Protein 1D2F (pdb70)

Structure (mmCIF, N/CA/C/O backbone):
data_1D2F
#
_entry.id   1D2F
#
_cell.length_a   57.510
_cell.length_b   107.190
_cell.length_c   256.400
_cell.angle_alpha   90.00
_cell.angle_beta   90.00
_cell.angle_gamma   90.00
#
_symmetry.space_group_name_H-M   'C 2 2 21'
#
loop_
_entity.id
_entity.type
_entity.pdbx_description
1 polymer 'MALY PROTEIN'
2 non-polymer "PYRIDOXAL-5'-PHOSPHATE"
3 water water
#
loop_
_atom_site.group_PDB
_atom_site.id
_atom_site.type_symbol
_atom_site.label_atom_id
_atom_site.label_alt_id
_atom_site.label_comp_id
_atom_site.label_asym_id
_atom_site.label_entity_id
_atom_site.label_seq_id
_atom_site.pdbx_PDB_ins_code
_atom_site.Cartn_x
_atom_site.Cartn_y
_atom_site.Cartn_z
_atom_site.occupancy
_atom_site.B_iso_or_equiv
_atom_site.auth_seq_id
_atom_site.auth_comp_id
_atom_site.auth_asym_id
_atom_site.auth_atom_id
_atom_site.pdbx_PDB_model_num
ATOM 1 N N . LEU A 1 30 ? -3.943 13.505 -27.643 1.00 73.59 30 LEU A N 1
ATOM 2 C CA . LEU A 1 30 ? -4.468 14.135 -26.391 1.00 75.55 30 LEU A CA 1
ATOM 3 C C . LEU A 1 30 ? -5.195 13.123 -25.515 1.00 74.97 30 LEU A C 1
ATOM 4 O O . LEU A 1 30 ? -5.927 12.268 -26.013 1.00 75.72 30 LEU A O 1
ATOM 9 N N . LEU A 1 31 ? -4.989 13.215 -24.208 1.00 73.93 31 LEU A N 1
ATOM 10 C CA . LEU A 1 31 ? -5.659 12.309 -23.289 1.00 73.39 31 LEU A CA 1
ATOM 11 C C . LEU A 1 31 ? -7.003 12.989 -23.032 1.00 73.16 31 LEU A C 1
ATOM 12 O O . LEU A 1 31 ? -7.046 14.107 -22.513 1.00 75.21 31 LEU A O 1
ATOM 17 N N . PRO A 1 32 ? -8.115 12.329 -23.405 1.00 71.01 32 PRO A N 1
ATOM 18 C CA . PRO A 1 32 ? -9.483 12.841 -23.244 1.00 68.35 32 PRO A CA 1
ATOM 19 C C . PRO A 1 32 ? -10.267 12.538 -21.960 1.00 65.37 32 PRO A C 1
ATOM 20 O O . PRO A 1 32 ? -10.283 11.407 -21.473 1.00 64.23 32 PRO A O 1
ATOM 24 N N . PHE A 1 33 ? -10.936 13.567 -21.445 1.00 62.56 33 PHE A N 1
ATOM 25 C CA . PHE A 1 33 ? -11.771 13.478 -20.246 1.00 61.80 33 PHE A CA 1
ATOM 26 C C . PHE A 1 33 ? -13.025 14.279 -20.574 1.00 63.55 33 PHE A C 1
ATOM 27 O O . PHE A 1 33 ? -13.670 14.850 -19.693 1.00 64.50 33 PHE A O 1
ATOM 35 N N . THR A 1 34 ? -13.381 14.294 -21.851 1.00 64.89 34 THR A N 1
ATOM 36 C CA . THR A 1 34 ? -14.512 15.081 -22.313 1.00 66.61 34 THR A CA 1
ATOM 37 C C . THR A 1 34 ? -15.890 14.476 -22.590 1.00 67.89 34 THR A C 1
ATOM 38 O O . THR A 1 34 ? -16.822 15.233 -22.864 1.00 69.71 34 THR A O 1
ATOM 42 N N . ILE A 1 35 ? -16.071 13.160 -22.536 1.00 68.07 35 ILE A N 1
ATOM 43 C CA . ILE A 1 35 ? -17.416 12.674 -22.826 1.00 70.33 35 ILE A CA 1
ATOM 44 C C . ILE A 1 35 ? -18.180 11.891 -21.783 1.00 69.32 35 ILE A C 1
ATOM 45 O O . ILE A 1 35 ? -17.631 11.137 -20.991 1.00 71.08 35 ILE A O 1
ATOM 50 N N . SER A 1 36 ? -19.488 12.087 -21.854 1.00 68.21 36 SER A N 1
ATOM 51 C CA . SER A 1 36 ? -20.496 11.511 -20.984 1.00 67.21 36 SER A CA 1
ATOM 52 C C . SER A 1 36 ? -20.383 10.061 -20.515 1.00 67.08 36 SER A C 1
ATOM 53 O O . SER A 1 36 ? -20.903 9.724 -19.451 1.00 68.77 36 SER A O 1
ATOM 56 N N . ASP A 1 37 ? -19.734 9.194 -21.283 1.00 64.41 37 ASP A N 1
ATOM 57 C CA . ASP A 1 37 ? -19.648 7.791 -20.882 1.00 63.73 37 ASP A CA 1
ATOM 58 C C . ASP A 1 37 ? -18.377 7.447 -20.108 1.00 62.97 37 ASP A C 1
ATOM 59 O O . ASP A 1 37 ? -17.551 8.317 -19.848 1.00 63.28 37 ASP A O 1
ATOM 64 N N . MET A 1 38 ? -18.225 6.177 -19.736 1.00 62.02 38 MET A N 1
ATOM 65 C CA . MET A 1 38 ? -17.050 5.731 -18.983 1.00 62.09 38 MET A CA 1
ATOM 66 C C . MET A 1 38 ? -16.082 4.936 -19.865 1.00 63.06 38 MET A C 1
ATOM 67 O O . MET A 1 38 ? -16.395 4.622 -21.011 1.00 66.42 38 MET A O 1
ATOM 72 N N . ASP A 1 39 ? -14.910 4.614 -19.326 1.00 61.18 39 ASP A N 1
ATOM 73 C CA . ASP A 1 39 ? -13.909 3.845 -20.061 1.00 60.01 39 ASP A CA 1
ATOM 74 C C . ASP A 1 39 ? -13.913 2.388 -19.621 1.00 60.95 39 ASP A C 1
ATOM 75 O O . ASP A 1 39 ? -13.052 1.614 -20.034 1.00 61.66 39 ASP A O 1
ATOM 80 N N . PHE A 1 40 ? -14.863 2.007 -18.779 1.00 60.59 40 PHE A N 1
ATOM 81 C CA . PHE A 1 40 ? -14.888 0.635 -18.286 1.00 62.70 40 PHE A CA 1
ATOM 82 C C . PHE A 1 40 ? -15.734 -0.311 -19.115 1.00 62.83 40 PHE A C 1
ATOM 83 O O . PHE A 1 40 ? -16.631 0.109 -19.845 1.00 64.86 40 PHE A O 1
ATOM 91 N N . ALA A 1 41 ? -15.431 -1.597 -18.993 1.00 61.20 41 ALA A N 1
ATOM 92 C CA . ALA A 1 41 ? -16.176 -2.628 -19.687 1.00 60.59 41 ALA A CA 1
ATOM 93 C C . ALA A 1 41 ? -17.363 -2.888 -18.778 1.00 59.78 41 ALA A C 1
ATOM 94 O O . ALA A 1 41 ? -17.229 -2.806 -17.566 1.00 62.06 41 ALA A O 1
ATOM 96 N N . THR A 1 42 ? -18.519 -3.200 -19.344 1.00 59.62 42 THR A N 1
ATOM 97 C CA . THR A 1 42 ? -19.699 -3.440 -18.526 1.00 58.54 42 THR A CA 1
ATOM 98 C C . THR A 1 42 ? -19.529 -4.653 -17.633 1.00 58.25 42 THR A C 1
ATOM 99 O O . THR A 1 42 ? -18.521 -5.355 -17.695 1.00 60.08 42 THR A O 1
ATOM 103 N N . ALA A 1 43 ? -20.539 -4.888 -16.806 1.00 57.02 43 ALA A N 1
ATOM 104 C CA . ALA A 1 43 ? -20.556 -6.007 -15.887 1.00 56.69 43 ALA A CA 1
ATOM 105 C C . ALA A 1 43 ? -20.514 -7.310 -16.666 1.00 57.13 43 ALA A C 1
ATOM 106 O O . ALA A 1 43 ? -21.165 -7.444 -17.705 1.00 58.93 43 ALA A O 1
ATOM 108 N N . PRO A 1 44 ? -19.735 -8.287 -16.179 1.00 55.86 44 PRO A N 1
ATOM 109 C CA . PRO A 1 44 ? -19.618 -9.590 -16.835 1.00 54.32 44 PRO A CA 1
ATOM 110 C C . PRO A 1 44 ? -20.927 -10.376 -16.910 1.00 52.89 44 PRO A C 1
ATOM 111 O O . PRO A 1 44 ? -21.124 -11.181 -17.825 1.00 55.75 44 PRO A O 1
ATOM 115 N N . CYS A 1 45 ? -21.825 -10.148 -15.959 1.00 50.26 45 CYS A N 1
ATOM 116 C CA . CYS A 1 45 ? -23.102 -10.854 -15.970 1.00 50.82 45 CYS A CA 1
ATOM 117 C C . CYS A 1 45 ? -23.936 -10.376 -17.159 1.00 50.53 45 CYS A C 1
ATOM 118 O O . CYS A 1 45 ? -24.778 -11.110 -17.689 1.00 49.77 45 CYS A O 1
ATOM 121 N N . ILE A 1 46 ? -23.704 -9.134 -17.568 1.00 49.65 46 ILE A N 1
ATOM 122 C CA . ILE A 1 46 ? -24.419 -8.573 -18.702 1.00 48.70 46 ILE A CA 1
ATOM 123 C C . ILE A 1 46 ? -23.862 -9.199 -19.966 1.00 47.44 46 ILE A C 1
ATOM 124 O O . ILE A 1 46 ? -24.615 -9.630 -20.836 1.00 50.18 46 ILE A O 1
ATOM 129 N N . ILE A 1 47 ? -22.539 -9.267 -20.054 1.00 48.23 47 ILE A N 1
ATOM 130 C CA . ILE A 1 47 ? -21.884 -9.855 -21.212 1.00 49.47 47 ILE A CA 1
ATOM 131 C C . ILE A 1 47 ? -22.308 -11.305 -21.378 1.00 49.66 47 ILE A C 1
ATOM 132 O O . ILE A 1 47 ? -22.711 -11.727 -22.455 1.00 50.18 47 ILE A O 1
ATOM 137 N N . GLU A 1 48 ? -22.222 -12.067 -20.299 1.00 52.03 48 GLU A N 1
ATOM 138 C CA . GLU A 1 48 ? -22.599 -13.472 -20.339 1.00 52.48 48 GLU A CA 1
ATOM 139 C C . GLU A 1 48 ? -24.053 -13.654 -20.784 1.00 51.77 48 GLU A C 1
ATOM 140 O O . GLU A 1 48 ? -24.381 -14.620 -21.480 1.00 50.93 48 GLU A O 1
ATOM 146 N N . ALA A 1 49 ? -24.919 -12.723 -20.391 1.00 50.21 49 ALA A N 1
ATOM 147 C CA . ALA A 1 49 ? -26.327 -12.793 -20.765 1.00 49.80 49 ALA A CA 1
ATOM 148 C C . ALA A 1 49 ? -26.507 -12.443 -22.249 1.00 49.71 49 ALA A C 1
ATOM 149 O O . ALA A 1 49 ? -27.357 -13.017 -22.935 1.00 47.43 49 ALA A O 1
ATOM 151 N N . LEU A 1 50 ? -25.706 -11.504 -22.745 1.00 49.48 50 LEU A N 1
ATOM 152 C CA . LEU A 1 50 ? -25.794 -11.122 -24.152 1.00 51.45 50 LEU A CA 1
ATOM 153 C C . LEU A 1 50 ? -25.266 -12.253 -25.025 1.00 51.33 50 LEU A C 1
ATOM 154 O O . LEU A 1 50 ? -25.835 -12.561 -26.073 1.00 52.13 50 LEU A O 1
ATOM 159 N N . ASN A 1 51 ? -24.184 -12.880 -24.580 1.00 51.70 51 ASN A N 1
ATOM 160 C CA . ASN A 1 51 ? -23.589 -13.985 -25.320 1.00 54.71 51 ASN A CA 1
ATOM 161 C C . ASN A 1 51 ? -24.586 -15.132 -25.444 1.00 52.64 51 ASN A C 1
ATOM 162 O O . ASN A 1 51 ? -24.700 -15.763 -26.486 1.00 52.11 51 ASN A O 1
ATOM 167 N N . GLN A 1 52 ? -25.310 -15.393 -24.369 1.00 51.81 52 GLN A N 1
ATOM 168 C CA . GLN A 1 52 ? -26.277 -16.474 -24.361 1.00 54.66 52 GLN A CA 1
ATOM 169 C C . GLN A 1 52 ? -27.429 -16.193 -25.319 1.00 52.29 52 GLN A C 1
ATOM 170 O O . GLN A 1 52 ? -27.864 -17.075 -26.056 1.00 52.35 52 GLN A O 1
ATOM 176 N N . ARG A 1 53 ? -27.929 -14.964 -25.292 1.00 50.35 53 ARG A N 1
ATOM 177 C CA . ARG A 1 53 ? -29.025 -14.562 -26.166 1.00 49.09 53 ARG A CA 1
ATOM 178 C C . ARG A 1 53 ? -28.509 -14.605 -27.599 1.00 48.41 53 ARG A C 1
ATOM 179 O O . ARG A 1 53 ? -29.246 -14.863 -28.549 1.00 45.26 53 ARG A O 1
ATOM 187 N N . LEU A 1 54 ? -27.212 -14.372 -27.729 1.00 49.04 54 LEU A N 1
ATOM 188 C CA . LEU A 1 54 ? -26.547 -14.366 -29.019 1.00 49.25 54 LEU A CA 1
ATOM 189 C C . LEU A 1 54 ? -26.563 -15.756 -29.642 1.00 50.86 54 LEU A C 1
ATOM 190 O O . LEU A 1 54 ? -26.906 -15.916 -30.806 1.00 50.86 54 LEU A O 1
ATOM 195 N N . MET A 1 55 ? -26.202 -16.764 -28.857 1.00 53.61 55 MET A N 1
ATOM 196 C CA . MET A 1 55 ? -26.163 -18.133 -29.350 1.00 55.22 55 MET A CA 1
ATOM 197 C C . MET A 1 55 ? -27.520 -18.695 -29.756 1.00 53.31 55 MET A C 1
ATOM 198 O O . MET A 1 55 ? -27.599 -19.782 -30.324 1.00 52.58 55 MET A O 1
ATOM 203 N N . HIS A 1 56 ? -28.594 -17.978 -29.463 1.00 51.22 56 HIS A N 1
ATOM 204 C CA . HIS A 1 56 ? -29.899 -18.470 -29.876 1.00 52.79 56 HIS A CA 1
ATOM 205 C C . HIS A 1 56 ? -30.055 -18.247 -31.389 1.00 52.10 56 HIS A C 1
ATOM 206 O O . HIS A 1 56 ? -30.921 -18.845 -32.029 1.00 53.08 56 HIS A O 1
ATOM 213 N N . GLY A 1 57 ? -29.215 -17.371 -31.943 1.00 48.93 57 GLY A N 1
ATOM 214 C CA . GLY A 1 57 ? -29.212 -17.103 -33.376 1.00 47.66 57 GLY A CA 1
ATOM 215 C C . GLY A 1 57 ? -30.339 -16.344 -34.056 1.00 46.00 57 GLY A C 1
ATOM 216 O O . GLY A 1 57 ? -30.081 -15.596 -34.990 1.00 46.47 57 GLY A O 1
ATOM 217 N N . VAL A 1 58 ? -31.577 -16.532 -33.609 1.00 44.84 58 VAL A N 1
ATOM 218 C CA . VAL A 1 58 ? -32.714 -15.856 -34.218 1.00 42.54 58 VAL A CA 1
ATOM 219 C C . VAL A 1 58 ? -32.865 -14.430 -33.697 1.00 43.06 58 VAL A C 1
ATOM 220 O O . VAL A 1 58 ? -32.768 -14.188 -32.494 1.00 40.35 58 VAL A O 1
ATOM 224 N N . PHE A 1 59 ? -33.093 -13.484 -34.611 1.00 41.28 59 PHE A N 1
ATOM 225 C CA . PHE A 1 59 ? -33.244 -12.082 -34.227 1.00 38.63 59 PHE A CA 1
ATOM 226 C C . PHE A 1 59 ? -34.477 -11.441 -34.820 1.00 37.11 59 PHE A C 1
ATOM 227 O O . PHE A 1 59 ? -34.431 -10.303 -35.285 1.00 38.13 59 PHE A O 1
ATOM 235 N N . GLY A 1 60 ? -35.579 -12.181 -34.804 1.00 36.13 60 GLY A N 1
ATOM 236 C CA . GLY A 1 60 ? -36.826 -11.673 -35.334 1.00 37.33 60 GLY A CA 1
ATOM 237 C C . GLY A 1 60 ? -37.435 -10.634 -34.412 1.00 40.84 60 GLY A C 1
ATOM 238 O O . GLY A 1 60 ? -36.863 -10.303 -33.381 1.00 42.20 60 GLY A O 1
ATOM 239 N N . TYR A 1 61 ? -38.604 -10.121 -34.779 1.00 45.27 61 TYR A N 1
ATOM 240 C CA . TYR A 1 61 ? -39.288 -9.110 -33.977 1.00 48.98 61 TYR A CA 1
ATOM 241 C C . TYR A 1 61 ? -39.576 -9.572 -32.542 1.00 50.91 61 TYR A C 1
ATOM 242 O O . TYR A 1 61 ? -40.041 -10.689 -32.316 1.00 49.63 61 TYR A O 1
ATOM 251 N N . SER A 1 62 ? -39.293 -8.697 -31.580 1.00 53.61 62 SER A N 1
ATOM 252 C CA . SER A 1 62 ? -39.526 -8.980 -30.172 1.00 54.76 62 SER A CA 1
ATOM 253 C C . SER A 1 62 ? -40.350 -7.858 -29.554 1.00 56.20 62 SER A C 1
ATOM 254 O O . SER A 1 62 ? -40.321 -6.723 -30.034 1.00 53.61 62 SER A O 1
ATOM 257 N N . ARG A 1 63 ? -41.092 -8.186 -28.499 1.00 58.67 63 ARG A N 1
ATOM 258 C CA . ARG A 1 63 ? -41.930 -7.218 -27.796 1.00 60.72 63 ARG A CA 1
ATOM 259 C C . ARG A 1 63 ? -41.201 -6.697 -26.564 1.00 60.54 63 ARG A C 1
ATOM 260 O O . ARG A 1 63 ? -40.472 -7.449 -25.914 1.00 61.82 63 ARG A O 1
ATOM 268 N N . TRP A 1 64 ? -41.385 -5.418 -26.245 1.00 59.25 64 TRP A N 1
ATOM 269 C CA . TRP A 1 64 ? -40.745 -4.854 -25.062 1.00 58.80 64 TRP A CA 1
ATOM 270 C C . TRP A 1 64 ? -41.640 -5.085 -23.850 1.00 60.35 64 TRP A C 1
ATOM 271 O O . TRP A 1 64 ? -41.173 -5.042 -22.710 1.00 61.84 64 TRP A O 1
ATOM 282 N N . LYS A 1 65 ? -42.929 -5.322 -24.098 1.00 60.60 65 LYS A N 1
ATOM 283 C CA . LYS A 1 65 ? -43.888 -5.591 -23.022 1.00 60.14 65 LYS A CA 1
ATOM 284 C C . LYS A 1 65 ? -43.581 -6.988 -22.503 1.00 59.04 65 LYS A C 1
ATOM 285 O O . LYS A 1 65 ? -44.460 -7.835 -22.369 1.00 58.03 65 LYS A O 1
ATOM 291 N N . ASN A 1 66 ? -42.304 -7.206 -22.232 1.00 59.16 66 ASN A N 1
ATOM 292 C CA . ASN A 1 66 ? -41.782 -8.469 -21.739 1.00 59.81 66 ASN A CA 1
ATOM 293 C C . ASN A 1 66 ? -41.846 -8.441 -20.209 1.00 58.97 66 ASN A C 1
ATOM 294 O O . ASN A 1 66 ? -41.364 -7.501 -19.578 1.00 59.54 66 ASN A O 1
ATOM 299 N N . ASP A 1 67 ? -42.449 -9.465 -19.615 1.00 58.54 67 ASP A N 1
ATOM 300 C CA . ASP A 1 67 ? -42.570 -9.539 -18.158 1.00 58.72 67 ASP A CA 1
ATOM 301 C C . ASP A 1 67 ? -41.247 -9.470 -17.396 1.00 56.96 67 ASP A C 1
ATOM 302 O O . ASP A 1 67 ? -41.137 -8.745 -16.407 1.00 55.63 67 ASP A O 1
ATOM 307 N N . GLU A 1 68 ? -40.251 -10.225 -17.839 1.00 55.62 68 GLU A N 1
ATOM 308 C CA . GLU A 1 68 ? -38.953 -10.200 -17.178 1.00 56.72 68 GLU A CA 1
ATOM 309 C C . GLU A 1 68 ? -38.399 -8.777 -17.131 1.00 56.47 68 GLU A C 1
ATOM 310 O O . GLU A 1 68 ? -37.936 -8.305 -16.087 1.00 56.83 68 GLU A O 1
ATOM 316 N N . PHE A 1 69 ? -38.446 -8.096 -18.271 1.00 55.45 69 PHE A N 1
ATOM 317 C CA . PHE A 1 69 ? -37.954 -6.730 -18.363 1.00 50.58 69 PHE A CA 1
ATOM 318 C C . PHE A 1 69 ? -38.673 -5.870 -17.322 1.00 49.95 69 PHE A C 1
ATOM 319 O O . PHE A 1 69 ? -38.034 -5.225 -16.499 1.00 49.28 69 PHE A O 1
ATOM 327 N N . LEU A 1 70 ? -40.001 -5.874 -17.356 1.00 50.31 70 LEU A N 1
ATOM 328 C CA . LEU A 1 70 ? -40.795 -5.094 -16.418 1.00 50.78 70 LEU A CA 1
ATOM 329 C C . LEU A 1 70 ? -40.522 -5.531 -14.979 1.00 53.18 70 LEU A C 1
ATOM 330 O O . LEU A 1 70 ? -40.398 -4.693 -14.077 1.00 52.32 70 LEU A O 1
ATOM 335 N N . ALA A 1 71 ? -40.424 -6.840 -14.762 1.00 53.73 71 ALA A N 1
ATOM 336 C CA . ALA A 1 71 ? -40.160 -7.356 -13.426 1.00 53.96 71 ALA A CA 1
ATOM 337 C C . ALA A 1 71 ? -38.787 -6.911 -12.964 1.00 55.75 71 ALA A C 1
ATOM 338 O O . ALA A 1 71 ? -38.590 -6.599 -11.791 1.00 58.22 71 ALA A O 1
ATOM 340 N N . ALA A 1 72 ? -37.830 -6.875 -13.882 1.00 55.61 72 ALA A N 1
ATOM 341 C CA . ALA A 1 72 ? -36.487 -6.453 -13.512 1.00 55.62 72 ALA A CA 1
ATOM 342 C C . ALA A 1 72 ? -36.502 -4.998 -13.053 1.00 55.92 72 ALA A C 1
ATOM 343 O O . ALA A 1 72 ? -35.865 -4.643 -12.063 1.00 57.72 72 ALA A O 1
ATOM 345 N N . ILE A 1 73 ? -37.241 -4.159 -13.768 1.00 56.25 73 ILE A N 1
ATOM 346 C CA . ILE A 1 73 ? -37.335 -2.740 -13.433 1.00 55.99 73 ILE A CA 1
ATOM 347 C C . ILE A 1 73 ? -37.983 -2.546 -12.068 1.00 58.73 73 ILE A C 1
ATOM 348 O O . ILE A 1 73 ? -37.471 -1.804 -11.236 1.00 59.33 73 ILE A O 1
ATOM 353 N N . ALA A 1 74 ? -39.113 -3.208 -11.841 1.00 60.63 74 ALA A N 1
ATOM 354 C CA . ALA A 1 74 ? -39.798 -3.102 -10.559 1.00 62.16 74 ALA A CA 1
ATOM 355 C C . ALA A 1 74 ? -38.834 -3.530 -9.458 1.00 62.36 74 ALA A C 1
ATOM 356 O O . ALA A 1 74 ? -38.714 -2.867 -8.428 1.00 65.10 74 ALA A O 1
ATOM 358 N N . HIS A 1 75 ? -38.144 -4.639 -9.691 1.00 61.52 75 HIS A N 1
ATOM 359 C CA . HIS A 1 75 ? -37.187 -5.171 -8.733 1.00 59.95 75 HIS A CA 1
ATOM 360 C C . HIS A 1 75 ? -36.075 -4.174 -8.434 1.00 58.97 75 HIS A C 1
ATOM 361 O O . HIS A 1 75 ? -35.661 -4.010 -7.285 1.00 57.33 75 HIS A O 1
ATOM 368 N N . TRP A 1 76 ? -35.585 -3.507 -9.474 1.00 58.09 76 TRP A N 1
ATOM 369 C CA . TRP A 1 76 ? -34.507 -2.547 -9.298 1.00 54.39 76 TRP A CA 1
ATOM 370 C C . TRP A 1 76 ? -34.953 -1.355 -8.474 1.00 56.03 76 TRP A C 1
ATOM 371 O O . TRP A 1 76 ? -34.247 -0.924 -7.570 1.00 57.26 76 TRP A O 1
ATOM 382 N N . PHE A 1 77 ? -36.123 -0.812 -8.776 1.00 59.01 77 PHE A N 1
ATOM 383 C CA . PHE A 1 77 ? -36.601 0.335 -8.018 1.00 61.98 77 PHE A CA 1
ATOM 384 C C . PHE A 1 77 ? -36.870 0.014 -6.548 1.00 63.91 77 PHE A C 1
ATOM 385 O O . PHE A 1 77 ? -36.568 0.819 -5.665 1.00 65.08 77 PHE A O 1
ATOM 393 N N . SER A 1 78 ? -37.426 -1.162 -6.281 1.00 62.80 78 SER A N 1
ATOM 394 C CA . SER A 1 78 ? -37.739 -1.537 -4.911 1.00 63.71 78 SER A CA 1
ATOM 395 C C . SER A 1 78 ? -36.499 -1.755 -4.055 1.00 63.14 78 SER A C 1
ATOM 396 O O . SER A 1 78 ? -36.429 -1.259 -2.931 1.00 64.72 78 SER A O 1
ATOM 399 N N . THR A 1 79 ? -35.520 -2.480 -4.594 1.00 61.43 79 THR A N 1
ATOM 400 C CA . THR A 1 79 ? -34.297 -2.798 -3.861 1.00 57.70 79 THR A CA 1
ATOM 401 C C . THR A 1 79 ? -33.125 -1.828 -3.983 1.00 57.77 79 THR A C 1
ATOM 402 O O . THR A 1 79 ? -32.084 -2.062 -3.379 1.00 58.61 79 THR A O 1
ATOM 406 N N . GLN A 1 80 ? -33.268 -0.751 -4.748 1.00 58.10 80 GLN A N 1
ATOM 407 C CA . GLN A 1 80 ? -32.167 0.207 -4.885 1.00 59.79 80 GLN A CA 1
ATOM 408 C C . GLN A 1 80 ? -32.593 1.651 -4.635 1.00 61.45 80 GLN A C 1
ATOM 409 O O . GLN A 1 80 ? -31.756 2.504 -4.352 1.00 63.36 80 GLN A O 1
ATOM 415 N N . HIS A 1 81 ? -33.885 1.931 -4.756 1.00 62.80 81 HIS A N 1
ATOM 416 C CA . HIS A 1 81 ? -34.376 3.286 -4.541 1.00 66.01 81 HIS A CA 1
ATOM 417 C C . HIS A 1 81 ? -35.551 3.319 -3.593 1.00 67.61 81 HIS A C 1
ATOM 418 O O . HIS A 1 81 ? -36.220 4.344 -3.442 1.00 66.40 81 HIS A O 1
ATOM 425 N N . TYR A 1 82 ? -35.794 2.176 -2.961 1.00 69.48 82 TYR A N 1
ATOM 426 C CA . TYR A 1 82 ? -36.858 2.055 -1.979 1.00 71.21 82 TYR A CA 1
ATOM 427 C C . TYR A 1 82 ? -38.126 2.709 -2.513 1.00 70.51 82 TYR A C 1
ATOM 428 O O . TYR A 1 82 ? -38.778 3.485 -1.807 1.00 72.07 82 TYR A O 1
ATOM 437 N N . THR A 1 83 ? -38.472 2.402 -3.759 1.00 67.23 83 THR A N 1
ATOM 438 C CA . THR A 1 83 ? -39.660 2.979 -4.363 1.00 64.87 83 THR A CA 1
ATOM 439 C C . THR A 1 83 ? -40.504 1.931 -5.067 1.00 65.97 83 THR A C 1
ATOM 440 O O . THR A 1 83 ? -39.988 1.119 -5.832 1.00 66.81 83 THR A O 1
ATOM 444 N N . ALA A 1 84 ? -41.805 1.945 -4.792 1.00 67.08 84 ALA A N 1
ATOM 445 C CA . ALA A 1 84 ? -42.719 0.987 -5.400 1.00 69.30 84 ALA A CA 1
ATOM 446 C C . ALA A 1 84 ? -43.363 1.604 -6.633 1.00 71.18 84 ALA A C 1
ATOM 447 O O . ALA A 1 84 ? -43.903 2.712 -6.573 1.00 71.44 84 ALA A O 1
ATOM 449 N N . ILE A 1 85 ? -43.293 0.884 -7.751 1.00 70.54 85 ILE A N 1
ATOM 450 C CA . ILE A 1 85 ? -43.868 1.360 -9.005 1.00 70.18 85 ILE A CA 1
ATOM 451 C C . ILE A 1 85 ? -44.816 0.329 -9.605 1.00 69.00 85 ILE A C 1
ATOM 452 O O . ILE A 1 85 ? -44.718 -0.869 -9.326 1.00 68.32 85 ILE A O 1
ATOM 457 N N . ASP A 1 86 ? -45.731 0.807 -10.439 1.00 67.87 86 ASP A N 1
ATOM 458 C CA . ASP A 1 86 ? -46.683 -0.066 -11.103 1.00 68.94 86 ASP A CA 1
ATOM 459 C C . ASP A 1 86 ? -46.110 -0.445 -12.471 1.00 69.99 86 ASP A C 1
ATOM 460 O O . ASP A 1 86 ? -45.902 0.418 -13.323 1.00 67.65 86 ASP A O 1
ATOM 465 N N . SER A 1 87 ? -45.853 -1.735 -12.672 1.00 70.56 87 SER A N 1
ATOM 466 C CA . SER A 1 87 ? -45.298 -2.221 -13.931 1.00 71.96 87 SER A CA 1
ATOM 467 C C . SER A 1 87 ? -46.147 -1.855 -15.143 1.00 72.92 87 SER A C 1
ATOM 468 O O . SER A 1 87 ? -45.633 -1.768 -16.259 1.00 74.53 87 SER A O 1
ATOM 471 N N . GLN A 1 88 ? -47.442 -1.641 -14.922 1.00 72.27 88 GLN A N 1
ATOM 472 C CA . GLN A 1 88 ? -48.361 -1.293 -16.002 1.00 69.95 88 GLN A CA 1
ATOM 473 C C . GLN A 1 88 ? -48.162 0.102 -16.572 1.00 66.86 88 GLN A C 1
ATOM 474 O O . GLN A 1 88 ? -48.572 0.380 -17.698 1.00 67.66 88 GLN A O 1
ATOM 480 N N . THR A 1 89 ? -47.536 0.978 -15.799 1.00 62.58 89 THR A N 1
ATOM 481 C CA . THR A 1 89 ? -47.300 2.343 -16.244 1.00 59.31 89 THR A CA 1
ATOM 482 C C . THR A 1 89 ? -45.962 2.522 -16.966 1.00 59.62 89 THR A C 1
ATOM 483 O O . THR A 1 89 ? -45.670 3.608 -17.475 1.00 60.50 89 THR A O 1
ATOM 487 N N . VAL A 1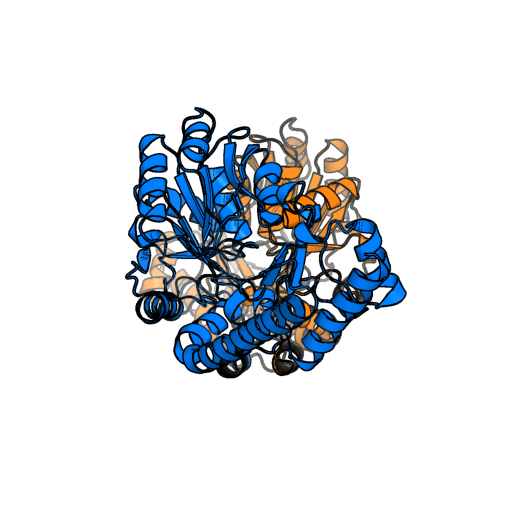 90 ? -45.145 1.471 -17.004 1.00 57.71 90 VAL A N 1
ATOM 488 C CA . VAL A 1 90 ? -43.841 1.559 -17.657 1.00 57.62 90 VAL A CA 1
ATOM 489 C C . VAL A 1 90 ? -43.934 1.451 -19.180 1.00 56.00 90 VAL A C 1
ATOM 490 O O . VAL A 1 90 ? -44.777 0.728 -19.718 1.00 58.27 90 VAL A O 1
ATOM 494 N N . VAL A 1 91 ? -43.067 2.192 -19.864 1.00 52.86 91 VAL A N 1
ATOM 495 C CA . VAL A 1 91 ? -43.006 2.187 -21.325 1.00 48.57 91 VAL A CA 1
ATOM 496 C C . VAL A 1 91 ? -41.553 2.152 -21.784 1.00 45.27 91 VAL A C 1
ATOM 497 O O . VAL A 1 91 ? -40.645 2.436 -21.010 1.00 47.83 91 VAL A O 1
ATOM 501 N N . TYR A 1 92 ? -41.343 1.789 -23.044 1.00 44.95 92 TYR A N 1
ATOM 502 C CA . TYR A 1 92 ? -40.005 1.702 -23.628 1.00 40.70 92 TYR A CA 1
ATOM 503 C C . TYR A 1 92 ? -39.754 2.904 -24.525 1.00 39.20 92 TYR A C 1
ATOM 504 O O . TYR A 1 92 ? -40.694 3.514 -25.040 1.00 36.98 92 TYR A O 1
ATOM 513 N N . GLY A 1 93 ? -38.481 3.237 -24.718 1.00 39.36 93 GLY A N 1
ATOM 514 C CA . GLY A 1 93 ? -38.126 4.353 -25.578 1.00 35.75 93 GLY A CA 1
ATOM 515 C C . GLY A 1 93 ? -36.774 4.061 -26.192 1.00 36.37 93 GLY A C 1
ATOM 516 O O . GLY A 1 93 ? -36.015 3.316 -25.589 1.00 38.29 93 GLY A O 1
ATOM 517 N N . PRO A 1 94 ? -36.445 4.601 -27.384 1.00 34.77 94 PRO A N 1
ATOM 518 C CA . PRO A 1 94 ? -35.150 4.370 -28.046 1.00 34.47 94 PRO A CA 1
ATOM 519 C C . PRO A 1 94 ? -34.025 5.011 -27.245 1.00 34.55 94 PRO A C 1
ATOM 520 O O . PRO A 1 94 ? -32.916 4.492 -27.183 1.00 36.02 94 PRO A O 1
ATOM 524 N N . SER A 1 95 ? -34.329 6.159 -26.648 1.00 32.90 95 SER A N 1
ATOM 525 C CA . SER A 1 95 ? -33.376 6.894 -25.837 1.00 31.87 95 SER A CA 1
ATOM 526 C C . SER A 1 95 ? -34.160 7.802 -24.901 1.00 33.48 95 SER A C 1
ATOM 527 O O . SER A 1 95 ? -35.350 8.036 -25.108 1.00 33.59 95 SER A O 1
ATOM 530 N N . VAL A 1 96 ? -33.499 8.313 -23.870 1.00 33.86 96 VAL A N 1
ATOM 531 C CA . VAL A 1 96 ? -34.179 9.198 -22.942 1.00 32.41 96 VAL A CA 1
ATOM 532 C C . VAL A 1 96 ? -34.596 10.494 -23.613 1.00 29.30 96 VAL A C 1
ATOM 533 O O . VAL A 1 96 ? -35.726 10.941 -23.460 1.00 30.83 96 VAL A O 1
ATOM 537 N N . ILE A 1 97 ? -33.689 11.095 -24.371 1.00 32.27 97 ILE A N 1
ATOM 538 C CA . ILE A 1 97 ? -33.990 12.354 -25.042 1.00 29.84 97 ILE A CA 1
ATOM 539 C C . ILE A 1 97 ? -35.161 12.230 -26.019 1.00 32.28 97 ILE A C 1
ATOM 540 O O . ILE A 1 97 ? -35.922 13.184 -26.198 1.00 34.99 97 ILE A O 1
ATOM 545 N N . TYR A 1 98 ? -35.316 11.068 -26.654 1.00 29.69 98 TYR A N 1
ATOM 546 C CA . TYR A 1 98 ? -36.426 10.892 -27.575 1.00 32.53 98 TYR A CA 1
ATOM 547 C C . TYR A 1 98 ? -37.717 11.006 -26.796 1.00 35.16 98 TYR A C 1
ATOM 548 O O . TYR A 1 98 ? -38.695 11.590 -27.274 1.00 38.07 98 TYR A O 1
ATOM 557 N N . MET A 1 99 ? -37.717 10.438 -25.594 1.00 36.83 99 MET A N 1
ATOM 558 C CA . MET A 1 99 ? -38.900 10.479 -24.738 1.00 39.39 99 MET A CA 1
ATOM 559 C C . MET A 1 99 ? -39.178 11.881 -24.244 1.00 36.90 99 MET A C 1
ATOM 560 O O . MET A 1 99 ? -40.337 12.285 -24.156 1.00 39.85 99 MET A O 1
ATOM 565 N N . VAL A 1 100 ? -38.123 12.628 -23.937 1.00 34.10 100 VAL A N 1
ATOM 566 C CA . VAL A 1 100 ? -38.304 14.003 -23.478 1.00 36.51 100 VAL A CA 1
ATOM 567 C C . VAL A 1 100 ? -38.901 14.818 -24.625 1.00 36.92 100 VAL A C 1
ATOM 568 O O . VAL A 1 100 ? -39.833 15.611 -24.443 1.00 33.66 100 VAL A O 1
ATOM 572 N N . SER A 1 101 ? -38.354 14.596 -25.814 1.00 37.54 101 SER A N 1
ATOM 573 C CA . SER A 1 101 ? -38.787 15.303 -27.006 1.00 36.80 101 SER A CA 1
ATOM 574 C C . SER A 1 101 ? -40.267 15.080 -27.313 1.00 35.34 101 SER A C 1
ATOM 575 O O . SER A 1 101 ? -41.006 16.029 -27.528 1.00 34.53 101 SER A O 1
ATOM 578 N N . GLU A 1 102 ? -40.696 13.822 -27.315 1.00 36.18 102 GLU A N 1
ATOM 579 C CA . GLU A 1 102 ? -42.084 13.495 -27.601 1.00 35.18 102 GLU A CA 1
ATOM 580 C C . GLU A 1 102 ? -43.037 14.081 -26.568 1.00 37.33 102 GLU A C 1
ATOM 581 O O . GLU A 1 102 ? -44.038 14.683 -26.931 1.00 40.64 102 GLU A O 1
ATOM 587 N N . LEU A 1 103 ? -42.738 13.901 -25.283 1.00 37.25 103 LEU A N 1
ATOM 588 C CA . LEU A 1 103 ? -43.600 14.439 -24.239 1.00 37.74 103 LEU A CA 1
ATOM 589 C C . LEU A 1 103 ? -43.723 15.944 -24.406 1.00 38.82 103 LEU A C 1
ATOM 590 O O . LEU A 1 103 ? -44.797 16.496 -24.189 1.00 43.59 103 LEU A O 1
ATOM 595 N N . ILE A 1 104 ? -42.634 16.606 -24.799 1.00 35.95 104 ILE A N 1
ATOM 596 C CA . ILE A 1 104 ? -42.667 18.046 -24.999 1.00 35.62 104 ILE A CA 1
ATOM 597 C C . ILE A 1 104 ? -43.640 18.371 -26.121 1.00 38.31 104 ILE A C 1
ATOM 598 O O . ILE A 1 104 ? -44.407 19.330 -26.033 1.00 42.78 104 ILE A O 1
ATOM 603 N N . ARG A 1 105 ? -43.608 17.579 -27.187 1.00 37.78 105 ARG A N 1
ATOM 604 C CA . ARG A 1 105 ? -44.522 17.822 -28.293 1.00 37.78 105 ARG A CA 1
ATOM 605 C C . ARG A 1 105 ? -45.934 17.532 -27.821 1.00 35.82 105 ARG A C 1
ATOM 606 O O . ARG A 1 105 ? -46.898 18.104 -28.303 1.00 36.14 105 ARG A O 1
ATOM 614 N N . GLN A 1 106 ? -46.044 16.648 -26.848 1.00 37.57 106 GLN A N 1
ATOM 615 C CA . GLN A 1 106 ? -47.343 16.250 -26.342 1.00 40.31 106 GLN A CA 1
ATOM 616 C C . GLN A 1 106 ? -47.949 17.161 -25.276 1.00 41.45 106 GLN A C 1
ATOM 617 O O . GLN A 1 106 ? -49.157 17.411 -25.269 1.00 39.63 106 GLN A O 1
ATOM 623 N N . TRP A 1 107 ? -47.115 17.673 -24.385 1.00 37.94 107 TRP A N 1
ATOM 624 C CA . TRP A 1 107 ? -47.618 18.520 -23.324 1.00 38.83 107 TRP A CA 1
ATOM 625 C C . TRP A 1 107 ? -47.489 20.027 -23.529 1.00 41.09 107 TRP A C 1
ATOM 626 O O . TRP A 1 107 ? -47.585 20.794 -22.567 1.00 40.09 107 TRP A O 1
ATOM 637 N N . SER A 1 108 ? -47.285 20.464 -24.767 1.00 40.54 108 SER A N 1
ATOM 638 C CA . SER A 1 108 ? -47.154 21.896 -25.013 1.00 42.45 108 SER A CA 1
ATOM 639 C C . SER A 1 108 ? -47.397 22.257 -26.471 1.00 44.23 108 SER A C 1
ATOM 640 O O . SER A 1 108 ? -47.449 21.390 -27.343 1.00 47.73 108 SER A O 1
ATOM 643 N N . GLU A 1 109 ? -47.553 23.544 -26.732 1.00 45.93 109 GLU A N 1
ATOM 644 C CA . GLU A 1 109 ? -47.761 24.019 -28.091 1.00 48.98 109 GLU A CA 1
ATOM 645 C C . GLU A 1 109 ? -46.491 24.683 -28.560 1.00 50.02 109 GLU A C 1
ATOM 646 O O . GLU A 1 109 ? -45.681 25.159 -27.765 1.00 49.51 109 GLU A O 1
ATOM 652 N N . THR A 1 110 ? -46.317 24.705 -29.868 1.00 53.14 110 THR A N 1
ATOM 653 C CA . THR A 1 110 ? -45.151 25.327 -30.451 1.00 53.27 110 THR A CA 1
ATOM 654 C C . THR A 1 110 ? -45.061 26.720 -29.832 1.00 52.70 110 THR A C 1
ATOM 655 O O . THR A 1 110 ? -46.079 27.388 -29.661 1.00 53.57 110 THR A O 1
ATOM 659 N N . GLY A 1 111 ? -43.858 27.138 -29.453 1.00 52.15 111 GLY A N 1
ATOM 660 C CA . GLY A 1 111 ? -43.695 28.459 -28.868 1.00 53.44 111 GLY A CA 1
ATOM 661 C C . GLY A 1 111 ? -43.764 28.556 -27.347 1.00 54.81 111 GLY A C 1
ATOM 662 O O . GLY A 1 111 ? -43.209 29.488 -26.766 1.00 57.65 111 GLY A O 1
ATOM 663 N N . GLU A 1 112 ? -44.430 27.614 -26.687 1.00 52.00 112 GLU A N 1
ATOM 664 C CA . GLU A 1 112 ? -44.533 27.678 -25.239 1.00 49.54 112 GLU A CA 1
ATOM 665 C C . GLU A 1 112 ? -43.220 27.321 -24.556 1.00 50.56 112 GLU A C 1
ATOM 666 O O . GLU A 1 112 ? -42.286 26.855 -25.211 1.00 50.24 112 GLU A O 1
ATOM 672 N N . GLY A 1 113 ? -43.149 27.546 -23.242 1.00 51.27 113 GLY A N 1
ATOM 673 C CA . GLY A 1 113 ? -41.913 27.309 -22.509 1.00 48.11 113 GLY A CA 1
ATOM 674 C C . GLY A 1 113 ? -41.693 26.058 -21.684 1.00 47.71 113 GLY A C 1
ATOM 675 O O . GLY A 1 113 ? -42.620 25.469 -21.124 1.00 48.85 113 GLY A O 1
ATOM 676 N N . VAL A 1 114 ? -40.427 25.661 -21.608 1.00 47.99 114 VAL A N 1
ATOM 677 C CA . VAL A 1 114 ? -40.007 24.493 -20.842 1.00 48.31 114 VAL A CA 1
ATOM 678 C C . VAL A 1 114 ? -3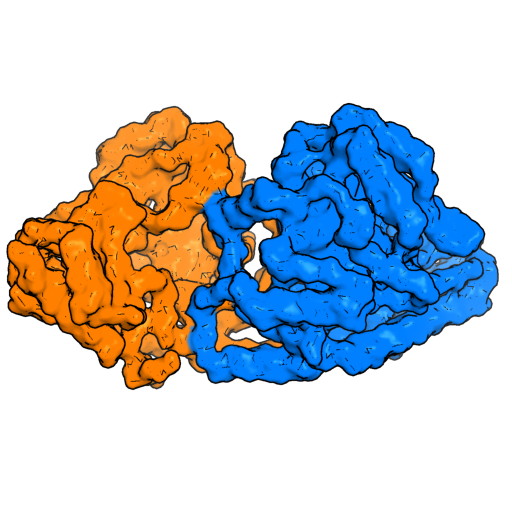8.952 24.971 -19.855 1.00 48.86 114 VAL A C 1
ATOM 679 O O . VAL A 1 114 ? -37.956 25.575 -20.246 1.00 49.24 114 VAL A O 1
ATOM 683 N N . VAL A 1 115 ? -39.173 24.711 -18.573 1.00 50.41 115 VAL A N 1
ATOM 684 C CA . VAL A 1 115 ? -38.230 25.150 -17.552 1.00 54.70 115 VAL A CA 1
ATOM 685 C C . VAL A 1 115 ? -37.166 24.112 -17.281 1.00 54.72 115 VAL A C 1
ATOM 686 O O . VAL A 1 115 ? -37.453 22.919 -17.218 1.00 53.56 115 VAL A O 1
ATOM 690 N N . ILE A 1 116 ? -35.938 24.586 -17.114 1.00 56.84 116 ILE A N 1
ATOM 691 C CA . ILE A 1 116 ? -34.803 23.731 -16.803 1.00 60.14 116 ILE A CA 1
ATOM 692 C C . ILE A 1 116 ? -33.840 24.511 -15.907 1.00 62.08 116 ILE A C 1
ATOM 693 O O . ILE A 1 116 ? -33.712 25.732 -16.030 1.00 63.68 116 ILE A O 1
ATOM 698 N N . HIS A 1 117 ? -33.177 23.813 -14.994 1.00 61.70 117 HIS A N 1
ATOM 699 C CA . HIS A 1 117 ? -32.212 24.461 -14.124 1.00 61.66 117 HIS A CA 1
ATOM 700 C C . HIS A 1 117 ? -30.877 24.473 -14.856 1.00 62.25 117 HIS A C 1
ATOM 701 O O . HIS A 1 117 ? -30.483 23.468 -15.448 1.00 62.91 117 HIS A O 1
ATOM 708 N N . THR A 1 118 ? -30.185 25.607 -14.825 1.00 62.51 118 THR A N 1
ATOM 709 C CA . THR A 1 118 ? -28.895 25.721 -15.494 1.00 63.82 118 THR A CA 1
ATOM 710 C C . THR A 1 118 ? -27.780 25.897 -14.476 1.00 64.40 118 THR A C 1
ATOM 711 O O . THR A 1 118 ? -28.019 26.384 -13.373 1.00 67.24 118 THR A O 1
ATOM 715 N N . PRO A 1 119 ? -26.546 25.484 -14.819 1.00 64.20 119 PRO A N 1
ATOM 716 C CA . PRO A 1 119 ? -26.123 24.867 -16.083 1.00 63.79 119 PRO A CA 1
ATOM 717 C C . PRO A 1 119 ? -26.865 23.558 -16.355 1.00 61.39 119 PRO A C 1
ATOM 718 O O . PRO A 1 119 ? -27.123 22.770 -15.441 1.00 56.69 119 PRO A O 1
ATOM 722 N N . ALA A 1 120 ? -27.201 23.334 -17.621 1.00 61.83 120 ALA A N 1
ATOM 723 C CA . ALA A 1 120 ? -27.942 22.139 -18.002 1.00 60.73 120 ALA A CA 1
ATOM 724 C C . ALA A 1 120 ? -27.226 21.273 -19.021 1.00 60.08 120 ALA A C 1
ATOM 725 O O . ALA A 1 120 ? -26.305 21.719 -19.710 1.00 62.70 120 ALA A O 1
ATOM 727 N N . TYR A 1 121 ? -27.663 20.022 -19.098 1.00 59.29 121 TYR A N 1
ATOM 728 C CA . TYR A 1 121 ? -27.130 19.061 -20.049 1.00 56.89 121 TYR A CA 1
ATOM 729 C C . TYR A 1 121 ? -27.460 19.604 -21.439 1.00 54.25 121 TYR A C 1
ATOM 730 O O . TYR A 1 121 ? -28.615 19.884 -21.750 1.00 51.83 121 TYR A O 1
ATOM 739 N N . ASP A 1 122 ? -26.432 19.765 -22.259 1.00 53.69 122 ASP A N 1
ATOM 740 C CA . ASP A 1 122 ? -26.579 20.303 -23.608 1.00 55.46 122 ASP A CA 1
ATOM 741 C C . ASP A 1 122 ? -27.786 19.839 -24.431 1.00 53.98 122 ASP A C 1
ATOM 742 O O . ASP A 1 122 ? -28.451 20.653 -25.075 1.00 54.81 122 ASP A O 1
ATOM 747 N N . ALA A 1 123 ? -28.057 18.538 -24.425 1.00 50.92 123 ALA A N 1
ATOM 748 C CA . ALA A 1 123 ? -29.161 17.986 -25.201 1.00 48.08 123 ALA A CA 1
ATOM 749 C C . ALA A 1 123 ? -30.530 18.576 -24.881 1.00 47.18 123 ALA A C 1
ATOM 750 O O . ALA A 1 123 ? -31.422 18.536 -25.726 1.00 46.89 123 ALA A O 1
ATOM 752 N N . PHE A 1 124 ? -30.712 19.111 -23.674 1.00 43.84 124 PHE A N 1
ATOM 753 C CA . PHE A 1 124 ? -31.999 19.711 -23.311 1.00 42.14 124 PHE A CA 1
ATOM 754 C C . PHE A 1 124 ? -32.336 20.902 -24.203 1.00 44.26 124 PHE A C 1
ATOM 755 O O . PHE A 1 124 ? -33.497 21.087 -24.589 1.00 42.58 124 PHE A O 1
ATOM 763 N N . TYR A 1 125 ? -31.332 21.714 -24.531 1.00 44.92 125 TYR A N 1
ATOM 764 C CA . TYR A 1 125 ? -31.565 22.874 -25.393 1.00 47.07 125 TYR A CA 1
ATOM 765 C C . TYR A 1 125 ? -31.996 22.410 -26.766 1.00 47.24 125 TYR A C 1
ATOM 766 O O . TYR A 1 125 ? -32.954 22.931 -27.335 1.00 46.70 125 TYR A O 1
ATOM 775 N N . LYS A 1 126 ? -31.258 21.430 -27.286 1.00 48.28 126 LYS A N 1
ATOM 776 C CA . LYS A 1 126 ? -31.521 20.841 -28.591 1.00 47.19 126 LYS A CA 1
ATOM 777 C C . LYS A 1 126 ? -32.950 20.332 -28.663 1.00 44.42 126 LYS A C 1
ATOM 778 O O . LYS A 1 126 ? -33.701 20.675 -29.575 1.00 43.88 126 LYS A O 1
ATOM 784 N N . ALA A 1 127 ? -33.315 19.521 -27.681 1.00 40.07 127 ALA A N 1
ATOM 785 C CA . ALA A 1 127 ? -34.640 18.940 -27.622 1.00 40.74 127 ALA A CA 1
ATOM 786 C C . ALA A 1 127 ? -35.721 19.993 -27.542 1.00 40.60 127 ALA A C 1
ATOM 787 O O . ALA A 1 127 ? -36.741 19.885 -28.215 1.00 44.32 127 ALA A O 1
ATOM 789 N N . ILE A 1 128 ? -35.505 21.020 -26.728 1.00 43.37 128 ILE A N 1
ATOM 790 C CA . ILE A 1 128 ? -36.506 22.070 -26.582 1.00 41.64 128 ILE A CA 1
ATOM 791 C C . ILE A 1 128 ? -36.619 22.965 -27.799 1.00 41.14 128 ILE A C 1
ATOM 792 O O . ILE A 1 128 ? -37.703 23.141 -28.355 1.00 41.26 128 ILE A O 1
ATOM 797 N N . GLU A 1 129 ? -35.508 23.538 -28.223 1.00 41.27 129 GLU A N 1
ATOM 798 C CA . GLU A 1 129 ? -35.558 24.429 -29.364 1.00 44.13 129 GLU A CA 1
ATOM 799 C C . GLU A 1 129 ? -35.764 23.682 -30.676 1.00 43.56 129 GLU A C 1
ATOM 800 O O . GLU A 1 129 ? -36.291 24.233 -31.636 1.00 42.84 129 GLU A O 1
ATOM 806 N N . GLY A 1 130 ? -35.361 22.421 -30.719 1.00 44.51 130 GLY A N 1
ATOM 807 C CA . GLY A 1 130 ? -35.548 21.654 -31.940 1.00 41.76 130 GLY A CA 1
ATOM 808 C C . GLY A 1 130 ? -37.031 21.492 -32.214 1.00 41.11 130 GLY A C 1
ATOM 809 O O . GLY A 1 130 ? -37.466 21.331 -33.358 1.00 38.45 130 GLY A O 1
ATOM 810 N N . ASN A 1 131 ? -37.816 21.526 -31.145 1.00 41.47 131 ASN A N 1
ATOM 811 C CA . ASN A 1 131 ? -39.256 21.404 -31.267 1.00 41.74 131 ASN A CA 1
ATOM 812 C C . ASN A 1 131 ? -39.889 22.789 -31.306 1.00 43.91 131 ASN A C 1
ATOM 813 O O . ASN A 1 131 ? -41.086 22.945 -31.062 1.00 45.86 131 ASN A O 1
ATOM 818 N N . GLN A 1 132 ? -39.079 23.795 -31.626 1.00 47.11 132 GLN A N 1
ATOM 819 C CA . GLN A 1 132 ? -39.563 25.168 -31.706 1.00 48.90 132 GLN A CA 1
ATOM 820 C C . GLN A 1 132 ? -40.305 25.564 -30.429 1.00 50.54 132 GLN A C 1
ATOM 821 O O . GLN A 1 132 ? -41.335 26.239 -30.463 1.00 48.76 132 GLN A O 1
ATOM 827 N N . ARG A 1 133 ? -39.779 25.115 -29.298 1.00 50.54 133 ARG A N 1
ATOM 828 C CA . ARG A 1 133 ? -40.364 25.440 -28.016 1.00 50.87 133 ARG A CA 1
ATOM 829 C C . ARG A 1 133 ? -39.351 26.366 -27.328 1.00 51.59 133 ARG A C 1
ATOM 830 O O . ARG A 1 133 ? -38.181 26.396 -27.710 1.00 49.87 133 ARG A O 1
ATOM 838 N N . THR A 1 134 ? -39.794 27.137 -26.341 1.00 54.13 134 THR A N 1
ATOM 839 C CA . THR A 1 134 ? -38.897 28.074 -25.666 1.00 53.55 134 THR A CA 1
ATOM 840 C C . THR A 1 134 ? -38.354 27.584 -24.338 1.00 52.21 134 THR A C 1
ATOM 841 O O . THR A 1 134 ? -39.102 27.143 -23.466 1.00 51.70 134 THR A O 1
ATOM 845 N N . VAL A 1 135 ? -37.039 27.662 -24.192 1.00 51.04 135 VAL A N 1
ATOM 846 C CA . VAL A 1 135 ? -36.398 27.240 -22.957 1.00 53.53 135 VAL A CA 1
ATOM 847 C C . VAL A 1 135 ? -36.373 28.392 -21.936 1.00 53.50 135 VAL A C 1
ATOM 848 O O . VAL A 1 135 ? -35.911 29.502 -22.230 1.00 51.16 135 VAL A O 1
ATOM 852 N N . MET A 1 136 ? -36.895 28.116 -20.743 1.00 53.48 136 MET A N 1
ATOM 853 C CA . MET A 1 136 ? -36.957 29.095 -19.655 1.00 54.94 136 MET A CA 1
ATOM 854 C C . MET A 1 136 ? -36.034 28.609 -18.538 1.00 54.03 136 MET A C 1
ATOM 855 O O . MET A 1 136 ? -36.403 27.732 -17.753 1.00 52.04 136 MET A O 1
ATOM 860 N N . PRO A 1 137 ? -34.826 29.188 -18.448 1.00 54.48 137 PRO A N 1
ATOM 861 C CA . PRO A 1 137 ? -33.830 28.815 -17.443 1.00 57.20 137 PRO A CA 1
ATOM 862 C C . PRO A 1 137 ? -33.925 29.434 -16.052 1.00 61.33 137 PRO A C 1
ATOM 863 O O . PRO A 1 137 ? -34.254 30.607 -15.888 1.00 64.29 137 PRO A O 1
ATOM 867 N N . VAL A 1 138 ? -33.630 28.607 -15.055 1.00 62.27 138 VAL A N 1
ATOM 868 C CA . VAL A 1 138 ? -33.603 29.013 -13.663 1.00 62.17 138 VAL A CA 1
ATOM 869 C C . VAL A 1 138 ? -32.223 28.565 -13.223 1.00 62.44 138 VAL A C 1
ATOM 870 O O . VAL A 1 138 ? -31.991 27.374 -13.031 1.00 61.50 138 VAL A O 1
ATOM 874 N N . ALA A 1 139 ? -31.303 29.516 -13.097 1.00 63.41 139 ALA A N 1
ATOM 875 C CA . ALA A 1 139 ? -29.935 29.207 -12.696 1.00 64.27 139 ALA A CA 1
ATOM 876 C C . ALA A 1 139 ? -29.839 28.678 -11.267 1.00 65.13 139 ALA A C 1
ATOM 877 O O . ALA A 1 139 ? -30.539 29.143 -10.371 1.00 64.03 139 ALA A O 1
ATOM 879 N N . LEU A 1 140 ? -28.979 27.684 -11.067 1.00 67.70 140 LEU A N 1
ATOM 880 C CA . LEU A 1 140 ? -28.775 27.111 -9.744 1.00 69.07 140 LEU A CA 1
ATOM 881 C C . LEU A 1 140 ? -27.723 27.970 -9.080 1.00 70.79 140 LEU A C 1
ATOM 882 O O . LEU A 1 140 ? -26.915 28.601 -9.764 1.00 68.38 140 LEU A O 1
ATOM 887 N N . GLU A 1 141 ? -27.736 27.994 -7.751 1.00 74.07 141 GLU A N 1
ATOM 888 C CA . GLU A 1 141 ? -26.787 28.802 -6.999 1.00 77.64 141 GLU A CA 1
ATOM 889 C C . GLU A 1 141 ? -25.842 27.985 -6.140 1.00 78.56 141 GLU A C 1
ATOM 890 O O . GLU A 1 141 ? -26.270 27.119 -5.372 1.00 77.94 141 GLU A O 1
ATOM 896 N N . LYS A 1 142 ? -24.549 28.258 -6.288 1.00 80.63 142 LYS A N 1
ATOM 897 C CA . LYS A 1 142 ? -23.539 27.562 -5.504 1.00 85.07 142 LYS A CA 1
ATOM 898 C C . LYS A 1 142 ? -23.210 28.392 -4.277 1.00 87.54 142 LYS A C 1
ATOM 899 O O . LYS A 1 142 ? -22.877 29.572 -4.383 1.00 87.76 142 LYS A O 1
ATOM 905 N N . GLN A 1 143 ? -23.296 27.770 -3.110 1.00 90.74 143 GLN A N 1
ATOM 906 C CA . GLN A 1 143 ? -23.009 28.478 -1.877 1.00 93.99 143 GLN A CA 1
ATOM 907 C C . GLN A 1 143 ? -22.371 27.549 -0.851 1.00 95.14 143 GLN A C 1
ATOM 908 O O . GLN A 1 143 ? -21.946 26.438 -1.185 1.00 95.12 143 GLN A O 1
ATOM 914 N N . ALA A 1 144 ? -22.314 28.025 0.392 1.00 96.43 144 ALA A N 1
ATOM 915 C CA . ALA A 1 144 ? -21.772 27.279 1.539 1.00 96.82 144 ALA A CA 1
ATOM 916 C C . ALA A 1 144 ? -21.409 25.852 1.187 1.00 96.12 144 ALA A C 1
ATOM 917 O O . ALA A 1 144 ? -20.287 25.560 0.798 1.00 96.39 144 ALA A O 1
ATOM 919 N N . ASP A 1 145 ? -22.365 24.942 1.305 1.00 95.13 145 ASP A N 1
ATOM 920 C CA . ASP A 1 145 ? -21.924 23.624 0.932 1.00 95.70 145 ASP A CA 1
ATOM 921 C C . ASP A 1 145 ? -22.306 23.269 -0.550 1.00 93.71 145 ASP A C 1
ATOM 922 O O . ASP A 1 145 ? -21.399 23.334 -1.394 1.00 94.39 145 ASP A O 1
ATOM 927 N N . GLY A 1 146 ? -23.530 22.923 -0.932 1.00 89.82 146 GLY A N 1
ATOM 928 C CA . GLY A 1 146 ? -23.749 22.563 -2.334 1.00 85.48 146 GLY A CA 1
ATOM 929 C C . GLY A 1 146 ? -24.502 23.607 -3.155 1.00 81.36 146 GLY A C 1
ATOM 930 O O . GLY A 1 146 ? -24.327 24.815 -2.967 1.00 82.35 146 GLY A O 1
ATOM 931 N N . TRP A 1 147 ? -25.325 23.113 -4.078 1.00 75.83 147 TRP A N 1
ATOM 932 C CA . TRP A 1 147 ? -26.104 23.958 -4.969 1.00 69.03 147 TRP A CA 1
ATOM 933 C C . TRP A 1 147 ? -27.539 24.008 -4.493 1.00 67.98 147 TRP A C 1
ATOM 934 O O . TRP A 1 147 ? -28.037 23.061 -3.888 1.00 64.96 147 TRP A O 1
ATOM 945 N N . PHE A 1 148 ? -28.203 25.121 -4.766 1.00 69.62 148 PHE A N 1
ATOM 946 C CA . PHE A 1 148 ? -29.587 25.272 -4.365 1.00 71.98 148 PHE A CA 1
ATOM 947 C C . PHE A 1 148 ? -30.377 26.011 -5.421 1.00 72.87 148 PHE A C 1
ATOM 948 O O . PHE A 1 148 ? -29.822 26.772 -6.223 1.00 72.17 148 PHE A O 1
ATOM 956 N N . CYS A 1 149 ? -31.682 25.770 -5.417 1.00 72.81 149 CYS A N 1
ATOM 957 C CA . CYS A 1 149 ? -32.577 26.434 -6.346 1.00 73.50 149 CYS A CA 1
ATOM 958 C C . CYS A 1 149 ? -33.428 27.391 -5.530 1.00 73.24 149 CYS A C 1
ATOM 959 O O . CYS A 1 149 ? -34.069 26.988 -4.557 1.00 72.77 149 CYS A O 1
ATOM 962 N N . ASP A 1 150 ? -33.415 28.662 -5.912 1.00 72.43 150 ASP A N 1
ATOM 963 C CA . ASP A 1 150 ? -34.213 29.653 -5.217 1.00 71.56 150 ASP A CA 1
ATOM 964 C C . ASP A 1 150 ? -35.652 29.401 -5.651 1.00 70.41 150 ASP A C 1
ATOM 965 O O . ASP A 1 150 ? -36.004 29.644 -6.804 1.00 68.72 150 ASP A O 1
ATOM 970 N N . MET A 1 151 ? -36.480 28.908 -4.735 1.00 69.27 151 MET A N 1
ATOM 971 C CA . MET A 1 151 ? -37.870 28.593 -5.060 1.00 69.56 151 MET A CA 1
ATOM 972 C C . MET A 1 151 ? -38.774 29.764 -5.441 1.00 71.09 151 MET A C 1
ATOM 973 O O . MET A 1 151 ? -39.782 29.577 -6.126 1.00 71.66 151 MET A O 1
ATOM 978 N N . GLY A 1 152 ? -38.426 30.967 -5.005 1.00 72.22 152 GLY A N 1
ATOM 979 C CA . GLY A 1 152 ? -39.234 32.116 -5.363 1.00 73.30 152 GLY A CA 1
ATOM 980 C C . GLY A 1 152 ? -38.968 32.437 -6.820 1.00 75.49 152 GLY A C 1
ATOM 981 O O . GLY A 1 152 ? -39.871 32.796 -7.574 1.00 77.19 152 GLY A O 1
ATOM 982 N N . LYS A 1 153 ? -37.708 32.298 -7.216 1.00 76.23 153 LYS A N 1
ATOM 983 C CA . LYS A 1 153 ? -37.293 32.562 -8.583 1.00 76.74 153 LYS A CA 1
ATOM 984 C C . LYS A 1 153 ? -37.974 31.554 -9.512 1.00 76.12 153 LYS A C 1
ATOM 985 O O . LYS A 1 153 ? -38.554 31.928 -10.535 1.00 76.73 153 LYS A O 1
ATOM 991 N N . LEU A 1 154 ? -37.903 30.277 -9.143 1.00 74.33 154 LEU A N 1
ATOM 992 C CA . LEU A 1 154 ? -38.512 29.209 -9.929 1.00 73.39 154 LEU A CA 1
ATOM 993 C C . LEU A 1 154 ? -40.006 29.460 -10.119 1.00 74.78 154 LEU A C 1
ATOM 994 O O . LEU A 1 154 ? -40.542 29.317 -11.224 1.00 74.84 154 LEU A O 1
ATOM 999 N N . GLU A 1 155 ? -40.682 29.833 -9.038 1.00 75.90 155 GLU A N 1
ATOM 1000 C CA . GLU A 1 155 ? -42.111 30.096 -9.118 1.00 76.01 155 GLU A CA 1
ATOM 1001 C C . GLU A 1 155 ? -42.393 31.307 -10.000 1.00 74.06 155 GLU A C 1
ATOM 1002 O O . GLU A 1 155 ? -43.381 31.332 -10.732 1.00 72.35 155 GLU A O 1
ATOM 1008 N N . ALA A 1 156 ? -41.524 32.309 -9.931 1.00 72.63 156 ALA A N 1
ATOM 1009 C CA . ALA A 1 156 ? -41.707 33.499 -10.746 1.00 73.60 156 ALA A CA 1
ATOM 1010 C C . ALA A 1 156 ? -41.807 33.071 -12.205 1.00 74.23 156 ALA A C 1
ATOM 1011 O O . ALA A 1 156 ? -42.602 33.620 -12.971 1.00 75.61 156 ALA A O 1
ATOM 1013 N N . VAL A 1 157 ? -41.001 32.075 -12.574 1.00 73.58 157 VAL A N 1
ATOM 1014 C CA . VAL A 1 157 ? -40.975 31.549 -13.937 1.00 70.69 157 VAL A CA 1
ATOM 1015 C C . VAL A 1 157 ? -42.141 30.606 -14.223 1.00 68.18 157 VAL A C 1
ATOM 1016 O O . VAL A 1 157 ? -42.727 30.651 -15.301 1.00 65.05 157 VAL A O 1
ATOM 1020 N N . LEU A 1 158 ? -42.472 29.752 -13.259 1.00 67.15 158 LEU A N 1
ATOM 1021 C CA . LEU A 1 158 ? -43.566 28.799 -13.426 1.00 67.50 158 LEU A CA 1
ATOM 1022 C C . LEU A 1 158 ? -44.937 29.463 -13.509 1.00 68.74 158 LEU A C 1
ATOM 1023 O O . LEU A 1 158 ? -45.857 28.923 -14.124 1.00 69.56 158 LEU A O 1
ATOM 1028 N N . ALA A 1 159 ? -45.077 30.628 -12.883 1.00 69.62 159 ALA A N 1
ATOM 1029 C CA . ALA A 1 159 ? -46.349 31.346 -12.884 1.00 68.53 159 ALA A CA 1
ATOM 1030 C C . ALA A 1 159 ? -46.646 31.945 -14.251 1.00 68.12 159 ALA A C 1
ATOM 1031 O O . ALA A 1 159 ? -47.770 32.376 -14.517 1.00 66.81 159 ALA A O 1
ATOM 1033 N N . LYS A 1 160 ? -45.633 31.979 -15.113 1.00 67.89 160 LYS A N 1
ATOM 1034 C CA . LYS A 1 160 ? -45.795 32.508 -16.463 1.00 67.16 160 LYS A CA 1
ATOM 1035 C C . LYS A 1 160 ? -46.869 31.695 -17.173 1.00 67.30 160 LYS A C 1
ATOM 1036 O O . LYS A 1 160 ? -46.881 30.464 -17.096 1.00 65.83 160 LYS A O 1
ATOM 1042 N N . PRO A 1 161 ? -47.785 32.373 -17.878 1.00 66.88 161 PRO A N 1
ATOM 1043 C CA . PRO A 1 161 ? -48.856 31.674 -18.591 1.00 66.11 161 PRO A CA 1
ATOM 1044 C C . PRO A 1 161 ? -48.294 30.694 -19.617 1.00 64.16 161 PRO A C 1
ATOM 1045 O O . PRO A 1 161 ? -48.787 29.572 -19.752 1.00 60.92 161 PRO A O 1
ATOM 1049 N N . GLU A 1 162 ? -47.251 31.129 -20.323 1.00 63.82 162 GLU A N 1
ATOM 1050 C CA . GLU A 1 162 ? -46.626 30.322 -21.366 1.00 64.49 162 GLU A CA 1
ATOM 1051 C C . GLU A 1 162 ? -45.718 29.197 -20.894 1.00 63.29 162 GLU A C 1
ATOM 1052 O O . GLU A 1 162 ? -45.204 28.440 -21.713 1.00 65.11 162 GLU A O 1
ATOM 1058 N N . CYS A 1 163 ? -45.504 29.081 -19.589 1.00 60.80 163 CYS A N 1
ATOM 1059 C CA . CYS A 1 163 ? -44.668 28.002 -19.077 1.00 57.81 163 CYS A CA 1
ATOM 1060 C C . CYS A 1 163 ? -45.563 26.778 -18.911 1.00 57.66 163 CYS A C 1
ATOM 1061 O O . CYS A 1 163 ? -46.503 26.786 -18.116 1.00 57.77 163 CYS A O 1
ATOM 1064 N N . LYS A 1 164 ? -45.277 25.719 -19.657 1.00 56.58 164 LYS A N 1
ATOM 1065 C CA . LYS A 1 164 ? -46.114 24.527 -19.589 1.00 54.25 164 LYS A CA 1
ATOM 1066 C C . LYS A 1 164 ? -45.461 23.278 -19.022 1.00 51.45 164 LYS A C 1
ATOM 1067 O O . LYS A 1 164 ? -46.157 22.403 -18.515 1.00 48.74 164 LYS A O 1
ATOM 1073 N N . ILE A 1 165 ? -44.136 23.195 -19.101 1.00 48.99 165 ILE A N 1
ATOM 1074 C CA . ILE A 1 165 ? -43.433 22.002 -18.634 1.00 48.55 165 ILE A CA 1
ATOM 1075 C C . ILE A 1 165 ? -42.173 22.332 -17.844 1.00 48.11 165 ILE A C 1
ATOM 1076 O O . ILE A 1 165 ? -41.543 23.368 -18.079 1.00 49.23 165 ILE A O 1
ATOM 1081 N N . MET A 1 166 ? -41.818 21.454 -16.907 1.00 44.66 166 MET A N 1
ATOM 1082 C CA . MET A 1 166 ? -40.567 21.604 -16.177 1.00 47.54 166 MET A CA 1
ATOM 1083 C C . MET A 1 166 ? -39.756 20.324 -16.413 1.00 49.09 166 MET A C 1
ATOM 1084 O O . MET A 1 166 ? -40.172 19.224 -16.007 1.00 49.04 166 MET A O 1
ATOM 1089 N N . LEU A 1 167 ? -38.616 20.472 -17.089 1.00 46.17 167 LEU A N 1
ATOM 1090 C CA . LEU A 1 167 ? -37.722 19.351 -17.374 1.00 44.21 167 LEU A CA 1
ATOM 1091 C C . LEU A 1 167 ? -36.753 19.267 -16.188 1.00 43.68 167 LEU A C 1
ATOM 1092 O O . LEU A 1 167 ? -35.821 20.057 -16.073 1.00 44.71 167 LEU A O 1
ATOM 1097 N N . LEU A 1 168 ? -36.970 18.301 -15.310 1.00 45.45 168 LEU A N 1
ATOM 1098 C CA . LEU A 1 168 ? -36.147 18.171 -14.117 1.00 46.87 168 LEU A CA 1
ATOM 1099 C C . LEU A 1 168 ? -35.069 17.107 -14.233 1.00 48.36 168 LEU A C 1
ATOM 1100 O O . LEU A 1 168 ? -35.368 15.936 -14.450 1.00 49.56 168 LEU A O 1
ATOM 1105 N N . CYS A 1 169 ? -33.813 17.522 -14.105 1.00 48.72 169 CYS A N 1
ATOM 1106 C CA . CYS A 1 169 ? -32.696 16.587 -14.158 1.00 49.08 169 CYS A CA 1
ATOM 1107 C C . CYS A 1 169 ? -32.408 16.210 -12.705 1.00 50.14 169 CYS A C 1
ATOM 1108 O O . CYS A 1 169 ? -31.881 17.020 -11.938 1.00 52.30 169 CYS A O 1
ATOM 1111 N N . SER A 1 170 ? -32.753 14.979 -12.335 1.00 46.78 170 SER A N 1
ATOM 1112 C CA . SER A 1 170 ? -32.588 14.502 -10.968 1.00 43.83 170 SER A CA 1
ATOM 1113 C C . SER A 1 170 ? -32.022 13.083 -10.880 1.00 45.59 170 SER A C 1
ATOM 1114 O O . SER A 1 170 ? -32.730 12.120 -11.182 1.00 46.20 170 SER A O 1
ATOM 1117 N N . PRO A 1 171 ? -30.761 12.921 -10.434 1.00 45.92 171 PRO A N 1
ATOM 1118 C CA . PRO A 1 171 ? -29.790 13.924 -9.996 1.00 47.38 171 PRO A CA 1
ATOM 1119 C C . PRO A 1 171 ? -29.497 14.911 -11.108 1.00 49.45 171 PRO A C 1
ATOM 1120 O O . PRO A 1 171 ? -29.682 14.606 -12.281 1.00 53.36 171 PRO A O 1
ATOM 1124 N N . GLN A 1 172 ? -29.021 16.088 -10.729 1.00 50.40 172 GLN A N 1
ATOM 1125 C CA . GLN A 1 172 ? -28.731 17.146 -11.678 1.00 49.66 172 GLN A CA 1
ATOM 1126 C C . GLN A 1 172 ? -27.335 17.032 -12.266 1.00 51.82 172 GLN A C 1
ATOM 1127 O O . GLN A 1 172 ? -26.365 16.813 -11.548 1.00 53.91 172 GLN A O 1
ATOM 1133 N N . ASN A 1 173 ? -27.254 17.181 -13.582 1.00 50.54 173 ASN A N 1
ATOM 1134 C CA . ASN A 1 173 ? -26.004 17.114 -14.323 1.00 50.81 173 ASN A CA 1
ATOM 1135 C C . ASN A 1 173 ? -25.787 18.524 -14.876 1.00 52.96 173 ASN A C 1
ATOM 1136 O O . ASN A 1 173 ? -26.692 19.099 -15.487 1.00 50.98 173 ASN A O 1
ATOM 1141 N N . PRO A 1 174 ? -24.573 19.089 -14.717 1.00 54.64 174 PRO A N 1
ATOM 1142 C CA . PRO A 1 174 ? -23.343 18.585 -14.091 1.00 55.33 174 PRO A CA 1
ATOM 1143 C C . PRO A 1 174 ? -23.057 18.856 -12.598 1.00 55.75 174 PRO A C 1
ATOM 1144 O O . PRO A 1 174 ? -22.040 18.390 -12.078 1.00 54.57 174 PRO A O 1
ATOM 1148 N N . THR A 1 175 ? -23.920 19.591 -11.905 1.00 56.24 175 THR A N 1
ATOM 1149 C CA . THR A 1 175 ? -23.654 19.902 -10.494 1.00 55.60 175 THR A CA 1
ATOM 1150 C C . THR A 1 175 ? -23.652 18.705 -9.546 1.00 57.43 175 THR A C 1
ATOM 1151 O O . THR A 1 175 ? -23.074 18.766 -8.466 1.00 59.99 175 THR A O 1
ATOM 1155 N N . GLY A 1 176 ? -24.308 17.622 -9.937 1.00 58.85 176 GLY A N 1
ATOM 1156 C CA . GLY A 1 176 ? -24.348 16.445 -9.090 1.00 58.28 176 GLY A CA 1
ATOM 1157 C C . GLY A 1 176 ? -25.336 16.580 -7.952 1.00 57.56 176 GLY A C 1
ATOM 1158 O O . GLY A 1 176 ? -25.437 15.705 -7.096 1.00 59.00 176 GLY A O 1
ATOM 1159 N N . LYS A 1 177 ? -26.082 17.673 -7.939 1.00 58.11 177 LYS A N 1
ATOM 1160 C CA . LYS A 1 177 ? -27.048 17.881 -6.872 1.00 59.43 177 LYS A CA 1
ATOM 1161 C C . LYS A 1 177 ? -28.060 16.750 -6.790 1.00 60.55 177 LYS A C 1
ATOM 1162 O O . LYS A 1 177 ? -28.579 16.301 -7.804 1.00 61.55 177 LYS A O 1
ATOM 1168 N N . VAL A 1 178 ? -28.323 16.284 -5.576 1.00 61.78 178 VAL A N 1
ATOM 1169 C CA . VAL A 1 178 ? -29.318 15.248 -5.345 1.00 62.92 178 VAL A CA 1
ATOM 1170 C C . VAL A 1 178 ? -30.383 16.004 -4.560 1.00 65.85 178 VAL A C 1
ATOM 1171 O O . VAL A 1 178 ? -30.151 16.390 -3.412 1.00 69.06 178 VAL A O 1
ATOM 1175 N N . TRP A 1 179 ? -31.532 16.244 -5.184 1.00 66.60 179 TRP A N 1
ATOM 1176 C CA . TRP A 1 179 ? -32.609 16.991 -4.539 1.00 67.91 179 TRP A CA 1
ATOM 1177 C C . TRP A 1 179 ? -33.106 16.316 -3.260 1.00 69.14 179 TRP A C 1
ATOM 1178 O O . TRP A 1 179 ? -33.141 15.089 -3.176 1.00 68.94 179 TRP A O 1
ATOM 1189 N N . THR A 1 180 ? -33.496 17.121 -2.271 1.00 68.85 180 THR A N 1
ATOM 1190 C CA . THR A 1 180 ? -33.981 16.585 -0.995 1.00 70.92 180 THR A CA 1
ATOM 1191 C C . THR A 1 180 ? -35.485 16.332 -1.017 1.00 70.50 180 THR A C 1
ATOM 1192 O O . THR A 1 180 ? -36.216 16.989 -1.765 1.00 70.97 180 THR A O 1
ATOM 1196 N N . CYS A 1 181 ? -35.949 15.395 -0.191 1.00 68.88 181 CYS A N 1
ATOM 1197 C CA . CYS A 1 181 ? -37.372 15.080 -0.153 1.00 68.96 181 CYS A CA 1
ATOM 1198 C C . CYS A 1 181 ? -38.185 16.326 0.151 1.00 69.26 181 CYS A C 1
ATOM 1199 O O . CYS A 1 181 ? -39.409 16.302 0.082 1.00 67.70 181 CYS A O 1
ATOM 1202 N N . ASP A 1 182 ? -37.496 17.413 0.492 1.00 71.09 182 ASP A N 1
ATOM 1203 C CA . ASP A 1 182 ? -38.153 18.684 0.782 1.00 72.05 182 ASP A CA 1
ATOM 1204 C C . ASP A 1 182 ? -38.359 19.439 -0.515 1.00 71.30 182 ASP A C 1
ATOM 1205 O O . ASP A 1 182 ? -39.470 19.870 -0.824 1.00 72.94 182 ASP A O 1
ATOM 1210 N N . GLU A 1 183 ? -37.276 19.595 -1.269 1.00 69.67 183 GLU A N 1
ATOM 1211 C CA . GLU A 1 183 ? -37.320 20.309 -2.537 1.00 69.55 183 GLU A CA 1
ATOM 1212 C C . GLU A 1 183 ? -38.256 19.651 -3.551 1.00 68.09 183 GLU A C 1
ATOM 1213 O O . GLU A 1 183 ? -38.831 20.327 -4.402 1.00 68.32 183 GLU A O 1
ATOM 1219 N N . LEU A 1 184 ? -38.412 18.335 -3.460 1.00 67.57 184 LEU A N 1
ATOM 1220 C CA . LEU A 1 184 ? -39.287 17.620 -4.386 1.00 66.78 184 LEU A CA 1
ATOM 1221 C C . LEU A 1 184 ? -40.748 17.822 -4.010 1.00 67.39 184 LEU A C 1
ATOM 1222 O O . LEU A 1 184 ? -41.651 17.516 -4.789 1.00 67.34 184 LEU A O 1
ATOM 1227 N N . GLU A 1 185 ? -40.966 18.334 -2.802 1.00 69.38 185 GLU A N 1
ATOM 1228 C CA . GLU A 1 185 ? -42.307 18.604 -2.287 1.00 68.43 185 GLU A CA 1
ATOM 1229 C C . GLU A 1 185 ? -42.737 19.993 -2.724 1.00 65.06 185 GLU A C 1
ATOM 1230 O O . GLU A 1 185 ? -43.852 20.202 -3.193 1.00 62.44 185 GLU A O 1
ATOM 1236 N N . ILE A 1 186 ? -41.826 20.937 -2.553 1.00 62.55 186 ILE A N 1
ATOM 1237 C CA . ILE A 1 186 ? -42.066 22.316 -2.917 1.00 62.28 186 ILE A CA 1
ATOM 1238 C C . ILE A 1 186 ? -42.279 22.451 -4.421 1.00 60.80 186 ILE A C 1
ATOM 1239 O O . ILE A 1 186 ? -43.265 23.048 -4.858 1.00 59.80 186 ILE A O 1
ATOM 1244 N N . MET A 1 187 ? -41.365 21.889 -5.210 1.00 59.96 187 MET A N 1
ATOM 1245 C CA . MET A 1 187 ? -41.476 21.965 -6.666 1.00 55.22 187 MET A CA 1
ATOM 1246 C C . MET A 1 187 ? -42.708 21.233 -7.179 1.00 53.70 187 MET A C 1
ATOM 1247 O O . MET A 1 187 ? -43.418 21.750 -8.036 1.00 50.79 187 MET A O 1
ATOM 1252 N N . ALA A 1 188 ? -42.964 20.035 -6.660 1.00 52.73 188 ALA A N 1
ATOM 1253 C CA . ALA A 1 188 ? -44.138 19.272 -7.081 1.00 54.40 188 ALA A CA 1
ATOM 1254 C C . ALA A 1 188 ? -45.377 20.109 -6.813 1.00 56.14 188 ALA A C 1
ATOM 1255 O O . ALA A 1 188 ? -46.348 20.085 -7.565 1.00 58.70 188 ALA A O 1
ATOM 1257 N N . ASP A 1 189 ? -45.315 20.867 -5.727 1.00 58.79 189 ASP A N 1
ATOM 1258 C CA . ASP A 1 189 ? -46.412 21.714 -5.302 1.00 58.70 189 ASP A CA 1
ATOM 1259 C C . ASP A 1 189 ? -46.567 22.944 -6.189 1.00 56.92 189 ASP A C 1
ATOM 1260 O O . ASP A 1 189 ? -47.668 23.263 -6.630 1.00 55.70 189 ASP A O 1
ATOM 1265 N N . LEU A 1 190 ? -45.464 23.634 -6.444 1.00 55.96 190 LEU A N 1
ATOM 1266 C CA . LEU A 1 190 ? -45.502 24.820 -7.283 1.00 59.60 190 LEU A CA 1
ATOM 1267 C C . LEU A 1 190 ? -45.988 24.485 -8.694 1.00 62.27 190 LEU A C 1
ATOM 1268 O O . LEU A 1 190 ? -46.734 25.257 -9.295 1.00 64.65 190 LEU A O 1
ATOM 1273 N N . CYS A 1 191 ? -45.571 23.332 -9.219 1.00 62.69 191 CYS A N 1
ATOM 1274 C CA . CYS A 1 191 ? -45.968 22.916 -10.563 1.00 61.90 191 CYS A CA 1
ATOM 1275 C C . CYS A 1 191 ? -47.442 22.573 -10.665 1.00 61.71 191 CYS A C 1
ATOM 1276 O O . CYS A 1 191 ? -48.094 22.929 -11.636 1.00 61.33 191 CYS A O 1
ATOM 1279 N N . GLU A 1 192 ? -47.972 21.876 -9.671 1.00 63.96 192 GLU A N 1
ATOM 1280 C CA . GLU A 1 192 ? -49.385 21.527 -9.704 1.00 66.96 192 GLU A CA 1
ATOM 1281 C C . GLU A 1 192 ? -50.198 22.814 -9.652 1.00 70.01 192 GLU A C 1
ATOM 1282 O O . GLU A 1 192 ? -51.155 23.003 -10.407 1.00 71.41 192 GLU A O 1
ATOM 1288 N N . ARG A 1 193 ? -49.794 23.702 -8.755 1.00 71.10 193 ARG A N 1
ATOM 1289 C CA . ARG A 1 193 ? -50.468 24.969 -8.558 1.00 71.47 193 ARG A CA 1
ATOM 1290 C C . ARG A 1 193 ? -50.584 25.790 -9.833 1.00 70.96 193 ARG A C 1
ATOM 1291 O O . ARG A 1 193 ? -51.641 26.352 -10.123 1.00 71.63 193 ARG A O 1
ATOM 1299 N N . HIS A 1 194 ? -49.501 25.860 -10.597 1.00 70.46 194 HIS A N 1
ATOM 1300 C CA . HIS A 1 194 ? -49.506 26.650 -11.824 1.00 70.17 194 HIS A CA 1
ATOM 1301 C C . HIS A 1 194 ? -49.717 25.878 -13.125 1.00 67.22 194 HIS A C 1
ATOM 1302 O O . HIS A 1 194 ? -49.384 26.370 -14.203 1.00 65.46 194 HIS A O 1
ATOM 1309 N N . GLY A 1 195 ? -50.279 24.679 -13.029 1.00 65.18 195 GLY A N 1
ATOM 1310 C CA . GLY A 1 195 ? -50.508 23.889 -14.222 1.00 64.27 195 GLY A CA 1
ATOM 1311 C C . GLY A 1 195 ? -49.255 23.717 -15.066 1.00 63.97 195 GLY A C 1
ATOM 1312 O O . GLY A 1 195 ? -49.181 24.185 -16.205 1.00 65.52 195 GLY A O 1
ATOM 1313 N N . VAL A 1 196 ? -48.258 23.052 -14.499 1.00 60.87 196 VAL A N 1
ATOM 1314 C CA . VAL A 1 196 ? -47.013 22.799 -15.203 1.00 59.86 196 VAL A CA 1
ATOM 1315 C C . VAL A 1 196 ? -46.699 21.325 -15.051 1.00 60.20 196 VAL A C 1
ATOM 1316 O O . VAL A 1 196 ? -46.602 20.821 -13.929 1.00 62.57 196 VAL A O 1
ATOM 1320 N N . ARG A 1 197 ? -46.555 20.633 -16.178 1.00 59.28 197 ARG A N 1
ATOM 1321 C CA . ARG A 1 197 ? -46.248 19.212 -16.153 1.00 57.92 197 ARG A CA 1
ATOM 1322 C C . ARG A 1 197 ? -44.749 18.965 -15.962 1.00 56.33 197 ARG A C 1
ATOM 1323 O O . ARG A 1 197 ? -43.902 19.728 -16.448 1.00 55.13 197 ARG A O 1
ATOM 1331 N N . VAL A 1 198 ? -44.430 17.893 -15.246 1.00 54.74 198 VAL A N 1
ATOM 1332 C CA . VAL A 1 198 ? -43.046 17.561 -14.959 1.00 53.45 198 VAL A CA 1
ATOM 1333 C C . VAL A 1 198 ? -42.515 16.311 -15.654 1.00 53.93 198 VAL A C 1
ATOM 1334 O O . VAL A 1 198 ? -43.163 15.255 -15.683 1.00 50.27 198 VAL A O 1
ATOM 1338 N N . ILE A 1 199 ? -41.318 16.465 -16.216 1.00 52.44 199 ILE A N 1
ATOM 1339 C CA . ILE A 1 199 ? -40.606 15.386 -16.874 1.00 51.36 199 ILE A CA 1
ATOM 1340 C C . ILE A 1 199 ? -39.342 15.256 -16.030 1.00 49.41 199 ILE A C 1
ATOM 1341 O O . ILE A 1 199 ? -38.552 16.194 -15.955 1.00 50.32 199 ILE A O 1
ATOM 1346 N N . SER A 1 200 ? -39.156 14.111 -15.385 1.00 48.64 200 SER A N 1
ATOM 1347 C CA . SER A 1 200 ? -37.979 13.903 -14.548 1.00 47.94 200 SER A CA 1
ATOM 1348 C C . SER A 1 200 ? -36.967 12.967 -15.211 1.00 48.05 200 SER A C 1
ATOM 1349 O O . SER A 1 200 ? -37.221 11.776 -15.394 1.00 49.23 200 SER A O 1
ATOM 1352 N N . ASP A 1 201 ? -35.819 13.520 -15.574 1.00 47.44 201 ASP A N 1
ATOM 1353 C CA . ASP A 1 201 ? -34.756 12.750 -16.201 1.00 48.36 201 ASP A CA 1
ATOM 1354 C C . ASP A 1 201 ? -33.888 12.248 -15.052 1.00 48.38 201 ASP A C 1
ATOM 1355 O O . ASP A 1 201 ? -33.109 13.002 -14.479 1.00 48.42 201 ASP A O 1
ATOM 1360 N N . GLU A 1 202 ? -34.024 10.974 -14.715 1.00 48.70 202 GLU A N 1
ATOM 1361 C CA . GLU A 1 202 ? -33.265 10.418 -13.610 1.00 50.51 202 GLU A CA 1
ATOM 1362 C C . GLU A 1 202 ? -32.242 9.374 -14.006 1.00 49.81 202 GLU A C 1
ATOM 1363 O O . GLU A 1 202 ? -31.985 8.435 -13.255 1.00 51.11 202 GLU A O 1
ATOM 1369 N N . ILE A 1 203 ? -31.633 9.562 -15.170 1.00 49.97 203 ILE A N 1
ATOM 1370 C CA . ILE A 1 203 ? -30.637 8.624 -15.674 1.00 47.98 203 ILE A CA 1
ATOM 1371 C C . ILE A 1 203 ? -29.380 8.488 -14.795 1.00 47.94 203 ILE A C 1
ATOM 1372 O O . ILE A 1 203 ? -28.592 7.562 -14.973 1.00 51.17 203 ILE A O 1
ATOM 1377 N N . HIS A 1 204 ? -29.189 9.395 -13.842 1.00 49.82 204 HIS A N 1
ATOM 1378 C CA . HIS A 1 204 ? -28.028 9.295 -12.955 1.00 49.35 204 HIS A CA 1
ATOM 1379 C C . HIS A 1 204 ? -28.398 8.759 -11.588 1.00 48.23 204 HIS A C 1
ATOM 1380 O O . HIS A 1 204 ? -27.565 8.699 -10.688 1.00 51.17 204 HIS A O 1
ATOM 1387 N N . MET A 1 205 ? -29.650 8.351 -11.445 1.00 46.22 205 MET A N 1
ATOM 1388 C CA . MET A 1 205 ? -30.156 7.828 -10.186 1.00 46.95 205 MET A CA 1
ATOM 1389 C C . MET A 1 205 ? -29.273 6.837 -9.416 1.00 47.77 205 MET A C 1
ATOM 1390 O O . MET A 1 205 ? -29.267 6.845 -8.188 1.00 50.93 205 MET A O 1
ATOM 1395 N N . ASP A 1 206 ? -28.530 5.988 -10.112 1.00 47.31 206 ASP A N 1
ATOM 1396 C CA . ASP A 1 206 ? -27.718 4.989 -9.423 1.00 50.14 206 ASP A CA 1
ATOM 1397 C C . ASP A 1 206 ? -26.362 5.449 -8.889 1.00 50.53 206 ASP A C 1
ATOM 1398 O O . ASP A 1 206 ? -25.763 4.762 -8.067 1.00 50.17 206 ASP A O 1
ATOM 1403 N N . MET A 1 207 ? -25.882 6.600 -9.345 1.00 53.13 207 MET A N 1
ATOM 1404 C CA . MET A 1 207 ? -24.575 7.114 -8.926 1.00 57.02 207 MET A CA 1
ATOM 1405 C C . MET A 1 207 ? -24.638 8.173 -7.821 1.00 58.32 207 MET A C 1
ATOM 1406 O O . MET A 1 207 ? -24.193 9.304 -8.021 1.00 56.07 207 MET A O 1
ATOM 1411 N N . VAL A 1 208 ? -25.173 7.803 -6.660 1.00 60.47 208 VAL A N 1
ATOM 1412 C CA . VAL A 1 208 ? -25.293 8.727 -5.528 1.00 63.12 208 VAL A CA 1
ATOM 1413 C C . VAL A 1 208 ? -24.230 8.462 -4.456 1.00 63.93 208 VAL A C 1
ATOM 1414 O O . VAL A 1 208 ? -24.106 7.345 -3.961 1.00 63.14 208 VAL A O 1
ATOM 1418 N N . TRP A 1 209 ? -23.478 9.498 -4.091 1.00 66.44 209 TRP A N 1
ATOM 1419 C CA . TRP A 1 209 ? -22.403 9.370 -3.102 1.00 71.26 209 TRP A CA 1
ATOM 1420 C C . TRP A 1 209 ? -22.721 9.813 -1.660 1.00 73.01 209 TRP A C 1
ATOM 1421 O O . TRP A 1 209 ? -22.207 9.231 -0.707 1.00 73.84 209 TRP A O 1
ATOM 1432 N N . GLY A 1 210 ? -23.556 10.837 -1.503 1.00 74.91 210 GLY A N 1
ATOM 1433 C CA . GLY A 1 210 ? -23.873 11.349 -0.179 1.00 76.69 210 GLY A CA 1
ATOM 1434 C C . GLY A 1 210 ? -24.791 10.533 0.710 1.00 78.93 210 GLY A C 1
ATOM 1435 O O . GLY A 1 210 ? -25.170 9.408 0.380 1.00 80.16 210 GLY A O 1
ATOM 1436 N N . GLU A 1 211 ? -25.143 11.117 1.854 1.00 80.37 211 GLU A N 1
ATOM 1437 C CA . GLU A 1 211 ? -26.019 10.473 2.829 1.00 82.02 211 GLU A CA 1
ATOM 1438 C C . GLU A 1 211 ? -27.463 10.530 2.393 1.00 79.51 211 GLU A C 1
ATOM 1439 O O . GLU A 1 211 ? -28.232 9.601 2.624 1.00 80.15 211 GLU A O 1
ATOM 1445 N N . GLN A 1 212 ? -27.837 11.643 1.783 1.00 77.79 212 GLN A N 1
ATOM 1446 C CA . GLN A 1 212 ? -29.197 11.810 1.310 1.00 77.59 212 GLN A CA 1
ATOM 1447 C C . GLN A 1 212 ? -29.333 10.956 0.048 1.00 74.27 212 GLN A C 1
ATOM 1448 O O . GLN A 1 212 ? -28.579 11.130 -0.911 1.00 72.59 212 GLN A O 1
ATOM 1454 N N . PRO A 1 213 ? -30.279 10.000 0.048 1.00 71.26 213 PRO A N 1
ATOM 1455 C CA . PRO A 1 213 ? -30.504 9.117 -1.099 1.00 68.93 213 PRO A CA 1
ATOM 1456 C C . PRO A 1 213 ? -31.327 9.793 -2.190 1.00 66.06 213 PRO A C 1
ATOM 1457 O O . PRO A 1 213 ? -31.964 10.821 -1.951 1.00 65.82 213 PRO A O 1
ATOM 1461 N N . HIS A 1 214 ? -31.314 9.208 -3.383 1.00 61.94 214 HIS A N 1
ATOM 1462 C CA . HIS A 1 214 ? -32.076 9.756 -4.492 1.00 57.77 214 HIS A CA 1
ATOM 1463 C C . HIS A 1 214 ? -33.536 9.376 -4.337 1.00 54.85 214 HIS A C 1
ATOM 1464 O O . HIS A 1 214 ? -33.852 8.217 -4.080 1.00 52.56 214 HIS A O 1
ATOM 1471 N N . ILE A 1 215 ? -34.421 10.359 -4.476 1.00 56.52 215 ILE A N 1
ATOM 1472 C CA . ILE A 1 215 ? -35.857 10.112 -4.367 1.00 61.38 215 ILE A CA 1
ATOM 1473 C C . ILE A 1 215 ? -36.518 10.157 -5.748 1.00 61.63 215 ILE A C 1
ATOM 1474 O O . ILE A 1 215 ? -36.632 11.216 -6.357 1.00 60.99 215 ILE A O 1
ATOM 1479 N N . PRO A 1 216 ? -36.953 9.000 -6.265 1.00 63.11 216 PRO A N 1
ATOM 1480 C CA . PRO A 1 216 ? -37.596 8.990 -7.580 1.00 64.03 216 PRO A CA 1
ATOM 1481 C C . PRO A 1 216 ? -38.797 9.932 -7.559 1.00 64.84 216 PRO A C 1
ATOM 1482 O O . PRO A 1 216 ? -39.528 9.985 -6.570 1.00 65.15 216 PRO A O 1
ATOM 1486 N N . TRP A 1 217 ? -38.999 10.669 -8.648 1.00 63.64 217 TRP A N 1
ATOM 1487 C CA . TRP A 1 217 ? -40.095 11.627 -8.734 1.00 62.55 217 TRP A CA 1
ATOM 1488 C C . TRP A 1 217 ? -41.479 11.028 -8.525 1.00 61.32 217 TRP A C 1
ATOM 1489 O O . TRP A 1 217 ? -42.431 11.739 -8.217 1.00 60.73 217 TRP A O 1
ATOM 1500 N N . SER A 1 218 ? -41.595 9.721 -8.690 1.00 61.24 218 SER A N 1
ATOM 1501 C CA . SER A 1 218 ? -42.880 9.062 -8.525 1.00 60.77 218 SER A CA 1
ATOM 1502 C C . SER A 1 218 ? -43.411 9.207 -7.105 1.00 62.10 218 SER A C 1
ATOM 1503 O O . SER A 1 218 ? -44.622 9.163 -6.879 1.00 62.34 218 SER A O 1
ATOM 1506 N N . ASN A 1 219 ? -42.502 9.380 -6.151 1.00 62.86 219 ASN A N 1
ATOM 1507 C CA . ASN A 1 219 ? -42.884 9.511 -4.751 1.00 63.59 219 ASN A CA 1
ATOM 1508 C C . ASN A 1 219 ? -43.629 10.798 -4.402 1.00 66.01 219 ASN A C 1
ATOM 1509 O O . ASN A 1 219 ? -44.366 10.831 -3.420 1.00 67.48 219 ASN A O 1
ATOM 1514 N N . VAL A 1 220 ? -43.451 11.847 -5.200 1.00 67.55 220 VAL A N 1
ATOM 1515 C CA . VAL A 1 220 ? -44.130 13.122 -4.953 1.00 69.46 220 VAL A CA 1
ATOM 1516 C C . VAL A 1 220 ? -44.965 13.543 -6.159 1.00 71.48 220 VAL A C 1
ATOM 1517 O O . VAL A 1 220 ? -45.571 14.617 -6.164 1.00 71.98 220 VAL A O 1
ATOM 1521 N N . ALA A 1 221 ? -44.986 12.691 -7.178 1.00 72.89 221 ALA A N 1
ATOM 1522 C CA . ALA A 1 221 ? -45.703 12.970 -8.415 1.00 72.46 221 ALA A CA 1
ATOM 1523 C C . ALA A 1 221 ? -47.209 13.142 -8.264 1.00 72.47 221 ALA A C 1
ATOM 1524 O O . ALA A 1 221 ? -47.840 12.508 -7.417 1.00 70.34 221 ALA A O 1
ATOM 1526 N N . ARG A 1 222 ? -47.773 14.004 -9.109 1.00 73.67 222 ARG A N 1
ATOM 1527 C CA . ARG A 1 222 ? -49.205 14.288 -9.117 1.00 73.54 222 ARG A CA 1
ATOM 1528 C C . ARG A 1 222 ? -49.649 14.545 -10.552 1.00 73.01 222 ARG A C 1
ATOM 1529 O O . ARG A 1 222 ? -48.879 15.074 -11.357 1.00 73.61 222 ARG A O 1
ATOM 1537 N N . GLY A 1 223 ? -50.889 14.169 -10.861 1.00 72.12 223 GLY A N 1
ATOM 1538 C CA . GLY A 1 223 ? -51.445 14.385 -12.189 1.00 70.30 223 GLY A CA 1
ATOM 1539 C C . GLY A 1 223 ? -50.690 13.768 -13.355 1.00 68.51 223 GLY A C 1
ATOM 1540 O O . GLY A 1 223 ? -50.494 12.552 -13.398 1.00 69.70 223 GLY A O 1
ATOM 1541 N N . ASP A 1 224 ? -50.289 14.608 -14.309 1.00 64.76 224 ASP A N 1
ATOM 1542 C CA . ASP A 1 224 ? -49.542 14.163 -15.481 1.00 60.29 224 ASP A CA 1
ATOM 1543 C C . ASP A 1 224 ? -48.060 14.393 -15.258 1.00 58.37 224 ASP A C 1
ATOM 1544 O O . ASP A 1 224 ? -47.623 15.528 -15.100 1.00 60.02 224 ASP A O 1
ATOM 1549 N N . TRP A 1 225 ? -47.289 13.312 -15.252 1.00 56.81 225 TRP A N 1
ATOM 1550 C CA . TRP A 1 225 ? -45.849 13.399 -15.042 1.00 53.94 225 TRP A CA 1
ATOM 1551 C C . TRP A 1 225 ? -45.141 12.244 -15.730 1.00 53.08 225 TRP A C 1
ATOM 1552 O O . TRP A 1 225 ? -45.774 11.276 -16.160 1.00 53.96 225 TRP A O 1
ATOM 1563 N N . ALA A 1 226 ? -43.820 12.348 -15.814 1.00 51.52 226 ALA A N 1
ATOM 1564 C CA . ALA A 1 226 ? -43.018 11.304 -16.424 1.00 48.09 226 ALA A CA 1
ATOM 1565 C C . ALA A 1 226 ? -41.684 11.192 -15.724 1.00 46.34 226 ALA A C 1
ATOM 1566 O O . ALA A 1 226 ? -41.085 12.194 -15.333 1.00 45.58 226 ALA A O 1
ATOM 1568 N N . LEU A 1 227 ? -41.240 9.954 -15.557 1.00 45.27 227 LEU A N 1
ATOM 1569 C CA . LEU A 1 227 ? -39.947 9.652 -14.962 1.00 44.47 227 LEU A CA 1
ATOM 1570 C C . LEU A 1 227 ? -39.221 8.857 -16.056 1.00 45.15 227 LEU A C 1
ATOM 1571 O O . LEU A 1 227 ? -39.701 7.807 -16.484 1.00 45.74 227 LEU A O 1
ATOM 1576 N N . LEU A 1 228 ? -38.079 9.364 -16.516 1.00 44.34 228 LEU A N 1
ATOM 1577 C CA . LEU A 1 228 ? -37.334 8.711 -17.587 1.00 45.45 228 LEU A CA 1
ATOM 1578 C C . LEU A 1 228 ? -35.927 8.278 -17.176 1.00 45.08 228 LEU A C 1
ATOM 1579 O O . LEU A 1 228 ? -35.157 9.080 -16.643 1.00 45.65 228 LEU A O 1
ATOM 1584 N N . THR A 1 229 ? -35.596 7.013 -17.432 1.00 43.56 229 THR A N 1
ATOM 1585 C CA . THR A 1 229 ? -34.270 6.484 -17.107 1.00 43.90 229 THR A CA 1
ATOM 1586 C C . THR A 1 229 ? -33.798 5.413 -18.068 1.00 42.85 229 THR A C 1
ATOM 1587 O O . THR A 1 229 ? -34.408 5.159 -19.102 1.00 45.25 229 THR A O 1
ATOM 1591 N N . SER A 1 230 ? -32.714 4.765 -17.665 1.00 41.88 230 SER A N 1
ATOM 1592 C CA . SER A 1 230 ? -32.078 3.710 -18.427 1.00 43.46 230 SER A CA 1
ATOM 1593 C C . SER A 1 230 ? -30.882 3.235 -17.605 1.00 44.37 230 SER A C 1
ATOM 1594 O O . SER A 1 230 ? -30.493 3.882 -16.624 1.00 44.60 230 SER A O 1
ATOM 1597 N N . GLY A 1 231 ? -30.307 2.102 -17.988 1.00 41.60 231 GLY A N 1
ATOM 1598 C CA . GLY A 1 231 ? -29.155 1.607 -17.266 1.00 39.46 231 GLY A CA 1
ATOM 1599 C C . GLY A 1 231 ? -27.904 1.961 -18.039 1.00 40.00 231 GLY A C 1
ATOM 1600 O O . GLY A 1 231 ? -26.806 1.575 -17.660 1.00 40.81 231 GLY A O 1
ATOM 1601 N N . SER A 1 232 ? -28.065 2.726 -19.114 1.00 40.25 232 SER A N 1
ATOM 1602 C CA . SER A 1 232 ? -26.936 3.078 -19.965 1.00 40.13 232 SER A CA 1
ATOM 1603 C C . SER A 1 232 ? -25.828 3.856 -19.288 1.00 40.94 232 SER A C 1
ATOM 1604 O O . SER A 1 232 ? -24.656 3.644 -19.588 1.00 42.82 232 SER A O 1
ATOM 1607 N N . LYS A 1 233 ? -26.180 4.759 -18.385 1.00 41.53 233 LYS A N 1
ATOM 1608 C CA . LYS A 1 233 ? -25.155 5.537 -17.709 1.00 43.81 233 LYS A CA 1
ATOM 1609 C C . LYS A 1 233 ? -24.504 4.737 -16.581 1.00 45.17 233 LYS A C 1
ATOM 1610 O O . LYS A 1 233 ? -23.286 4.808 -16.389 1.00 46.70 233 LYS A O 1
ATOM 1616 N N . SER A 1 234 ? -25.318 3.965 -15.860 1.00 44.10 234 SER A N 1
ATOM 1617 C CA . SER A 1 234 ? -24.863 3.141 -14.741 1.00 46.82 234 SER A CA 1
ATOM 1618 C C . SER A 1 234 ? -23.959 1.977 -15.113 1.00 48.57 234 SER A C 1
ATOM 1619 O O . SER A 1 234 ? -22.967 1.731 -14.433 1.00 50.82 234 SER A O 1
ATOM 1622 N N . PHE A 1 235 ? -24.311 1.235 -16.160 1.00 47.58 235 PHE A N 1
ATOM 1623 C CA . PHE A 1 235 ? -23.495 0.089 -16.554 1.00 47.93 235 PHE A CA 1
ATOM 1624 C C . PHE A 1 235 ? -22.660 0.309 -17.813 1.00 46.75 235 PHE A C 1
ATOM 1625 O O . PHE A 1 235 ? -21.975 -0.599 -18.293 1.00 47.94 235 PHE A O 1
ATOM 1633 N N . ASN A 1 236 ? -22.717 1.529 -18.328 1.00 44.21 236 ASN A N 1
ATOM 1634 C CA . ASN A 1 236 ? -21.965 1.920 -19.508 1.00 43.77 236 ASN A CA 1
ATOM 1635 C C . ASN A 1 236 ? -22.300 1.072 -20.731 1.00 42.75 236 ASN A C 1
ATOM 1636 O O . ASN A 1 236 ? -21.426 0.435 -21.319 1.00 39.76 236 ASN A O 1
ATOM 1641 N N . ILE A 1 237 ? -23.578 1.076 -21.101 1.00 43.54 237 ILE A 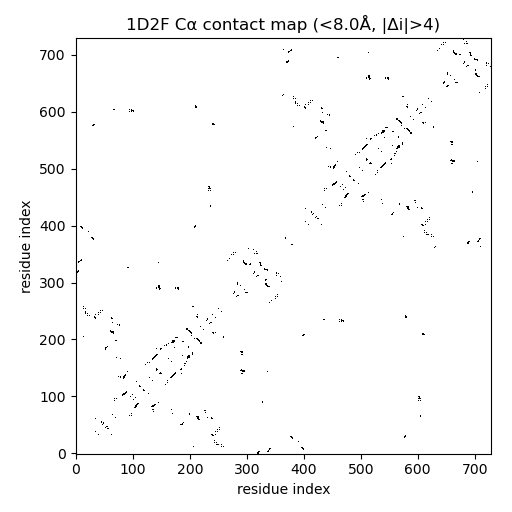N 1
ATOM 1642 C CA . ILE A 1 237 ? -24.048 0.335 -22.262 1.00 41.77 237 ILE A CA 1
ATOM 1643 C C . ILE A 1 237 ? -24.878 1.202 -23.203 1.00 42.95 237 ILE A C 1
ATOM 1644 O O . ILE A 1 237 ? -25.848 0.722 -23.798 1.00 48.61 237 ILE A O 1
ATOM 1649 N N . PRO A 1 238 ? -24.519 2.489 -23.359 1.00 42.52 238 PRO A N 1
ATOM 1650 C CA . PRO A 1 238 ? -25.315 3.323 -24.265 1.00 41.89 238 PRO A CA 1
ATOM 1651 C C . PRO A 1 238 ? -25.323 2.815 -25.722 1.00 42.50 238 PRO A C 1
ATOM 1652 O O . PRO A 1 238 ? -26.306 3.001 -26.447 1.00 42.27 238 PRO A O 1
ATOM 1656 N N . ALA A 1 239 ? -24.235 2.171 -26.140 1.00 39.92 239 ALA A N 1
ATOM 1657 C CA . ALA A 1 239 ? -24.129 1.652 -27.499 1.00 38.59 239 ALA A CA 1
ATOM 1658 C C . ALA A 1 239 ? -25.119 0.523 -27.783 1.00 38.10 239 ALA A C 1
ATOM 1659 O O . ALA A 1 239 ? -25.129 -0.022 -28.884 1.00 36.11 239 ALA A O 1
ATOM 1661 N N . LEU A 1 240 ? -25.931 0.168 -26.790 1.00 33.23 240 LEU A N 1
ATOM 1662 C CA . LEU A 1 240 ? -26.938 -0.878 -26.954 1.00 33.15 240 LEU A CA 1
ATOM 1663 C C . LEU A 1 240 ? -28.313 -0.241 -27.178 1.00 33.35 240 LEU A C 1
ATOM 1664 O O . LEU A 1 240 ? -29.270 -0.916 -27.563 1.00 34.12 240 LEU A O 1
ATOM 1669 N N . THR A 1 241 ? -28.386 1.067 -26.939 1.00 30.19 241 THR A N 1
ATOM 1670 C CA . THR A 1 241 ? -29.613 1.856 -27.046 1.00 31.41 241 THR A CA 1
ATOM 1671 C C . THR A 1 241 ? -30.650 1.341 -26.046 1.00 33.40 241 THR A C 1
ATOM 1672 O O . THR A 1 241 ? -30.416 0.366 -25.330 1.00 31.53 241 THR A O 1
ATOM 1676 N N . GLY A 1 242 ? -31.796 2.010 -26.000 1.00 35.42 242 GLY A N 1
ATOM 1677 C CA . GLY A 1 242 ? -32.837 1.598 -25.089 1.00 36.19 242 GLY A CA 1
ATOM 1678 C C . GLY A 1 242 ? -32.906 2.486 -23.866 1.00 40.43 242 GLY A C 1
ATOM 1679 O O . GLY A 1 242 ? -31.905 3.029 -23.391 1.00 41.18 242 GLY A O 1
ATOM 1680 N N . ALA A 1 243 ? -34.119 2.637 -23.363 1.00 40.32 243 ALA A N 1
ATOM 1681 C CA . ALA A 1 243 ? -34.383 3.435 -22.186 1.00 41.42 243 ALA A CA 1
ATOM 1682 C C . ALA A 1 243 ? -35.804 3.036 -21.844 1.00 41.90 243 ALA A C 1
ATOM 1683 O O . ALA A 1 243 ? -36.450 2.320 -22.616 1.00 42.06 243 ALA A O 1
ATOM 1685 N N . TYR A 1 244 ? -36.287 3.470 -20.688 1.00 42.36 244 TYR A N 1
ATOM 1686 C CA . TYR A 1 244 ? -37.640 3.146 -20.285 1.00 41.87 244 TYR A CA 1
ATOM 1687 C C . TYR A 1 244 ? -38.120 4.251 -19.381 1.00 41.79 244 TYR A C 1
ATOM 1688 O O . TYR A 1 244 ? -37.335 5.074 -18.930 1.00 42.54 244 TYR A O 1
ATOM 1697 N N . GLY A 1 245 ? -39.412 4.284 -19.118 1.00 43.36 245 GLY A N 1
ATOM 1698 C CA . GLY A 1 245 ? -39.915 5.324 -18.252 1.00 45.71 245 GLY A CA 1
ATOM 1699 C C . GLY A 1 245 ? -41.325 5.095 -17.761 1.00 46.57 245 GLY A C 1
ATOM 1700 O O . GLY A 1 245 ? -42.013 4.145 -18.162 1.00 46.63 245 GLY A O 1
ATOM 1701 N N . ILE A 1 246 ? -41.753 5.976 -16.868 1.00 46.34 246 ILE A N 1
ATOM 1702 C CA . ILE A 1 246 ? -43.092 5.904 -16.330 1.00 47.54 246 ILE A CA 1
ATOM 1703 C C . ILE A 1 246 ? -43.809 7.149 -16.788 1.00 45.68 246 ILE A C 1
ATOM 1704 O O . ILE A 1 246 ? -43.367 8.264 -16.523 1.00 44.07 246 ILE A O 1
ATOM 1709 N N . ILE A 1 247 ? -44.896 6.960 -17.517 1.00 46.27 247 ILE A N 1
ATOM 1710 C CA . ILE A 1 247 ? -45.665 8.095 -17.985 1.00 47.39 247 ILE A CA 1
ATOM 1711 C C . ILE A 1 247 ? -47.007 7.948 -17.331 1.00 48.21 247 ILE A C 1
ATOM 1712 O O . ILE A 1 247 ? -47.672 6.918 -17.482 1.00 44.71 247 ILE A O 1
ATOM 1717 N N . GLU A 1 248 ? -47.404 8.973 -16.587 1.00 50.93 248 GLU A N 1
ATOM 1718 C CA . GLU A 1 248 ? -48.663 8.851 -15.859 1.00 52.85 248 GLU A CA 1
ATOM 1719 C C . GLU A 1 248 ? -49.833 9.624 -16.504 1.00 52.98 248 GLU A C 1
ATOM 1720 O O . GLU A 1 248 ? -49.720 10.757 -16.996 1.00 49.21 248 GLU A O 1
ATOM 1726 N N . ASN A 1 249 ? -50.952 8.900 -16.451 1.00 55.45 249 ASN A N 1
ATOM 1727 C CA . ASN A 1 249 ? -52.271 9.246 -16.990 1.00 54.86 249 ASN A CA 1
ATOM 1728 C C . ASN A 1 249 ? -52.509 8.718 -18.410 1.00 56.01 249 ASN A C 1
ATOM 1729 O O . ASN A 1 249 ? -52.179 9.307 -19.434 1.00 53.80 249 ASN A O 1
ATOM 1734 N N . SER A 1 250 ? -53.124 7.516 -18.275 1.00 56.41 250 SER A N 1
ATOM 1735 C CA . SER A 1 250 ? -53.590 6.616 -19.312 1.00 58.63 250 SER A CA 1
ATOM 1736 C C . SER A 1 250 ? -53.540 7.314 -20.630 1.00 56.92 250 SER A C 1
ATOM 1737 O O . SER A 1 250 ? -53.027 6.793 -21.612 1.00 57.30 250 SER A O 1
ATOM 1740 N N . SER A 1 251 ? -54.076 8.514 -20.635 1.00 54.30 251 SER A N 1
ATOM 1741 C CA . SER A 1 251 ? -54.132 9.333 -21.831 1.00 53.76 251 SER A CA 1
ATOM 1742 C C . SER A 1 251 ? -52.739 9.628 -22.361 1.00 51.89 251 SER A C 1
ATOM 1743 O O . SER A 1 251 ? -52.402 9.236 -23.474 1.00 50.65 251 SER A O 1
ATOM 1746 N N . SER A 1 252 ? -51.930 10.325 -21.571 1.00 50.83 252 SER A N 1
ATOM 1747 C CA . SER A 1 252 ? -50.580 10.651 -22.001 1.00 48.29 252 SER A CA 1
ATOM 1748 C C . SER A 1 252 ? -49.775 9.410 -22.358 1.00 48.95 252 SER A C 1
ATOM 1749 O O . SER A 1 252 ? -49.043 9.420 -23.338 1.00 51.53 252 SER A O 1
ATOM 1752 N N . ARG A 1 253 ? -49.907 8.345 -21.571 1.00 46.68 253 ARG A N 1
ATOM 1753 C CA . ARG A 1 253 ? -49.173 7.121 -21.852 1.00 43.64 253 ARG A CA 1
ATOM 1754 C C . ARG A 1 253 ? -49.570 6.547 -23.207 1.00 46.56 253 ARG A C 1
ATOM 1755 O O . ARG A 1 253 ? -48.710 6.193 -24.014 1.00 47.55 253 ARG A O 1
ATOM 1763 N N . ASP A 1 254 ? -50.872 6.444 -23.457 1.00 46.23 254 ASP A N 1
ATOM 1764 C CA . ASP A 1 254 ? -51.337 5.906 -24.722 1.00 46.41 254 ASP A CA 1
ATOM 1765 C C . ASP A 1 254 ? -50.924 6.809 -25.881 1.00 46.34 254 ASP A C 1
ATOM 1766 O O . ASP A 1 254 ? -50.503 6.334 -26.933 1.00 47.39 254 ASP A O 1
ATOM 1771 N N . ALA A 1 255 ? -51.037 8.116 -25.684 1.00 45.47 255 ALA A N 1
ATOM 1772 C CA . ALA A 1 255 ? -50.662 9.061 -26.721 1.00 42.43 255 ALA A CA 1
ATOM 1773 C C . ALA A 1 255 ? -49.193 8.873 -27.072 1.00 41.30 255 ALA A C 1
ATOM 1774 O O . ALA A 1 255 ? -48.827 8.885 -28.247 1.00 38.93 255 ALA A O 1
ATOM 1776 N N . TYR A 1 256 ? -48.352 8.706 -26.052 1.00 38.96 256 TYR A N 1
ATOM 1777 C CA . TYR A 1 256 ? -46.925 8.512 -26.286 1.00 39.97 256 TYR A CA 1
ATOM 1778 C C . TYR A 1 256 ? -46.703 7.239 -27.093 1.00 40.72 256 TYR A C 1
ATOM 1779 O O . TYR A 1 256 ? -45.923 7.236 -28.047 1.00 41.92 256 TYR A O 1
ATOM 1788 N N . LEU A 1 257 ? -47.392 6.168 -26.704 1.00 37.78 257 LEU A N 1
ATOM 1789 C CA . LEU A 1 257 ? -47.254 4.886 -27.371 1.00 37.62 257 LEU A CA 1
ATOM 1790 C C . LEU A 1 257 ? -47.691 4.878 -28.825 1.00 36.51 257 LEU A C 1
ATOM 1791 O O . LEU A 1 257 ? -47.030 4.268 -29.655 1.00 35.43 257 LEU A O 1
ATOM 1796 N N . SER A 1 258 ? -48.793 5.545 -29.149 1.00 35.99 258 SER A N 1
ATOM 1797 C CA . SER A 1 258 ? -49.243 5.537 -30.534 1.00 37.82 258 SER A CA 1
ATOM 1798 C C . SER A 1 258 ? -48.341 6.403 -31.418 1.00 38.97 258 SER A C 1
ATOM 1799 O O . SER A 1 258 ? -48.340 6.269 -32.644 1.00 39.50 258 SER A O 1
ATOM 1802 N N . ALA A 1 259 ? -47.581 7.296 -30.795 1.00 37.90 259 ALA A N 1
ATOM 1803 C CA . ALA A 1 259 ? -46.652 8.138 -31.533 1.00 36.29 259 ALA A CA 1
ATOM 1804 C C . ALA A 1 259 ? -45.392 7.305 -31.749 1.00 36.23 259 ALA A C 1
ATOM 1805 O O . ALA A 1 259 ? -44.777 7.359 -32.811 1.00 37.96 259 ALA A O 1
ATOM 1807 N N . LEU A 1 260 ? -45.021 6.533 -30.732 1.00 35.73 260 LEU A N 1
ATOM 1808 C CA . LEU A 1 260 ? -43.842 5.677 -30.787 1.00 36.58 260 LEU A CA 1
ATOM 1809 C C . LEU A 1 260 ? -43.996 4.559 -31.824 1.00 39.85 260 LEU A C 1
ATOM 1810 O O . LEU A 1 260 ? -43.108 4.331 -32.653 1.00 39.26 260 LEU A O 1
ATOM 1815 N N . LYS A 1 261 ? -45.131 3.868 -31.771 1.00 40.85 261 LYS A N 1
ATOM 1816 C CA . LYS A 1 261 ? -45.397 2.748 -32.659 1.00 41.75 261 LYS A CA 1
ATOM 1817 C C . LYS A 1 261 ? -46.040 3.136 -33.987 1.00 39.88 261 LYS A C 1
ATOM 1818 O O . LYS A 1 261 ? -45.580 2.720 -35.043 1.00 38.80 261 LYS A O 1
ATOM 1824 N N . GLY A 1 262 ? -47.086 3.947 -33.937 1.00 38.86 262 GLY A N 1
ATOM 1825 C CA . GLY A 1 262 ? -47.750 4.345 -35.158 1.00 35.74 262 GLY A CA 1
ATOM 1826 C C . GLY A 1 262 ? -47.033 5.390 -36.003 1.00 38.72 262 GLY A C 1
ATOM 1827 O O . GLY A 1 262 ? -46.588 5.102 -37.116 1.00 39.63 262 GLY A O 1
ATOM 1828 N N . ARG A 1 263 ? -46.917 6.604 -35.481 1.00 33.76 263 ARG A N 1
ATOM 1829 C CA . ARG A 1 263 ? -46.298 7.697 -36.210 1.00 32.70 263 ARG A CA 1
ATOM 1830 C C . ARG A 1 263 ? -44.819 7.538 -36.571 1.00 33.75 263 ARG A C 1
ATOM 1831 O O . ARG A 1 263 ? -44.448 7.716 -37.734 1.00 33.36 263 ARG A O 1
ATOM 1839 N N . ASP A 1 264 ? -43.976 7.194 -35.596 1.00 32.60 264 ASP A N 1
ATOM 1840 C CA . ASP A 1 264 ? -42.542 7.060 -35.857 1.00 30.46 264 ASP A CA 1
ATOM 1841 C C . ASP A 1 264 ? -41.984 5.656 -36.105 1.00 31.58 264 ASP A C 1
ATOM 1842 O O . ASP A 1 264 ? -40.794 5.509 -36.381 1.00 30.59 264 ASP A O 1
ATOM 1847 N N . GLY A 1 265 ? -42.828 4.631 -36.002 1.00 32.71 265 GLY A N 1
ATOM 1848 C CA . GLY A 1 265 ? -42.372 3.263 -36.220 1.00 29.84 265 GLY A CA 1
ATOM 1849 C C . GLY A 1 265 ? -41.156 2.820 -35.419 1.00 31.30 265 GLY A C 1
ATOM 1850 O O . GLY A 1 265 ? -40.237 2.237 -35.979 1.00 31.74 265 GLY A O 1
ATOM 1851 N N . LEU A 1 266 ? -41.157 3.066 -34.108 1.00 34.84 266 LEU A N 1
ATOM 1852 C CA . LEU A 1 266 ? -40.034 2.696 -33.239 1.00 35.68 266 LEU A CA 1
ATOM 1853 C C . LEU A 1 266 ? -40.416 1.740 -32.099 1.00 40.15 266 LEU A C 1
ATOM 1854 O O . LEU A 1 266 ? -39.637 1.574 -31.148 1.00 40.50 266 LEU A O 1
AT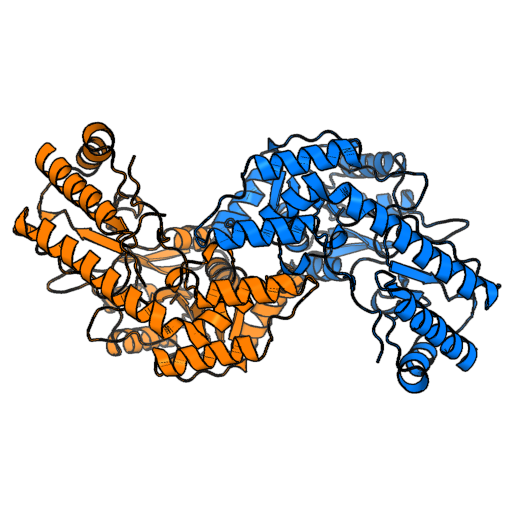OM 1859 N N . SER A 1 267 ? -41.585 1.110 -32.178 1.00 41.96 267 SER A N 1
ATOM 1860 C CA . SER A 1 267 ? -42.018 0.220 -31.097 1.00 47.45 267 SER A CA 1
ATOM 1861 C C . SER A 1 267 ? -41.187 -1.064 -30.967 1.00 50.11 267 SER A C 1
ATOM 1862 O O . SER A 1 267 ? -41.125 -1.667 -29.891 1.00 53.41 267 SER A O 1
ATOM 1865 N N . SER A 1 268 ? -40.560 -1.492 -32.057 1.00 49.18 268 SER A N 1
ATOM 1866 C CA . SER A 1 268 ? -39.723 -2.687 -32.020 1.00 48.00 268 SER A CA 1
ATOM 1867 C C . SER A 1 268 ? -38.387 -2.322 -31.365 1.00 44.33 268 SER A C 1
ATOM 1868 O O . SER A 1 268 ? -37.599 -1.569 -31.931 1.00 45.64 268 SER A O 1
ATOM 1871 N N . PRO A 1 269 ? -38.107 -2.873 -30.175 1.00 41.64 269 PRO A N 1
ATOM 1872 C CA . PRO A 1 269 ? -36.874 -2.604 -29.426 1.00 39.58 269 PRO A CA 1
ATOM 1873 C C . PRO A 1 269 ? -35.707 -3.503 -29.771 1.00 39.49 269 PRO A C 1
ATOM 1874 O O . PRO A 1 269 ? -35.882 -4.558 -30.378 1.00 41.18 269 PRO A O 1
ATOM 1878 N N . SER A 1 270 ? -34.509 -3.089 -29.380 1.00 39.03 270 SER A N 1
ATOM 1879 C CA . SER A 1 270 ? -33.356 -3.933 -29.620 1.00 40.29 270 SER A CA 1
ATOM 1880 C C . SER A 1 270 ? -33.426 -4.967 -28.496 1.00 40.09 270 SER A C 1
ATOM 1881 O O . SER A 1 270 ? -33.320 -4.639 -27.309 1.00 38.51 270 SER A O 1
ATOM 1884 N N . VAL A 1 271 ? -33.646 -6.214 -28.884 1.00 35.97 271 VAL A N 1
ATOM 1885 C CA . VAL A 1 271 ? -33.752 -7.292 -27.931 1.00 36.00 271 VAL A CA 1
ATOM 1886 C C . VAL A 1 271 ? -32.544 -7.359 -26.995 1.00 34.61 271 VAL A C 1
ATOM 1887 O O . VAL A 1 271 ? -32.663 -7.805 -25.867 1.00 30.37 271 VAL A O 1
ATOM 1891 N N . LEU A 1 272 ? -31.383 -6.910 -27.458 1.00 35.52 272 LEU A N 1
ATOM 1892 C CA . LEU A 1 272 ? -30.191 -6.973 -26.622 1.00 38.64 272 LEU A CA 1
ATOM 1893 C C . LEU A 1 272 ? -30.184 -5.912 -25.535 1.00 40.40 272 LEU A C 1
ATOM 1894 O O . LEU A 1 272 ? -29.587 -6.113 -24.471 1.00 38.66 272 LEU A O 1
ATOM 1899 N N . ALA A 1 273 ? -30.845 -4.788 -25.790 1.00 39.56 273 ALA A N 1
ATOM 1900 C CA . ALA A 1 273 ? -30.914 -3.742 -24.778 1.00 40.36 273 ALA A CA 1
ATOM 1901 C C . ALA A 1 273 ? -31.767 -4.285 -23.625 1.00 41.91 273 ALA A C 1
ATOM 1902 O O . ALA A 1 273 ? -31.450 -4.076 -22.457 1.00 43.51 273 ALA A O 1
ATOM 1904 N N . LEU A 1 274 ? -32.840 -5.000 -23.955 1.00 42.41 274 LEU A N 1
ATOM 1905 C CA . LEU A 1 274 ? -33.703 -5.567 -22.933 1.00 40.79 274 LEU A CA 1
ATOM 1906 C C . LEU A 1 274 ? -32.919 -6.594 -22.131 1.00 43.23 274 LEU A C 1
ATOM 1907 O O . LEU A 1 274 ? -32.931 -6.580 -20.897 1.00 47.40 274 LEU A O 1
ATOM 1912 N N . THR A 1 275 ? -32.236 -7.484 -22.833 1.00 40.92 275 THR A N 1
ATOM 1913 C CA . THR A 1 275 ? -31.448 -8.518 -22.184 1.00 41.99 275 THR A CA 1
ATOM 1914 C C . THR A 1 275 ? -30.407 -7.923 -21.235 1.00 43.84 275 THR A C 1
ATOM 1915 O O . THR A 1 275 ? -30.216 -8.417 -20.120 1.00 43.51 275 THR A O 1
ATOM 1919 N N . ALA A 1 276 ? -29.735 -6.865 -21.680 1.00 44.21 276 ALA A N 1
ATOM 1920 C CA . ALA A 1 276 ? -28.713 -6.222 -20.872 1.00 41.46 276 ALA A CA 1
ATOM 1921 C C . ALA A 1 276 ? -29.315 -5.667 -19.583 1.00 43.37 276 ALA A C 1
ATOM 1922 O O . ALA A 1 276 ? -28.742 -5.834 -18.508 1.00 45.24 276 ALA A O 1
ATOM 1924 N N . HIS A 1 277 ? -30.467 -5.011 -19.683 1.00 41.14 277 HIS A N 1
ATOM 1925 C CA . HIS A 1 277 ? -31.096 -4.454 -18.497 1.00 41.48 277 HIS A CA 1
ATOM 1926 C C . HIS A 1 277 ? -31.535 -5.537 -17.511 1.00 43.61 277 HIS A C 1
ATOM 1927 O O . HIS A 1 277 ? -31.305 -5.424 -16.309 1.00 44.52 277 HIS A O 1
ATOM 1934 N N . ILE A 1 278 ? -32.160 -6.588 -18.019 1.00 43.98 278 ILE A N 1
ATOM 1935 C CA . ILE A 1 278 ? -32.600 -7.672 -17.164 1.00 46.69 278 ILE A CA 1
ATOM 1936 C C . ILE A 1 278 ? -31.410 -8.221 -16.375 1.00 48.22 278 ILE A C 1
ATOM 1937 O O . ILE A 1 278 ? -31.503 -8.429 -15.171 1.00 50.66 278 ILE A O 1
ATOM 1942 N N . ALA A 1 279 ? -30.288 -8.441 -17.052 1.00 48.32 279 ALA A N 1
ATOM 1943 C CA . ALA A 1 279 ? -29.095 -8.974 -16.396 1.00 47.40 279 ALA A CA 1
ATOM 1944 C C . ALA A 1 279 ? -28.469 -7.957 -15.444 1.00 47.81 279 ALA A C 1
ATOM 1945 O O . ALA A 1 279 ? -27.853 -8.316 -14.440 1.00 47.07 279 ALA A O 1
ATOM 1947 N N . ALA A 1 280 ? -28.626 -6.682 -15.765 1.00 48.40 280 ALA A N 1
ATOM 1948 C CA . ALA A 1 280 ? -28.060 -5.635 -14.937 1.00 47.93 280 ALA A CA 1
ATOM 1949 C C . ALA A 1 280 ? -28.836 -5.509 -13.636 1.00 47.93 280 ALA A C 1
ATOM 1950 O O . ALA A 1 280 ? -28.260 -5.512 -12.554 1.00 50.14 280 ALA A O 1
ATOM 1952 N N . TYR A 1 281 ? -30.153 -5.413 -13.752 1.00 49.01 281 TYR A N 1
ATOM 1953 C CA . TYR A 1 281 ? -31.019 -5.257 -12.596 1.00 49.97 281 TYR A CA 1
ATOM 1954 C C . TYR A 1 281 ? -31.179 -6.512 -11.732 1.00 53.02 281 TYR A C 1
ATOM 1955 O O . TYR A 1 281 ? -31.478 -6.416 -10.543 1.00 54.39 281 TYR A O 1
ATOM 1964 N N . GLN A 1 282 ? -30.969 -7.684 -12.321 1.00 55.11 282 GLN A N 1
ATOM 1965 C CA . GLN A 1 282 ? -31.104 -8.933 -11.584 1.00 56.27 282 GLN A CA 1
ATOM 1966 C C . GLN A 1 282 ? -29.799 -9.474 -11.008 1.00 58.68 282 GLN A C 1
ATOM 1967 O O . GLN A 1 282 ? -29.824 -10.206 -10.020 1.00 61.61 282 GLN A O 1
ATOM 1973 N N . GLN A 1 283 ? -28.663 -9.119 -11.602 1.00 57.76 283 GLN A N 1
ATOM 1974 C CA . GLN A 1 283 ? -27.382 -9.634 -11.121 1.00 57.11 283 GLN A CA 1
ATOM 1975 C C . GLN A 1 283 ? -26.256 -8.600 -11.084 1.00 56.95 283 GLN A C 1
ATOM 1976 O O . GLN A 1 283 ? -25.136 -8.906 -10.665 1.00 56.10 283 GLN A O 1
ATOM 1982 N N . GLY A 1 284 ? -26.548 -7.380 -11.514 1.00 56.11 284 GLY A N 1
ATOM 1983 C CA . GLY A 1 284 ? -25.520 -6.357 -11.571 1.00 53.51 284 GLY A CA 1
ATOM 1984 C C . GLY A 1 284 ? -25.178 -5.604 -10.306 1.00 52.72 284 GLY A C 1
ATOM 1985 O O . GLY A 1 284 ? -24.220 -4.819 -10.293 1.00 49.25 284 GLY A O 1
ATOM 1986 N N . ALA A 1 285 ? -25.938 -5.841 -9.241 1.00 52.38 285 ALA A N 1
ATOM 1987 C CA . ALA A 1 285 ? -25.704 -5.148 -7.969 1.00 53.40 285 ALA A CA 1
ATOM 1988 C C . ALA A 1 285 ? -24.260 -5.239 -7.454 1.00 52.84 285 ALA A C 1
ATOM 1989 O O . ALA A 1 285 ? -23.633 -4.218 -7.152 1.00 51.13 285 ALA A O 1
ATOM 1991 N N . PRO A 1 286 ? -23.709 -6.459 -7.357 1.00 53.47 286 PRO A N 1
ATOM 1992 C CA . PRO A 1 286 ? -22.337 -6.651 -6.874 1.00 54.79 286 PRO A CA 1
ATOM 1993 C C . PRO A 1 286 ? -21.318 -5.870 -7.692 1.00 56.47 286 PRO A C 1
ATOM 1994 O O . PRO A 1 286 ? -20.356 -5.321 -7.148 1.00 59.49 286 PRO A O 1
ATOM 1998 N N . TRP A 1 287 ? -21.524 -5.831 -9.005 1.00 55.43 287 TRP A N 1
ATOM 1999 C CA . TRP A 1 287 ? -20.613 -5.114 -9.880 1.00 50.95 287 TRP A CA 1
ATOM 2000 C C . TRP A 1 287 ? -20.822 -3.618 -9.716 1.00 48.77 287 TRP A C 1
ATOM 2001 O O . TRP A 1 287 ? -19.870 -2.851 -9.657 1.00 49.59 287 TRP A O 1
ATOM 2012 N N . LEU A 1 288 ? -22.077 -3.203 -9.643 1.00 48.84 288 LEU A N 1
ATOM 2013 C CA . LEU A 1 288 ? -22.372 -1.787 -9.512 1.00 50.00 288 LEU A CA 1
ATOM 2014 C C . LEU A 1 288 ? -21.845 -1.243 -8.189 1.00 52.75 288 LEU A C 1
ATOM 2015 O O . LEU A 1 288 ? -21.401 -0.093 -8.114 1.00 51.90 288 LEU A O 1
ATOM 2020 N N . ASP A 1 289 ? -21.889 -2.067 -7.145 1.00 52.57 289 ASP A N 1
ATOM 2021 C CA . ASP A 1 289 ? -21.389 -1.630 -5.850 1.00 53.60 289 ASP A CA 1
ATOM 2022 C C . ASP A 1 289 ? -19.879 -1.428 -5.868 1.00 53.97 289 ASP A C 1
ATOM 2023 O O . ASP A 1 289 ? -19.372 -0.457 -5.303 1.00 53.50 289 ASP A O 1
ATOM 2028 N N . ALA A 1 290 ? -19.162 -2.334 -6.524 1.00 54.14 290 ALA A N 1
ATOM 2029 C CA . ALA A 1 290 ? -17.714 -2.219 -6.605 1.00 55.32 290 ALA A CA 1
ATOM 2030 C C . ALA A 1 290 ? -17.350 -0.982 -7.410 1.00 56.96 290 ALA A C 1
ATOM 2031 O O . ALA A 1 290 ? -16.358 -0.316 -7.124 1.00 59.19 290 ALA A O 1
ATOM 2033 N N . LEU A 1 291 ? -18.157 -0.672 -8.418 1.00 57.86 291 LEU A N 1
ATOM 2034 C CA . LEU A 1 291 ? -17.895 0.498 -9.248 1.00 58.03 291 LEU A CA 1
ATOM 2035 C C . LEU A 1 291 ? -18.138 1.776 -8.451 1.00 55.90 291 LEU A C 1
ATOM 2036 O O . LEU A 1 291 ? -17.332 2.699 -8.493 1.00 55.72 291 LEU A O 1
ATOM 2041 N N . ARG A 1 292 ? -19.249 1.827 -7.725 1.00 55.26 292 ARG A N 1
ATOM 2042 C CA . ARG A 1 292 ? -19.576 3.001 -6.920 1.00 56.99 292 ARG A CA 1
ATOM 2043 C C . ARG A 1 292 ? -18.408 3.394 -6.012 1.00 59.00 292 ARG A C 1
ATOM 2044 O O . ARG A 1 292 ? -18.035 4.569 -5.931 1.00 60.22 292 ARG A O 1
ATOM 2052 N N . ILE A 1 293 ? -17.833 2.400 -5.340 1.00 60.32 293 ILE A N 1
ATOM 2053 C CA . ILE A 1 293 ? -16.706 2.617 -4.440 1.00 60.91 293 ILE A CA 1
ATOM 2054 C C . ILE A 1 293 ? -15.491 3.149 -5.183 1.00 62.58 293 ILE A C 1
ATOM 2055 O O . ILE A 1 293 ? -14.875 4.131 -4.764 1.00 65.87 293 ILE A O 1
ATOM 2060 N N . TYR A 1 294 ? -15.150 2.498 -6.288 1.00 60.87 294 TYR A N 1
ATOM 2061 C CA . TYR A 1 294 ? -13.998 2.902 -7.077 1.00 58.55 294 TYR A CA 1
ATOM 2062 C C . TYR A 1 294 ? -14.154 4.326 -7.584 1.00 58.34 294 TYR A C 1
ATOM 2063 O O . TYR A 1 294 ? -13.198 5.102 -7.563 1.00 60.31 294 TYR A O 1
ATOM 2072 N N . LEU A 1 295 ? -15.355 4.663 -8.046 1.00 59.20 295 LEU A N 1
ATOM 2073 C CA . LEU A 1 295 ? -15.624 6.002 -8.569 1.00 59.88 295 LEU A CA 1
ATOM 2074 C C . LEU A 1 295 ? -15.578 7.056 -7.462 1.00 60.53 295 LEU A C 1
ATOM 2075 O O . LEU A 1 295 ? -14.993 8.133 -7.637 1.00 54.99 295 LEU A O 1
ATOM 2080 N N . LYS A 1 296 ? -16.195 6.739 -6.324 1.00 62.13 296 LYS A N 1
ATOM 2081 C CA . LYS A 1 296 ? -16.218 7.665 -5.198 1.00 63.29 296 LYS A CA 1
ATOM 2082 C C . LYS A 1 296 ? -14.799 8.017 -4.751 1.00 62.48 296 LYS A C 1
ATOM 2083 O O . LYS A 1 296 ? -14.504 9.176 -4.462 1.00 61.93 296 LYS A O 1
ATOM 2089 N N . ASP A 1 297 ? -13.917 7.024 -4.706 1.00 61.36 297 ASP A N 1
ATOM 2090 C CA . ASP A 1 297 ? -12.534 7.271 -4.312 1.00 59.70 297 ASP A CA 1
ATOM 2091 C C . ASP A 1 297 ? -11.834 8.120 -5.368 1.00 59.94 297 ASP A C 1
ATOM 2092 O O . ASP A 1 297 ? -10.988 8.954 -5.045 1.00 60.41 297 ASP A O 1
ATOM 2097 N N . ASN A 1 298 ? -12.186 7.904 -6.632 1.00 60.73 298 ASN A N 1
ATOM 2098 C CA . ASN A 1 298 ? -11.606 8.670 -7.735 1.00 61.44 298 ASN A CA 1
ATOM 2099 C C . ASN A 1 298 ? -11.960 10.137 -7.560 1.00 61.01 298 ASN A C 1
ATOM 2100 O O . ASN A 1 298 ? -11.108 11.012 -7.686 1.00 61.04 298 ASN A O 1
ATOM 2105 N N . LEU A 1 299 ? -13.235 10.395 -7.287 1.00 61.82 299 LEU A N 1
ATOM 2106 C CA . LEU A 1 299 ? -13.716 11.752 -7.069 1.00 61.73 299 LEU A CA 1
ATOM 2107 C C . LEU A 1 299 ? -12.952 12.319 -5.868 1.00 61.71 299 LEU A C 1
ATOM 2108 O O . LEU A 1 299 ? -12.464 13.452 -5.902 1.00 59.47 299 LEU A O 1
ATOM 2113 N N . THR A 1 300 ? -12.837 11.512 -4.816 1.00 62.75 300 THR A N 1
ATOM 2114 C CA . THR A 1 300 ? -12.127 11.923 -3.609 1.00 63.23 300 THR A CA 1
ATOM 2115 C C . THR A 1 300 ? -10.688 12.306 -3.942 1.00 64.66 300 THR A C 1
ATOM 2116 O O . THR A 1 300 ? -10.184 13.326 -3.463 1.00 66.55 300 THR A O 1
ATOM 2120 N N . TYR A 1 301 ? -10.031 11.485 -4.759 1.00 64.19 301 TYR A N 1
ATOM 2121 C CA . TYR A 1 301 ? -8.652 11.742 -5.163 1.00 65.70 301 TYR A CA 1
ATOM 2122 C C . TYR A 1 301 ? -8.528 13.144 -5.738 1.00 67.88 301 TYR A C 1
ATOM 2123 O O . TYR A 1 301 ? -7.591 13.876 -5.431 1.00 69.61 301 TYR A O 1
ATOM 2132 N N . ILE A 1 302 ? -9.483 13.518 -6.577 1.00 71.70 302 ILE A N 1
ATOM 2133 C CA . ILE A 1 302 ? -9.463 14.834 -7.199 1.00 74.85 302 ILE A CA 1
ATOM 2134 C C . ILE A 1 302 ? -9.561 15.944 -6.155 1.00 76.23 302 ILE A C 1
ATOM 2135 O O . ILE A 1 302 ? -8.877 16.967 -6.252 1.00 75.42 302 ILE A O 1
ATOM 2140 N N . ALA A 1 303 ? -10.408 15.733 -5.154 1.00 77.58 303 ALA A N 1
ATOM 2141 C CA . ALA A 1 303 ? -10.591 16.716 -4.096 1.00 79.52 303 ALA A CA 1
ATOM 2142 C C . ALA A 1 303 ? -9.279 16.924 -3.341 1.00 80.23 303 ALA A C 1
ATOM 2143 O O . ALA A 1 303 ? -8.847 18.059 -3.122 1.00 79.64 303 ALA A O 1
ATOM 2145 N N . ASP A 1 304 ? -8.643 15.823 -2.952 1.00 80.82 304 ASP A N 1
ATOM 2146 C CA . ASP A 1 304 ? -7.385 15.906 -2.227 1.00 81.38 304 ASP A CA 1
ATOM 2147 C C . ASP A 1 304 ? -6.303 16.613 -3.033 1.00 82.69 304 ASP A C 1
ATOM 2148 O O . ASP A 1 304 ? -5.690 17.558 -2.546 1.00 84.61 304 ASP A O 1
ATOM 2153 N N . LYS A 1 305 ? -6.071 16.169 -4.265 1.00 83.09 305 LYS A N 1
ATOM 2154 C CA . LYS A 1 305 ? -5.039 16.782 -5.098 1.00 84.08 305 LYS A CA 1
ATOM 2155 C C . LYS A 1 305 ? -5.282 18.255 -5.413 1.00 85.55 305 LYS A C 1
ATOM 2156 O O . LYS A 1 305 ? -4.359 19.070 -5.354 1.00 85.58 305 LYS A O 1
ATOM 2162 N N . MET A 1 306 ? -6.517 18.600 -5.754 1.00 87.07 306 MET A N 1
ATOM 2163 C CA . MET A 1 306 ? -6.834 19.984 -6.082 1.00 88.38 306 MET A CA 1
ATOM 2164 C C . MET A 1 306 ? -6.797 20.913 -4.863 1.00 89.07 306 MET A C 1
ATOM 2165 O O . MET A 1 306 ? -6.253 22.019 -4.933 1.00 88.35 306 MET A O 1
ATOM 2170 N N . ASN A 1 307 ? -7.367 20.470 -3.747 1.00 89.46 307 ASN A N 1
ATOM 2171 C CA . ASN A 1 307 ? -7.378 21.299 -2.553 1.00 90.81 307 ASN A CA 1
ATOM 2172 C C . ASN A 1 307 ? -5.986 21.471 -1.947 1.00 91.77 307 ASN A C 1
ATOM 2173 O O . ASN A 1 307 ? -5.686 22.514 -1.352 1.00 93.78 307 ASN A O 1
ATOM 2178 N N . ALA A 1 308 ? -5.135 20.459 -2.105 1.00 89.85 308 ALA A N 1
ATOM 2179 C CA . ALA A 1 308 ? -3.777 20.533 -1.583 1.00 87.20 308 ALA A CA 1
ATOM 2180 C C . ALA A 1 308 ? -2.988 21.568 -2.380 1.00 86.21 308 ALA A C 1
ATOM 2181 O O . ALA A 1 308 ? -2.261 22.377 -1.814 1.00 88.31 308 ALA A O 1
ATOM 2183 N N . ALA A 1 309 ? -3.148 21.560 -3.696 1.00 85.48 309 ALA A N 1
ATOM 2184 C CA . ALA A 1 309 ? -2.431 22.509 -4.538 1.00 85.57 309 ALA A CA 1
ATOM 2185 C C . ALA A 1 309 ? -3.043 23.900 -4.484 1.00 85.41 309 ALA A C 1
ATOM 2186 O O . ALA A 1 309 ? -2.332 24.903 -4.509 1.00 84.19 309 ALA A O 1
ATOM 2188 N N . PHE A 1 310 ? -4.366 23.961 -4.410 1.00 87.07 310 PHE A N 1
ATOM 2189 C CA . PHE A 1 310 ? -5.046 25.243 -4.383 1.00 88.52 310 PHE A CA 1
ATOM 2190 C C . PHE A 1 310 ? -6.034 25.362 -3.239 1.00 89.16 310 PHE A C 1
ATOM 2191 O O . PHE A 1 310 ? -7.245 25.204 -3.425 1.00 89.75 310 PHE A O 1
ATOM 2199 N N . PRO A 1 311 ? -5.523 25.648 -2.032 1.00 88.90 311 PRO A N 1
ATOM 2200 C CA . PRO A 1 311 ? -6.368 25.797 -0.845 1.00 87.91 311 PRO A CA 1
ATOM 2201 C C . PRO A 1 311 ? -7.359 26.925 -1.123 1.00 87.88 311 PRO A C 1
ATOM 2202 O O . PRO A 1 311 ? -8.430 27.003 -0.514 1.00 86.84 311 PRO A O 1
ATOM 2206 N N . GLU A 1 312 ? -6.975 27.790 -2.061 1.00 87.07 312 GLU A N 1
ATOM 2207 C CA . GLU A 1 312 ? -7.792 28.918 -2.493 1.00 87.77 312 GLU A CA 1
ATOM 2208 C C . GLU A 1 312 ? -9.018 28.400 -3.254 1.00 89.54 312 GLU A C 1
ATOM 2209 O O . GLU A 1 312 ? -9.451 28.985 -4.254 1.00 89.62 312 GLU A O 1
ATOM 2215 N N . LEU A 1 313 ? -9.553 27.283 -2.764 1.00 91.01 313 LEU A N 1
ATOM 2216 C CA . LEU A 1 313 ? -10.735 26.620 -3.315 1.00 91.78 313 LEU A CA 1
ATOM 2217 C C . LEU A 1 313 ? -10.969 25.353 -2.494 1.00 91.39 313 LEU A C 1
ATOM 2218 O O . LEU 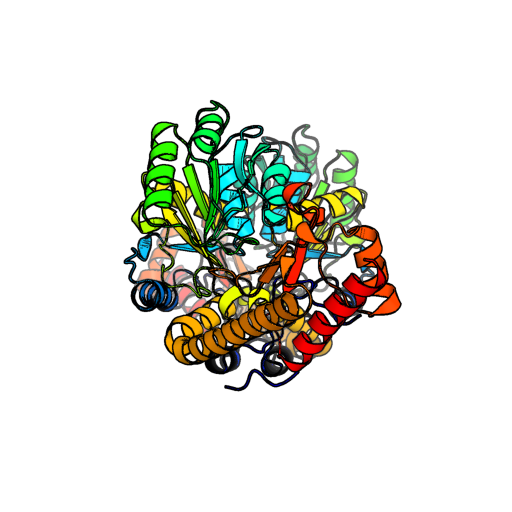A 1 313 ? -10.140 24.444 -2.485 1.00 92.27 313 LEU A O 1
ATOM 2223 N N . ASN A 1 314 ? -12.089 25.317 -1.778 1.00 90.73 314 AS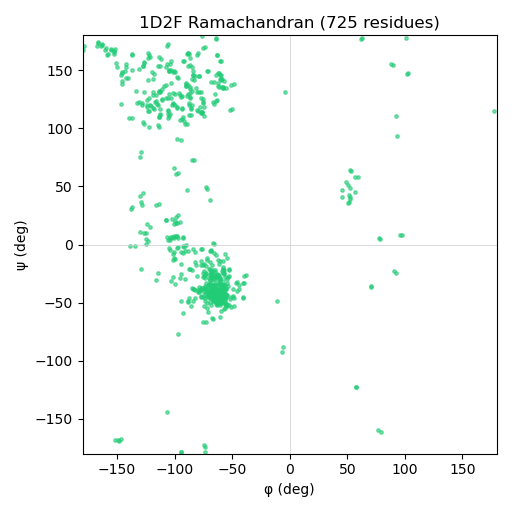N A N 1
ATOM 2224 C CA . ASN A 1 314 ? -12.431 24.175 -0.933 1.00 89.16 314 ASN A CA 1
ATOM 2225 C C . ASN A 1 314 ? -13.447 23.303 -1.671 1.00 88.08 314 ASN A C 1
ATOM 2226 O O . ASN A 1 314 ? -14.596 23.174 -1.245 1.00 87.50 314 ASN A O 1
ATOM 2231 N N . TRP A 1 315 ? -13.014 22.706 -2.780 1.00 87.45 315 TRP A N 1
ATOM 2232 C CA . TRP A 1 315 ? -13.882 21.855 -3.588 1.00 86.10 315 TRP A CA 1
ATOM 2233 C C . TRP A 1 315 ? -14.327 20.596 -2.842 1.00 84.14 315 TRP A C 1
ATOM 2234 O O . TRP A 1 315 ? -13.509 19.872 -2.275 1.00 82.35 315 TRP A O 1
ATOM 2245 N N . GLN A 1 316 ? -15.634 20.353 -2.842 1.00 83.47 316 GLN A N 1
ATOM 2246 C CA . GLN A 1 316 ? -16.217 19.177 -2.202 1.00 82.61 316 GLN A CA 1
ATOM 2247 C C . GLN A 1 316 ? -16.595 18.242 -3.348 1.00 80.32 316 GLN A C 1
ATOM 2248 O O . GLN A 1 316 ? -16.918 18.712 -4.438 1.00 80.38 316 GLN A O 1
ATOM 2254 N N . ILE A 1 317 ? -16.560 16.932 -3.122 1.00 76.39 317 ILE A N 1
ATOM 2255 C CA . ILE A 1 317 ? -16.951 16.002 -4.178 1.00 72.68 317 ILE A CA 1
ATOM 2256 C C . ILE A 1 317 ? -18.474 16.122 -4.326 1.00 72.69 317 ILE A C 1
ATOM 2257 O O . ILE A 1 317 ? -19.173 16.400 -3.354 1.00 74.16 317 ILE A O 1
ATOM 2262 N N . PRO A 1 318 ? -19.006 15.912 -5.542 1.00 70.86 318 PRO A N 1
ATOM 2263 C CA . PRO A 1 318 ? -20.452 16.014 -5.775 1.00 68.83 318 PRO A CA 1
ATOM 2264 C C . PRO A 1 318 ? -21.276 14.991 -5.007 1.00 66.85 318 PRO A C 1
ATOM 2265 O O . PRO A 1 318 ? -20.745 13.990 -4.532 1.00 68.53 318 PRO A O 1
ATOM 2269 N N . GLN A 1 319 ? -22.577 15.245 -4.892 1.00 64.62 319 GLN A N 1
ATOM 2270 C CA . GLN A 1 319 ? -23.461 14.327 -4.188 1.00 63.49 319 GLN A CA 1
ATOM 2271 C C . GLN A 1 319 ? -23.715 13.083 -5.027 1.00 62.01 319 GLN A C 1
ATOM 2272 O O . GLN A 1 319 ? -24.000 12.016 -4.488 1.00 60.27 319 GLN A O 1
ATOM 2278 N N . SER A 1 320 ? -23.609 13.231 -6.348 1.00 62.28 320 SER A N 1
ATOM 2279 C CA . SER A 1 320 ? -23.843 12.132 -7.289 1.00 61.06 320 SER A CA 1
ATOM 2280 C C . SER A 1 320 ? -23.091 12.390 -8.583 1.00 60.32 320 SER A C 1
ATOM 2281 O O . SER A 1 320 ? -22.615 13.504 -8.805 1.00 61.37 320 SER A O 1
ATOM 2284 N N . THR A 1 321 ? -22.997 11.366 -9.434 1.00 59.62 321 THR A N 1
ATOM 2285 C CA . THR A 1 321 ? -22.316 11.502 -10.725 1.00 58.69 321 THR A CA 1
ATOM 2286 C C . THR A 1 321 ? -20.817 11.190 -10.681 1.00 58.80 321 THR A C 1
ATOM 2287 O O . THR A 1 321 ? -20.188 11.288 -9.628 1.00 59.52 321 THR A O 1
ATOM 2291 N N . TYR A 1 322 ? -20.256 10.788 -11.820 1.00 57.49 322 TYR A N 1
ATOM 2292 C CA . TYR A 1 322 ? -18.827 10.507 -11.903 1.00 57.04 322 TYR A CA 1
ATOM 2293 C C . TYR A 1 322 ? -18.162 11.624 -12.690 1.00 57.19 322 TYR A C 1
ATOM 2294 O O . TYR A 1 322 ? -17.066 11.464 -13.239 1.00 56.10 322 TYR A O 1
ATOM 2303 N N . LEU A 1 323 ? -18.851 12.758 -12.740 1.00 56.88 323 LEU A N 1
ATOM 2304 C CA . LEU A 1 323 ? -18.367 13.939 -13.435 1.00 60.89 323 LEU A CA 1
ATOM 2305 C C . LEU A 1 323 ? -17.997 14.955 -12.370 1.00 62.66 323 LEU A C 1
ATOM 2306 O O . LEU A 1 323 ? -18.732 15.138 -11.403 1.00 61.26 323 LEU A O 1
ATOM 2311 N N . ALA A 1 324 ? -16.857 15.611 -12.552 1.00 65.38 324 ALA A N 1
ATOM 2312 C CA . ALA A 1 324 ? -16.399 16.612 -11.602 1.00 66.43 324 ALA A CA 1
ATOM 2313 C C . ALA A 1 324 ? -16.634 18.002 -12.173 1.00 66.98 324 ALA A C 1
ATOM 2314 O O . ALA A 1 324 ? -16.020 18.396 -13.168 1.00 65.33 324 ALA A O 1
ATOM 2316 N N . TRP A 1 325 ? -17.553 18.730 -11.547 1.00 67.95 325 TRP A N 1
ATOM 2317 C CA . TRP A 1 325 ? -17.875 20.084 -11.962 1.00 69.75 325 TRP A CA 1
ATOM 2318 C C . TRP A 1 325 ? -16.999 20.953 -11.058 1.00 70.82 325 TRP A C 1
ATOM 2319 O O . TRP A 1 325 ? -17.408 21.332 -9.964 1.00 70.98 325 TRP A O 1
ATOM 2330 N N . LEU A 1 326 ? -15.786 21.245 -11.519 1.00 72.19 326 LEU A N 1
ATOM 2331 C CA . LEU A 1 326 ? -14.823 22.031 -10.749 1.00 74.49 326 LEU A CA 1
ATOM 2332 C C . LEU A 1 326 ? -14.921 23.552 -10.909 1.00 76.99 326 LEU A C 1
ATOM 2333 O O . LEU A 1 326 ? -14.767 24.085 -12.015 1.00 77.22 326 LEU A O 1
ATOM 2338 N N . ASP A 1 327 ? -15.164 24.238 -9.790 1.00 78.37 327 ASP A N 1
ATOM 2339 C CA . ASP A 1 327 ? -15.278 25.696 -9.757 1.00 80.09 327 ASP A CA 1
ATOM 2340 C C . ASP A 1 327 ? -13.880 26.288 -9.598 1.00 81.33 327 ASP A C 1
ATOM 2341 O O . ASP A 1 327 ? -13.254 26.145 -8.548 1.00 80.62 327 ASP A O 1
ATOM 2346 N N . LEU A 1 328 ? -13.395 26.951 -10.644 1.00 82.83 328 LEU A N 1
ATOM 2347 C CA . LEU A 1 328 ? -12.065 27.546 -10.614 1.00 85.49 328 LEU A CA 1
ATOM 2348 C C . LEU A 1 328 ? -12.081 29.063 -10.455 1.00 87.78 328 LEU A C 1
ATOM 2349 O O . LEU A 1 328 ? -11.027 29.691 -10.347 1.00 89.25 328 LEU A O 1
ATOM 2354 N N . ARG A 1 329 ? -13.274 29.650 -10.434 1.00 89.59 329 ARG A N 1
ATOM 2355 C CA . ARG A 1 329 ? -13.407 31.097 -10.282 1.00 91.07 329 ARG A CA 1
ATOM 2356 C C . ARG A 1 329 ? -12.519 31.692 -9.173 1.00 92.73 329 ARG A C 1
ATOM 2357 O O . ARG A 1 329 ? -11.948 32.772 -9.343 1.00 92.47 329 ARG A O 1
ATOM 2365 N N . PRO A 1 330 ? -12.386 30.997 -8.026 1.00 94.03 330 PRO A N 1
ATOM 2366 C CA . PRO A 1 330 ? -11.545 31.537 -6.952 1.00 95.44 330 PRO A CA 1
ATOM 2367 C C . PRO A 1 330 ? -10.089 31.792 -7.354 1.00 96.67 330 PRO A C 1
ATOM 2368 O O . PRO A 1 330 ? -9.362 32.481 -6.638 1.00 100.00 330 PRO A O 1
ATOM 2372 N N . LEU A 1 331 ? -9.666 31.248 -8.493 1.00 95.60 331 LEU A N 1
ATOM 2373 C CA . LEU A 1 331 ? -8.286 31.418 -8.945 1.00 94.66 331 LEU A CA 1
ATOM 2374 C C . LEU A 1 331 ? -8.074 32.583 -9.906 1.00 95.60 331 LEU A C 1
ATOM 2375 O O . LEU A 1 331 ? -6.936 32.892 -10.268 1.00 95.53 331 LEU A O 1
ATOM 2380 N N . ASN A 1 332 ? -9.163 33.221 -10.321 1.00 96.18 332 ASN A N 1
ATOM 2381 C CA . ASN A 1 332 ? -9.084 34.360 -11.236 1.00 97.08 332 ASN A CA 1
ATOM 2382 C C . ASN A 1 332 ? -8.237 34.042 -12.464 1.00 96.91 332 ASN A C 1
ATOM 2383 O O . ASN A 1 332 ? -7.520 34.903 -12.982 1.00 95.98 332 ASN A O 1
ATOM 2388 N N . ILE A 1 333 ? -8.328 32.797 -12.918 1.00 97.29 333 ILE A N 1
ATOM 2389 C CA . ILE A 1 333 ? -7.591 32.325 -14.085 1.00 96.48 333 ILE A CA 1
ATOM 2390 C C . ILE A 1 333 ? -8.443 32.606 -15.324 1.00 96.82 333 ILE A C 1
ATOM 2391 O O . ILE A 1 333 ? -9.633 32.895 -15.199 1.00 96.33 333 ILE A O 1
ATOM 2396 N N . ASP A 1 334 ? -7.844 32.542 -16.512 1.00 97.39 334 ASP A N 1
ATOM 2397 C CA . ASP A 1 334 ? -8.605 32.775 -17.738 1.00 98.63 334 ASP A CA 1
ATOM 2398 C C . ASP A 1 334 ? -8.942 31.455 -18.425 1.00 99.59 334 ASP A C 1
ATOM 2399 O O . ASP A 1 334 ? -8.049 30.691 -18.795 1.00 100.00 334 ASP A O 1
ATOM 2404 N N . ASP A 1 335 ? -10.239 31.208 -18.603 1.00 100.00 335 ASP A N 1
ATOM 2405 C CA . ASP A 1 335 ? -10.743 29.984 -19.223 1.00 99.46 335 ASP A CA 1
ATOM 2406 C C . ASP A 1 335 ? -10.062 29.593 -20.534 1.00 99.71 335 ASP A C 1
ATOM 2407 O O . ASP A 1 335 ? -9.708 28.429 -20.727 1.00 100.00 335 ASP A O 1
ATOM 2412 N N . ASN A 1 336 ? -9.878 30.554 -21.434 1.00 98.80 336 ASN A N 1
ATOM 2413 C CA . ASN A 1 336 ? -9.249 30.259 -22.715 1.00 98.00 336 ASN A CA 1
ATOM 2414 C C . ASN A 1 336 ? -7.748 30.028 -22.620 1.00 97.10 336 ASN A C 1
ATOM 2415 O O . ASN A 1 336 ? -7.204 29.165 -23.308 1.00 97.57 336 ASN A O 1
ATOM 2420 N N . ALA A 1 337 ? -7.078 30.794 -21.767 1.00 95.79 337 ALA A N 1
ATOM 2421 C CA . ALA A 1 337 ? -5.642 30.629 -21.589 1.00 94.26 337 ALA A CA 1
ATOM 2422 C C . ALA A 1 337 ? -5.406 29.226 -21.032 1.00 93.58 337 ALA A C 1
ATOM 2423 O O . ALA A 1 337 ? -4.576 28.472 -21.542 1.00 93.06 337 ALA A O 1
ATOM 2425 N N . LEU A 1 338 ? -6.160 28.892 -19.985 1.00 93.01 338 LEU A N 1
ATOM 2426 C CA . LEU A 1 338 ? -6.090 27.593 -19.316 1.00 91.56 338 LEU A CA 1
ATOM 2427 C C . LEU A 1 338 ? -6.328 26.472 -20.318 1.00 91.75 338 LEU A C 1
ATOM 2428 O O . LEU A 1 338 ? -5.600 25.477 -20.345 1.00 92.85 338 LEU A O 1
ATOM 2433 N N . GLN A 1 339 ? -7.348 26.650 -21.149 1.00 90.92 339 GLN A N 1
ATOM 2434 C CA . GLN A 1 339 ? -7.700 25.671 -22.169 1.00 89.76 339 GLN A CA 1
ATOM 2435 C C . GLN A 1 339 ? -6.533 25.487 -23.138 1.00 89.78 339 GLN A C 1
ATOM 2436 O O . GLN A 1 339 ? -6.215 24.372 -23.547 1.00 88.67 339 GLN A O 1
ATOM 2442 N N . LYS A 1 340 ? -5.893 26.597 -23.491 1.00 91.30 340 LYS A N 1
ATOM 2443 C CA . LYS A 1 340 ? -4.766 26.585 -24.416 1.00 93.68 340 LYS A CA 1
ATOM 2444 C C . LYS A 1 340 ? -3.599 25.800 -23.832 1.00 94.82 340 LYS A C 1
ATOM 2445 O O . LYS A 1 340 ? -2.961 25.006 -24.526 1.00 94.48 340 LYS A O 1
ATOM 2451 N N . ALA A 1 341 ? -3.328 26.029 -22.551 1.00 95.93 341 ALA A N 1
ATOM 2452 C CA . ALA A 1 341 ? -2.234 25.355 -21.861 1.00 96.79 341 ALA A CA 1
ATOM 2453 C C . ALA A 1 341 ? -2.481 23.855 -21.754 1.00 96.79 341 ALA A C 1
ATOM 2454 O O . ALA A 1 341 ? -1.559 23.056 -21.933 1.00 97.70 341 ALA A O 1
ATOM 2456 N N . LEU A 1 342 ? -3.722 23.477 -21.457 1.00 95.59 342 LEU A N 1
ATOM 2457 C CA . LEU A 1 342 ? -4.082 22.067 -21.333 1.00 94.11 342 LEU A CA 1
ATOM 2458 C C . LEU A 1 342 ? -3.854 21.327 -22.649 1.00 94.01 342 LEU A C 1
ATOM 2459 O O . LEU A 1 342 ? -3.262 20.247 -22.678 1.00 93.85 342 LEU A O 1
ATOM 2464 N N . ILE A 1 343 ? -4.319 21.925 -23.737 1.00 94.18 343 ILE A N 1
ATOM 2465 C CA . ILE A 1 343 ? -4.192 21.328 -25.058 1.00 95.36 343 ILE A CA 1
ATOM 2466 C C . ILE A 1 343 ? -2.762 21.244 -25.585 1.00 95.79 343 ILE A C 1
ATOM 2467 O O . ILE A 1 343 ? -2.237 20.152 -25.803 1.00 95.68 343 ILE A O 1
ATOM 2472 N N . GLU A 1 344 ? -2.134 22.398 -25.785 1.00 97.14 344 GLU A N 1
ATOM 2473 C CA . GLU A 1 344 ? -0.775 22.457 -26.318 1.00 97.89 344 GLU A CA 1
ATOM 2474 C C . GLU A 1 344 ? 0.328 22.011 -25.364 1.00 98.42 344 GLU A C 1
ATOM 2475 O O . GLU A 1 344 ? 1.230 21.273 -25.756 1.00 98.97 344 GLU A O 1
ATOM 2481 N N . GLN A 1 345 ? 0.261 22.454 -24.115 1.00 98.16 345 GLN A N 1
ATOM 2482 C CA . GLN A 1 345 ? 1.294 22.109 -23.151 1.00 98.67 345 GLN A CA 1
ATOM 2483 C C . GLN A 1 345 ? 1.137 20.738 -22.489 1.00 98.38 345 GLN A C 1
ATOM 2484 O O . GLN A 1 345 ? 2.104 19.976 -22.400 1.00 99.26 345 GLN A O 1
ATOM 2490 N N . GLU A 1 346 ? -0.072 20.419 -22.032 1.00 97.07 346 GLU A N 1
ATOM 2491 C CA . GLU A 1 346 ? -0.315 19.140 -21.367 1.00 95.48 346 GLU A CA 1
ATOM 2492 C C . GLU A 1 346 ? -0.941 18.069 -22.250 1.00 94.06 346 GLU A C 1
ATOM 2493 O O . GLU A 1 346 ? -0.977 16.898 -21.872 1.00 93.11 346 GLU A O 1
ATOM 2499 N N . LYS A 1 347 ? -1.425 18.470 -23.423 1.00 92.58 347 LYS A N 1
ATOM 2500 C CA . LYS A 1 347 ? -2.055 17.534 -24.348 1.00 90.97 347 LYS A CA 1
ATOM 2501 C C . LYS A 1 347 ? -3.127 16.711 -23.643 1.00 89.15 347 LYS A C 1
ATOM 2502 O O . LYS A 1 347 ? -3.238 15.498 -23.830 1.00 89.34 347 LYS A O 1
ATOM 2508 N N . VAL A 1 348 ? -3.906 17.404 -22.821 1.00 86.61 348 VAL A N 1
ATOM 2509 C CA . VAL A 1 348 ? -5.002 16.813 -22.070 1.00 84.92 348 VAL A CA 1
ATOM 2510 C C . VAL A 1 348 ? -6.269 17.523 -22.538 1.00 84.06 348 VAL A C 1
ATOM 2511 O O . VAL A 1 348 ? -6.249 18.726 -22.806 1.00 85.53 348 VAL A O 1
ATOM 2515 N N . ALA A 1 349 ? -7.365 16.785 -22.655 1.00 82.08 349 ALA A N 1
ATOM 2516 C CA . ALA A 1 349 ? -8.618 17.383 -23.095 1.00 79.34 349 ALA A CA 1
ATOM 2517 C C . ALA A 1 349 ? -9.636 17.373 -21.969 1.00 77.63 349 ALA A C 1
ATOM 2518 O O . ALA A 1 349 ? -10.111 16.314 -21.562 1.00 78.19 349 ALA A O 1
ATOM 2520 N N . ILE A 1 350 ? -9.962 18.557 -21.463 1.00 75.70 350 ILE A N 1
ATOM 2521 C CA . ILE A 1 350 ? -10.929 18.689 -20.382 1.00 75.35 350 ILE A CA 1
ATOM 2522 C C . ILE A 1 350 ? -11.985 19.718 -20.783 1.00 75.69 350 ILE A C 1
ATOM 2523 O O . ILE A 1 350 ? -11.665 20.870 -21.075 1.00 74.75 350 ILE A O 1
ATOM 2528 N N . MET A 1 351 ? -13.243 19.286 -20.798 1.00 77.23 351 MET A N 1
ATOM 2529 C CA . MET A 1 351 ? -14.374 20.129 -21.183 1.00 79.24 351 MET A CA 1
ATOM 2530 C C . MET A 1 351 ? -14.449 21.462 -20.451 1.00 80.30 351 MET A C 1
ATOM 2531 O O . MET A 1 351 ? -14.618 21.495 -19.229 1.00 80.35 351 MET A O 1
ATOM 2536 N N . PRO A 1 352 ? -14.316 22.580 -21.190 1.00 80.02 352 PRO A N 1
ATOM 2537 C CA . PRO A 1 352 ? -14.384 23.915 -20.588 1.00 80.21 352 PRO A CA 1
ATOM 2538 C C . PRO A 1 352 ? -15.835 24.266 -20.260 1.00 81.08 352 PRO A C 1
ATOM 2539 O O . PRO A 1 352 ? -16.709 24.208 -21.128 1.00 81.90 352 PRO A O 1
ATOM 2543 N N . GLY A 1 353 ? -16.075 24.620 -19.000 1.00 81.18 353 GLY A N 1
ATOM 2544 C CA . GLY A 1 353 ? -17.413 24.954 -18.544 1.00 81.08 353 GLY A CA 1
ATOM 2545 C C . GLY A 1 353 ? -18.198 25.997 -19.318 1.00 82.28 353 GLY A C 1
ATOM 2546 O O . GLY A 1 353 ? -19.425 26.024 -19.220 1.00 82.86 353 GLY A O 1
ATOM 2547 N N . TYR A 1 354 ? -17.532 26.855 -20.087 1.00 82.75 354 TYR A N 1
ATOM 2548 C CA . TYR A 1 354 ? -18.275 27.872 -20.820 1.00 83.69 354 TYR A CA 1
ATOM 2549 C C . TYR A 1 354 ? -19.125 27.311 -21.947 1.00 83.97 354 TYR A C 1
ATOM 2550 O O . TYR A 1 354 ? -19.891 28.045 -22.575 1.00 84.41 354 TYR A O 1
ATOM 2559 N N . THR A 1 355 ? -19.003 26.010 -22.197 1.00 83.98 355 THR A N 1
ATOM 2560 C CA . THR A 1 355 ? -19.802 25.379 -23.238 1.00 82.78 355 THR A CA 1
ATOM 2561 C C . THR A 1 355 ? -21.263 25.409 -22.777 1.00 82.02 355 THR A C 1
ATOM 2562 O O . THR A 1 355 ? -22.178 25.251 -23.586 1.00 82.39 355 THR A O 1
ATOM 2566 N N . TYR A 1 356 ? -21.473 25.620 -21.476 1.00 80.24 356 TYR A N 1
ATOM 2567 C CA . TYR A 1 356 ? -22.822 25.684 -20.909 1.00 79.21 356 TYR A CA 1
ATOM 2568 C C . TYR A 1 356 ? -23.291 27.131 -20.761 1.00 80.47 356 TYR A C 1
ATOM 2569 O O . TYR A 1 356 ? -24.132 27.424 -19.910 1.00 78.23 356 TYR A O 1
ATOM 2578 N N . GLY A 1 357 ? -22.752 28.033 -21.574 1.00 82.63 357 GLY A N 1
ATOM 2579 C CA . GLY A 1 357 ? -23.149 29.427 -21.469 1.00 86.04 357 GLY A CA 1
ATOM 2580 C C . GLY A 1 357 ? -22.485 30.095 -20.276 1.00 88.74 357 GLY A C 1
ATOM 2581 O O . GLY A 1 357 ? -21.472 29.611 -19.770 1.00 89.46 357 GLY A O 1
ATOM 2582 N N . GLU A 1 358 ? -23.050 31.203 -19.810 1.00 90.21 358 GLU A N 1
ATOM 2583 C CA . GLU A 1 358 ? -22.468 31.910 -18.675 1.00 93.08 358 GLU A CA 1
ATOM 2584 C C . GLU A 1 358 ? -22.307 31.046 -17.416 1.00 93.26 358 GLU A C 1
ATOM 2585 O O . GLU A 1 358 ? -21.222 30.997 -16.835 1.00 93.80 358 GLU A O 1
ATOM 2591 N N . GLU A 1 359 ? -23.379 30.373 -17.001 1.00 92.65 359 GLU A N 1
ATOM 2592 C CA . GLU A 1 359 ? -23.354 29.525 -15.805 1.00 91.91 359 GLU A CA 1
ATOM 2593 C C . GLU A 1 359 ? -22.072 28.716 -15.625 1.00 92.45 359 GLU A C 1
ATOM 2594 O O . GLU A 1 359 ? -21.643 28.468 -14.497 1.00 91.56 359 GLU A O 1
ATOM 2600 N N . GLY A 1 360 ? -21.467 28.301 -16.734 1.00 93.60 360 GLY A N 1
ATOM 2601 C CA . GLY A 1 360 ? -20.258 27.496 -16.659 1.00 95.90 360 GLY A CA 1
ATOM 2602 C C . GLY A 1 360 ? -18.942 28.233 -16.803 1.00 96.59 360 GLY A C 1
ATOM 2603 O O . GLY A 1 360 ? -17.882 27.606 -16.861 1.00 98.30 360 GLY A O 1
ATOM 2604 N N . ARG A 1 361 ? -18.998 29.558 -16.870 1.00 95.88 361 ARG A N 1
ATOM 2605 C CA . ARG A 1 361 ? -17.787 30.358 -16.991 1.00 95.03 361 ARG A CA 1
ATOM 2606 C C . ARG A 1 361 ? -16.981 30.192 -15.696 1.00 92.56 361 ARG A C 1
ATOM 2607 O O . ARG A 1 361 ? -17.475 30.490 -14.605 1.00 91.71 361 ARG A O 1
ATOM 2615 N N . GLY A 1 362 ? -15.748 29.705 -15.817 1.00 89.54 362 GLY A N 1
ATOM 2616 C CA . GLY A 1 362 ? -14.922 29.502 -14.638 1.00 85.52 362 GLY A CA 1
ATOM 2617 C C . GLY A 1 362 ? -14.935 28.067 -14.122 1.00 83.43 362 GLY A C 1
ATOM 2618 O O . GLY A 1 362 ? -14.412 27.782 -13.039 1.00 83.72 362 GLY A O 1
ATOM 2619 N N . PHE A 1 363 ? -15.540 27.161 -14.888 1.00 79.83 363 PHE A N 1
ATOM 2620 C CA . PHE A 1 363 ? -15.602 25.751 -14.516 1.00 73.85 363 PHE A CA 1
ATOM 2621 C C . PHE A 1 363 ? -14.990 24.881 -15.609 1.00 72.46 363 PHE A C 1
ATOM 2622 O O . PHE A 1 363 ? -14.769 25.326 -16.737 1.00 70.71 363 PHE A O 1
ATOM 2630 N N . VAL A 1 364 ? -14.716 23.634 -15.247 1.00 71.29 364 VAL A N 1
ATOM 2631 C CA . VAL A 1 364 ? -14.192 22.631 -16.163 1.00 69.52 364 VAL A CA 1
ATOM 2632 C C . VAL A 1 364 ? -14.819 21.335 -15.691 1.00 69.42 364 VAL A C 1
ATOM 2633 O O . VAL A 1 364 ? -14.924 21.093 -14.484 1.00 68.35 364 VAL A O 1
ATOM 2637 N N . ARG A 1 365 ? -15.262 20.515 -16.636 1.00 69.49 365 ARG A N 1
ATOM 2638 C CA . ARG A 1 365 ? -15.877 19.248 -16.282 1.00 70.35 365 ARG A CA 1
ATOM 2639 C C . ARG A 1 365 ? -14.873 18.156 -16.592 1.00 69.20 365 ARG A C 1
ATOM 2640 O O . ARG A 1 365 ? -14.359 18.068 -17.705 1.00 68.98 365 ARG A O 1
ATOM 2648 N N . LEU A 1 366 ? -14.587 17.339 -15.588 1.00 67.58 366 LEU A N 1
ATOM 2649 C CA . LEU A 1 366 ? -13.623 16.266 -15.724 1.00 66.84 366 LEU A CA 1
ATOM 2650 C C . LEU A 1 366 ? -14.320 14.938 -15.440 1.00 65.92 366 LEU A C 1
ATOM 2651 O O . LEU A 1 366 ? -14.836 14.722 -14.340 1.00 66.96 366 LEU A O 1
ATOM 2656 N N . ASN A 1 367 ? -14.329 14.054 -16.436 1.00 63.42 367 ASN A N 1
ATOM 2657 C CA . ASN A 1 367 ? -14.970 12.747 -16.305 1.00 59.42 367 ASN A CA 1
ATOM 2658 C C . ASN A 1 367 ? -14.096 11.807 -15.485 1.00 58.06 367 ASN A C 1
ATOM 2659 O O . ASN A 1 367 ? -13.007 11.426 -15.914 1.00 55.84 367 ASN A O 1
ATOM 2664 N N . ALA A 1 368 ? -14.588 11.429 -14.309 1.00 57.43 368 ALA A N 1
ATOM 2665 C CA . ALA A 1 368 ? -13.842 10.551 -13.419 1.00 58.13 368 ALA A CA 1
ATOM 2666 C C . ALA A 1 368 ? -14.179 9.086 -13.629 1.00 57.59 368 ALA A C 1
ATOM 2667 O O . ALA A 1 368 ? -13.737 8.225 -12.873 1.00 53.56 368 ALA A O 1
ATOM 2669 N N . GLY A 1 369 ? -14.971 8.804 -14.654 1.00 59.50 369 GLY A N 1
ATOM 2670 C CA . GLY A 1 369 ? -15.329 7.425 -14.938 1.00 62.17 369 GLY A CA 1
ATOM 2671 C C . GLY A 1 369 ? -14.253 6.775 -15.786 1.00 63.09 369 GLY A C 1
ATOM 2672 O O . GLY A 1 369 ? -14.443 6.530 -16.981 1.00 61.94 369 GLY A O 1
ATOM 2673 N N . CYS A 1 370 ? -13.116 6.494 -15.163 1.00 64.16 370 CYS A N 1
ATOM 2674 C CA . CYS A 1 370 ? -12.000 5.893 -15.868 1.00 65.90 370 CYS A CA 1
ATOM 2675 C C . CYS A 1 370 ? -11.008 5.313 -14.872 1.00 67.95 370 CYS A C 1
ATOM 2676 O O . CYS A 1 370 ? -11.132 5.519 -13.665 1.00 68.95 370 CYS A O 1
ATOM 2679 N N . PRO A 1 371 ? -10.006 4.572 -15.364 1.00 69.40 371 PRO A N 1
ATOM 2680 C CA . PRO A 1 371 ? -9.008 3.988 -14.462 1.00 70.33 371 PRO A CA 1
ATOM 2681 C C . PRO A 1 371 ? -8.243 5.127 -13.790 1.00 71.19 371 PRO A C 1
ATOM 2682 O O . PRO A 1 371 ? -8.007 6.169 -14.411 1.00 67.88 371 PRO A O 1
ATOM 2686 N N . ARG A 1 372 ? -7.844 4.943 -12.535 1.00 71.97 372 ARG A N 1
ATOM 2687 C CA . ARG A 1 372 ? -7.135 6.019 -11.864 1.00 72.85 372 ARG A CA 1
ATOM 2688 C C . ARG A 1 372 ? -5.831 6.421 -12.543 1.00 72.95 372 ARG A C 1
ATOM 2689 O O . ARG A 1 372 ? -5.458 7.600 -12.540 1.00 71.57 372 ARG A O 1
ATOM 2697 N N . SER A 1 373 ? -5.131 5.447 -13.118 1.00 72.62 373 SER A N 1
ATOM 2698 C CA . SER A 1 373 ? -3.870 5.735 -13.789 1.00 70.89 373 SER A CA 1
ATOM 2699 C C . SER A 1 373 ? -4.101 6.814 -14.831 1.00 70.23 373 SER A C 1
ATOM 2700 O O . SER A 1 373 ? -3.232 7.648 -15.086 1.00 70.22 373 SER A O 1
ATOM 2703 N N . LYS A 1 374 ? -5.286 6.798 -15.429 1.00 69.94 374 LYS A N 1
ATOM 2704 C CA . LYS A 1 374 ? -5.634 7.794 -16.430 1.00 67.95 374 LYS A CA 1
ATOM 2705 C C . LYS A 1 374 ? -5.988 9.103 -15.727 1.00 68.07 374 LYS A C 1
ATOM 2706 O O . LYS A 1 374 ? -5.542 10.176 -16.130 1.00 69.58 374 LYS A O 1
ATOM 2712 N N . LEU A 1 375 ? -6.790 9.009 -14.673 1.00 67.53 375 LEU A N 1
ATOM 2713 C CA . LEU A 1 375 ? -7.201 10.188 -13.920 1.00 68.24 375 LEU A CA 1
ATOM 2714 C C . LEU A 1 375 ? -5.984 10.969 -13.428 1.00 69.05 375 LEU A C 1
ATOM 2715 O O . LEU A 1 375 ? -5.945 12.195 -13.514 1.00 68.02 375 LEU A O 1
ATOM 2720 N N . GLU A 1 376 ? -4.990 10.245 -12.919 1.00 71.46 376 GLU A N 1
ATOM 2721 C CA . GLU A 1 376 ? -3.760 10.853 -12.414 1.00 72.79 376 GLU A CA 1
ATOM 2722 C C . GLU A 1 376 ? -3.146 11.804 -13.424 1.00 73.32 376 GLU A C 1
ATOM 2723 O O . GLU A 1 376 ? -2.853 12.962 -13.104 1.00 74.47 376 GLU A O 1
ATOM 2729 N N . LYS A 1 377 ? -2.927 11.288 -14.633 1.00 72.53 377 LYS A N 1
ATOM 2730 C CA . LYS A 1 377 ? -2.332 12.055 -15.725 1.00 72.99 377 LYS A CA 1
ATOM 2731 C C . LYS A 1 377 ? -3.296 13.136 -16.176 1.00 73.59 377 LYS A C 1
ATOM 2732 O O . LYS A 1 377 ? -2.962 13.973 -17.015 1.00 74.78 377 LYS A O 1
ATOM 2738 N N . GLY A 1 378 ? -4.498 13.106 -15.610 1.00 75.29 378 GLY A N 1
ATOM 2739 C CA . GLY A 1 378 ? -5.507 14.095 -15.946 1.00 76.52 378 GLY A CA 1
ATOM 2740 C C . GLY A 1 378 ? -5.444 15.255 -14.972 1.00 76.86 378 GLY A C 1
ATOM 2741 O O . GLY A 1 378 ? -5.236 16.401 -15.377 1.00 75.15 378 GLY A O 1
ATOM 2742 N N . VAL A 1 379 ? -5.623 14.959 -13.685 1.00 76.86 379 VAL A N 1
ATOM 2743 C CA . VAL A 1 379 ? -5.565 15.994 -12.663 1.00 77.91 379 VAL A CA 1
ATOM 2744 C C . VAL A 1 379 ? -4.195 16.664 -12.769 1.00 79.19 379 VAL A C 1
ATOM 2745 O O . VAL A 1 379 ? -4.071 17.888 -12.650 1.00 79.25 379 VAL A O 1
ATOM 2749 N N . ALA A 1 380 ? -3.174 15.849 -13.023 1.00 79.12 380 ALA A N 1
ATOM 2750 C CA . ALA A 1 380 ? -1.810 16.333 -13.167 1.00 78.56 380 ALA A CA 1
ATOM 2751 C C . ALA A 1 380 ? -1.738 17.398 -14.254 1.00 78.68 380 ALA A C 1
ATOM 2752 O O . ALA A 1 380 ? -1.209 18.487 -14.034 1.00 80.97 380 ALA A O 1
ATOM 2754 N N . GLY A 1 381 ? -2.277 17.081 -15.426 1.00 78.69 381 GLY A N 1
ATOM 2755 C CA . GLY A 1 381 ? -2.258 18.024 -16.530 1.00 77.44 381 GLY A CA 1
ATOM 2756 C C . GLY A 1 381 ? -3.055 19.282 -16.248 1.00 77.34 381 GLY A C 1
ATOM 2757 O O . GLY A 1 381 ? -2.768 20.341 -16.805 1.00 76.51 381 GLY A O 1
ATOM 2758 N N . LEU A 1 382 ? -4.061 19.168 -15.384 1.00 78.35 382 LEU A N 1
ATOM 2759 C CA . LEU A 1 382 ? -4.902 20.308 -15.031 1.00 79.71 382 LEU A CA 1
ATOM 2760 C C . LEU A 1 382 ? -4.104 21.255 -14.144 1.00 80.89 382 LEU A C 1
ATOM 2761 O O . LEU A 1 382 ? -4.289 22.472 -14.192 1.00 81.21 382 LEU A O 1
ATOM 2766 N N . ILE A 1 383 ? -3.216 20.684 -13.333 1.00 81.82 383 ILE A N 1
ATOM 2767 C CA . ILE A 1 383 ? -2.380 21.470 -12.432 1.00 83.62 383 ILE A CA 1
ATOM 2768 C C . ILE A 1 383 ? -1.320 22.248 -13.214 1.00 84.55 383 ILE A C 1
ATOM 2769 O O . ILE A 1 383 ? -1.250 23.479 -13.137 1.00 84.78 383 ILE A O 1
ATOM 2774 N N . ASN A 1 384 ? -0.498 21.523 -13.967 1.00 84.54 384 ASN A N 1
ATOM 2775 C CA . ASN A 1 384 ? 0.554 22.132 -14.770 1.00 84.32 384 ASN A CA 1
ATOM 2776 C C . ASN A 1 384 ? -0.028 23.187 -15.692 1.00 86.20 384 ASN A C 1
ATOM 2777 O O . ASN A 1 384 ? 0.706 23.960 -16.310 1.00 87.64 384 ASN A O 1
ATOM 2782 N N . ALA A 1 385 ? -1.351 23.204 -15.801 1.00 87.35 385 ALA A N 1
ATOM 2783 C CA . ALA A 1 385 ? -2.016 24.181 -16.649 1.00 88.40 385 ALA A CA 1
ATOM 2784 C C . ALA A 1 385 ? -2.441 25.390 -15.821 1.00 89.11 385 ALA A C 1
ATOM 2785 O O . ALA A 1 385 ? -2.180 26.532 -16.198 1.00 88.30 385 ALA A O 1
ATOM 2787 N N . ILE A 1 386 ? -3.093 25.134 -14.691 1.00 90.58 386 ILE A N 1
ATOM 2788 C CA . ILE A 1 386 ? -3.544 26.214 -13.823 1.00 92.88 386 ILE A CA 1
ATOM 2789 C C . ILE A 1 386 ? -2.352 27.053 -13.377 1.00 94.11 386 ILE A C 1
ATOM 2790 O O . ILE A 1 386 ? -2.402 28.284 -13.404 1.00 95.17 386 ILE A O 1
ATOM 2795 N N . ARG A 1 387 ? -1.278 26.381 -12.974 1.00 94.71 387 ARG A N 1
ATOM 2796 C CA . ARG A 1 387 ? -0.073 27.072 -12.536 1.00 95.26 387 ARG A CA 1
ATOM 2797 C C . ARG A 1 387 ? 0.587 27.807 -13.698 1.00 96.41 387 ARG A C 1
ATOM 2798 O O . ARG A 1 387 ? 1.077 28.928 -13.540 1.00 97.18 387 ARG A O 1
ATOM 2806 N N . ALA A 1 388 ? 0.590 27.177 -14.867 1.00 96.41 388 ALA A N 1
ATOM 2807 C CA . ALA A 1 388 ? 1.200 27.776 -16.046 1.00 98.32 388 ALA A CA 1
ATOM 2808 C C . ALA A 1 388 ? 0.591 29.127 -16.399 1.00 99.24 388 ALA A C 1
ATOM 2809 O O . ALA A 1 388 ? 1.217 29.934 -17.090 1.00 99.79 388 ALA A O 1
ATOM 2811 N N . VAL A 1 389 ? -0.623 29.386 -15.924 1.00 99.81 389 VAL A N 1
ATOM 2812 C CA . VAL A 1 389 ? -1.276 30.645 -16.255 1.00 100.00 389 VAL A CA 1
ATOM 2813 C C . VAL A 1 389 ? -1.786 31.498 -15.092 1.00 100.00 389 VAL A C 1
ATOM 2814 O O . VAL A 1 389 ? -2.512 32.466 -15.324 1.00 100.00 389 VAL A O 1
ATOM 2818 N N . ARG A 1 390 ? -1.427 31.157 -13.854 1.00 100.00 390 ARG A N 1
ATOM 2819 C CA . ARG A 1 390 ? -1.869 31.965 -12.711 1.00 100.00 390 ARG A CA 1
ATOM 2820 C C . ARG A 1 390 ? -1.389 33.406 -12.893 1.00 100.00 390 ARG A C 1
ATOM 2821 O O . ARG A 1 390 ? -2.203 34.331 -12.670 1.00 100.00 390 ARG A O 1
ATOM 2830 N N . PHE B 1 2 ? -25.163 -24.731 -45.072 1.00 51.57 2 PHE B N 1
ATOM 2831 C CA . PHE B 1 2 ? -26.382 -23.968 -44.673 1.00 52.15 2 PHE B CA 1
ATOM 2832 C C . PHE B 1 2 ? -27.628 -24.818 -44.827 1.00 51.38 2 PHE B C 1
ATOM 2833 O O . PHE B 1 2 ? -27.973 -25.234 -45.929 1.00 54.01 2 PHE B O 1
ATOM 2841 N N . ASP B 1 3 ? -28.308 -25.063 -43.720 1.00 49.33 3 ASP B N 1
ATOM 2842 C CA . ASP B 1 3 ? -29.506 -25.872 -43.754 1.00 51.29 3 ASP B CA 1
ATOM 2843 C C . ASP B 1 3 ? -30.673 -25.102 -43.163 1.00 51.68 3 ASP B C 1
ATOM 2844 O O . ASP B 1 3 ? -30.661 -24.732 -41.988 1.00 54.53 3 ASP B O 1
ATOM 2849 N N . PHE B 1 4 ? -31.687 -24.859 -43.978 1.00 50.41 4 PHE B N 1
ATOM 2850 C CA . PHE B 1 4 ? -32.857 -24.134 -43.509 1.00 48.83 4 PHE B CA 1
ATOM 2851 C C . PHE B 1 4 ? -33.979 -25.127 -43.281 1.00 51.18 4 PHE B C 1
ATOM 2852 O O . PHE B 1 4 ? -35.105 -24.758 -42.952 1.00 49.38 4 PHE B O 1
ATOM 2860 N N . SER B 1 5 ? -33.647 -26.401 -43.460 1.00 55.13 5 SER B N 1
ATOM 2861 C CA . SER B 1 5 ? -34.591 -27.488 -43.264 1.00 59.67 5 SER B CA 1
ATOM 2862 C C . SER B 1 5 ? -34.514 -27.903 -41.810 1.00 62.10 5 SER B C 1
ATOM 2863 O O . SER B 1 5 ? -34.432 -29.088 -41.506 1.00 67.10 5 SER B O 1
ATOM 2866 N N . LYS B 1 6 ? -34.534 -26.931 -40.909 1.00 61.96 6 LYS B N 1
ATOM 2867 C CA . LYS B 1 6 ? -34.443 -27.235 -39.494 1.00 62.59 6 LYS B CA 1
ATOM 2868 C C . LYS B 1 6 ? -35.254 -26.244 -38.674 1.00 61.47 6 LYS B C 1
ATOM 2869 O O . LYS B 1 6 ? -35.016 -25.040 -38.730 1.00 60.17 6 LYS B O 1
ATOM 2875 N N . VAL B 1 7 ? -36.215 -26.761 -37.917 1.00 61.04 7 VAL B N 1
ATOM 2876 C CA . VAL B 1 7 ? -37.074 -25.931 -37.082 1.00 60.93 7 VAL B CA 1
ATOM 2877 C C . VAL B 1 7 ? -36.372 -25.494 -35.805 1.00 61.57 7 VAL B C 1
ATOM 2878 O O . VAL B 1 7 ? -35.995 -26.323 -34.988 1.00 61.92 7 VAL B O 1
ATOM 2882 N N . VAL B 1 8 ? -36.203 -24.188 -35.636 1.00 63.23 8 VAL B N 1
ATOM 2883 C CA . VAL B 1 8 ? -35.546 -23.649 -34.452 1.00 65.39 8 VAL B CA 1
ATOM 2884 C C . VAL B 1 8 ? -36.555 -23.499 -33.328 1.00 65.38 8 VAL B C 1
ATOM 2885 O O . VAL B 1 8 ? -37.474 -22.689 -33.429 1.00 68.24 8 VAL B O 1
ATOM 2889 N N . LEU B 1 30 ? -52.109 -22.274 -32.608 1.00 30.47 30 LEU B N 1
ATOM 2890 C CA . LEU B 1 30 ? -52.235 -22.093 -34.051 1.00 33.93 30 LEU B CA 1
ATOM 2891 C C . LEU B 1 30 ? -50.868 -22.029 -34.718 1.00 33.37 30 LEU B C 1
ATOM 2892 O O . LEU B 1 30 ? -49.989 -21.314 -34.253 1.00 35.10 30 LEU B O 1
ATOM 2897 N N . LEU B 1 31 ? -50.672 -22.785 -35.790 1.00 33.03 31 LEU B N 1
ATOM 2898 C CA . LEU B 1 31 ? -49.394 -22.717 -36.495 1.00 32.95 31 LEU B CA 1
ATOM 2899 C C . LEU B 1 31 ? -49.504 -21.378 -37.232 1.00 31.99 31 LEU B C 1
ATOM 2900 O O . LEU B 1 31 ? -50.405 -21.194 -38.057 1.00 33.77 31 LEU B O 1
ATOM 2905 N N . PRO B 1 32 ? -48.608 -20.421 -36.923 1.00 31.47 32 PRO B N 1
ATOM 2906 C CA . PRO B 1 32 ? -48.593 -19.083 -37.527 1.00 31.36 32 PRO B CA 1
ATOM 2907 C C . PRO B 1 32 ? -47.790 -18.817 -38.804 1.00 29.78 32 PRO B C 1
ATOM 2908 O O . PRO B 1 32 ? -46.647 -19.249 -38.945 1.00 29.37 32 PRO B O 1
ATOM 2912 N N . PHE B 1 33 ? -48.417 -18.088 -39.723 1.00 28.94 33 PHE B N 1
ATOM 2913 C CA . PHE B 1 33 ? -47.796 -17.686 -40.981 1.00 28.54 33 PHE B CA 1
ATOM 2914 C C . PHE B 1 33 ? -48.199 -16.232 -41.172 1.00 30.20 33 PHE B C 1
ATOM 2915 O O . PHE B 1 33 ? -48.352 -15.764 -42.295 1.00 33.35 33 PHE B O 1
ATOM 2923 N N . THR B 1 34 ? -48.351 -15.513 -40.069 1.00 34.39 34 THR B N 1
ATOM 2924 C CA . THR B 1 34 ? -48.806 -14.133 -40.132 1.00 42.78 34 THR B CA 1
ATOM 2925 C C . THR B 1 34 ? -47.853 -12.948 -39.994 1.00 46.94 34 THR B C 1
ATOM 2926 O O . THR B 1 34 ? -48.292 -11.821 -40.205 1.00 51.39 34 THR B O 1
ATOM 2930 N N . ILE B 1 35 ? -46.580 -13.136 -39.654 1.00 50.02 35 ILE B N 1
ATOM 2931 C CA . ILE B 1 35 ? -45.752 -11.937 -39.536 1.00 53.50 35 ILE B CA 1
ATOM 2932 C C . ILE B 1 35 ? -44.555 -11.751 -40.431 1.00 51.67 35 ILE B C 1
ATOM 2933 O O . ILE B 1 35 ? -43.862 -12.688 -40.786 1.00 55.26 35 ILE B O 1
ATOM 2938 N N . SER B 1 36 ? -44.331 -10.481 -40.745 1.00 51.47 36 SER B N 1
ATOM 2939 C CA . SER B 1 36 ? -43.274 -9.954 -41.601 1.00 45.20 36 SER B CA 1
ATOM 2940 C C . SER B 1 36 ? -41.874 -10.563 -41.570 1.00 39.83 36 SER B C 1
ATOM 2941 O O . SER B 1 36 ? -41.166 -10.462 -42.564 1.00 36.40 36 SER B O 1
ATOM 2944 N N . ASP B 1 37 ? -41.463 -11.170 -40.457 1.00 35.03 37 ASP B N 1
ATOM 2945 C CA . ASP B 1 37 ? -40.112 -11.738 -40.374 1.00 37.11 37 ASP B CA 1
ATOM 2946 C C . ASP B 1 37 ? -40.022 -13.226 -40.723 1.00 35.64 37 ASP B C 1
ATOM 2947 O O . ASP B 1 37 ? -41.021 -13.844 -41.087 1.00 39.80 37 ASP B O 1
ATOM 2952 N N . MET B 1 38 ? -38.823 -13.797 -40.632 1.00 30.87 38 MET B N 1
ATOM 2953 C CA . MET B 1 38 ? -38.621 -15.211 -40.947 1.00 29.85 38 MET B CA 1
ATOM 2954 C C . MET B 1 38 ? -38.399 -16.054 -39.684 1.00 29.44 38 MET B C 1
ATOM 2955 O O . MET B 1 38 ? -38.239 -15.526 -38.585 1.00 27.02 38 MET B O 1
ATOM 2960 N N . ASP B 1 39 ? -38.399 -17.370 -39.849 1.00 30.34 39 ASP B N 1
ATOM 2961 C CA . ASP B 1 39 ? -38.194 -18.286 -38.730 1.00 32.61 39 ASP B CA 1
ATOM 2962 C C . ASP B 1 39 ? -36.759 -18.793 -38.721 1.00 35.52 39 ASP B C 1
ATOM 2963 O O . ASP B 1 39 ? -36.421 -19.679 -37.943 1.00 42.54 39 ASP B O 1
ATOM 2968 N N . PHE B 1 40 ? -35.908 -18.250 -39.579 1.00 33.60 40 PHE B N 1
ATOM 2969 C CA . PHE B 1 40 ? -34.539 -18.733 -39.626 1.00 32.08 40 PHE B CA 1
ATOM 2970 C C . PHE B 1 40 ? -33.584 -17.956 -38.744 1.00 31.60 40 PHE B C 1
ATOM 2971 O O . PHE B 1 40 ? -33.842 -16.820 -38.372 1.00 32.22 40 PHE B O 1
ATOM 2979 N N . ALA B 1 41 ? -32.478 -18.606 -38.406 1.00 30.42 41 ALA B N 1
ATOM 2980 C CA . ALA B 1 41 ? -31.426 -17.997 -37.616 1.00 29.94 41 ALA B CA 1
ATOM 2981 C C . ALA B 1 41 ? -30.590 -17.232 -38.637 1.00 30.16 41 ALA B C 1
ATOM 2982 O O . ALA B 1 41 ? -30.451 -17.680 -39.777 1.00 31.26 41 ALA B O 1
ATOM 2984 N N . THR B 1 42 ? -30.031 -16.092 -38.247 1.00 29.02 42 THR B N 1
ATOM 2985 C CA . THR B 1 42 ? -29.232 -15.316 -39.185 1.00 29.76 42 THR B CA 1
ATOM 2986 C C . THR B 1 42 ? -27.977 -16.040 -39.636 1.00 28.58 42 THR B C 1
ATOM 2987 O O . THR B 1 42 ? -27.674 -17.141 -39.193 1.00 26.85 42 THR B O 1
ATOM 2991 N N . ALA B 1 43 ? -27.249 -15.391 -40.532 1.00 29.57 43 ALA B N 1
ATOM 2992 C CA . ALA B 1 43 ? -26.014 -15.924 -41.076 1.00 31.24 43 ALA B CA 1
ATOM 2993 C C . ALA B 1 43 ? -24.997 -16.100 -39.964 1.00 31.86 43 ALA B C 1
ATOM 2994 O O . ALA B 1 43 ? -24.848 -15.231 -39.108 1.00 32.72 43 ALA B O 1
ATOM 2996 N N . PRO B 1 44 ? -24.287 -17.235 -39.956 1.00 33.38 44 PRO B N 1
ATOM 2997 C CA . PRO B 1 44 ? -23.277 -17.483 -38.919 1.00 33.10 44 PRO B CA 1
ATOM 2998 C C . PRO B 1 44 ? -22.137 -16.448 -38.896 1.00 31.29 44 PRO B C 1
ATOM 2999 O O . PRO B 1 44 ? -21.547 -16.184 -37.846 1.00 31.94 44 PRO B O 1
ATOM 3003 N N . CYS B 1 45 ? -21.833 -15.855 -40.042 1.00 30.90 45 CYS B N 1
ATOM 3004 C CA . CYS B 1 45 ? -20.768 -14.858 -40.094 1.00 34.05 45 CYS B CA 1
ATOM 3005 C C . CYS B 1 45 ? -21.195 -13.610 -39.323 1.00 35.40 45 CYS B C 1
ATOM 3006 O O . CYS B 1 45 ? -20.362 -12.851 -38.834 1.00 41.15 45 CYS B O 1
ATOM 3009 N N . ILE B 1 46 ? -22.499 -13.397 -39.224 1.00 33.54 46 ILE B N 1
ATOM 3010 C CA . ILE B 1 46 ? -23.021 -12.248 -38.504 1.00 31.23 46 ILE B CA 1
ATOM 3011 C C . ILE B 1 46 ? -22.927 -12.546 -37.016 1.00 33.35 46 ILE B C 1
ATOM 3012 O O . ILE B 1 46 ? -22.525 -11.698 -36.230 1.00 34.82 46 ILE B O 1
ATOM 3017 N N . ILE B 1 47 ? -23.304 -13.760 -36.629 1.00 35.41 47 ILE B N 1
ATOM 3018 C CA . ILE B 1 47 ? -23.242 -14.168 -35.228 1.00 34.44 47 ILE B CA 1
ATOM 3019 C C . ILE B 1 47 ? -21.800 -14.105 -34.730 1.00 36.54 47 ILE B C 1
ATOM 3020 O O . ILE B 1 47 ? -21.511 -13.504 -33.700 1.00 33.14 47 ILE B O 1
ATOM 3025 N N . GLU B 1 48 ? -20.895 -14.721 -35.481 1.00 39.04 48 GLU B N 1
ATOM 3026 C CA . GLU B 1 48 ? -19.491 -14.723 -35.121 1.00 42.03 48 GLU B CA 1
ATOM 3027 C C . GLU B 1 48 ? -18.956 -13.298 -34.980 1.00 43.32 48 GLU B C 1
ATOM 3028 O O . GLU B 1 48 ? -18.107 -13.036 -34.130 1.00 44.46 48 GLU B O 1
ATOM 3034 N N . ALA B 1 49 ? -19.448 -12.375 -35.809 1.00 41.56 49 ALA B N 1
ATOM 3035 C CA . ALA B 1 49 ? -18.994 -10.985 -35.740 1.00 38.89 49 ALA B CA 1
ATOM 3036 C C . ALA B 1 49 ? -19.572 -10.301 -34.502 1.00 41.22 49 ALA B C 1
ATOM 3037 O O . ALA B 1 49 ? -18.912 -9.470 -33.875 1.00 40.78 49 ALA B O 1
ATOM 3039 N N . LEU B 1 50 ? -20.809 -10.639 -34.151 1.00 38.86 50 LEU B N 1
ATOM 3040 C CA . LEU B 1 50 ? -21.417 -10.039 -32.975 1.00 43.34 50 LEU B CA 1
ATOM 3041 C C . LEU B 1 50 ? -20.728 -10.565 -31.713 1.00 45.68 50 LEU B C 1
ATOM 3042 O O . LEU B 1 50 ? -20.477 -9.809 -30.774 1.00 47.48 50 LEU B O 1
ATOM 3047 N N . ASN B 1 51 ? -20.416 -11.858 -31.700 1.00 47.32 51 ASN B N 1
ATOM 3048 C CA . ASN B 1 51 ? -19.756 -12.478 -30.559 1.00 49.18 51 ASN B CA 1
ATOM 3049 C C . ASN B 1 51 ? -18.405 -11.832 -30.306 1.00 50.08 51 ASN B C 1
ATOM 3050 O O . ASN B 1 51 ? -18.021 -11.572 -29.169 1.00 47.56 51 ASN B O 1
ATOM 3055 N N . GLN B 1 52 ? -17.682 -11.572 -31.383 1.00 53.48 52 GLN B N 1
ATOM 3056 C CA . GLN B 1 52 ? -16.367 -10.957 -31.282 1.00 56.02 52 GLN B CA 1
ATOM 3057 C C . GLN B 1 52 ? -16.467 -9.544 -30.709 1.00 55.28 52 GLN B C 1
ATOM 3058 O O . GLN B 1 52 ? -15.714 -9.178 -29.812 1.00 54.17 52 GLN B O 1
ATOM 3064 N N . ARG B 1 53 ? -17.395 -8.756 -31.241 1.00 56.36 53 ARG B N 1
ATOM 3065 C CA . ARG B 1 53 ? -17.609 -7.385 -30.782 1.00 57.13 53 ARG B CA 1
ATOM 3066 C C . ARG B 1 53 ? -18.087 -7.458 -29.339 1.00 56.59 53 ARG B C 1
ATOM 3067 O O . ARG B 1 53 ? -17.861 -6.549 -28.542 1.00 57.11 53 ARG B O 1
ATOM 3075 N N . LEU B 1 54 ? -18.733 -8.568 -29.011 1.00 56.90 54 LEU B N 1
ATOM 3076 C CA . LEU B 1 54 ? -19.257 -8.787 -27.673 1.00 58.99 54 LEU B CA 1
ATOM 3077 C C . LEU B 1 54 ? -18.117 -8.951 -26.667 1.00 60.34 54 LEU B C 1
ATOM 3078 O O . LEU B 1 54 ? -18.125 -8.345 -25.596 1.00 59.89 54 LEU B O 1
ATOM 3083 N N . MET B 1 55 ? -17.126 -9.761 -27.029 1.00 62.63 55 MET B N 1
ATOM 3084 C CA . MET B 1 55 ? -15.992 -10.015 -26.151 1.00 61.71 55 MET B CA 1
ATOM 3085 C C . MET B 1 55 ? -15.115 -8.801 -25.887 1.00 61.27 55 MET B C 1
ATOM 3086 O O . MET B 1 55 ? -14.207 -8.866 -25.064 1.00 61.23 55 MET B O 1
ATOM 3091 N N . HIS B 1 56 ? -15.371 -7.695 -26.576 1.00 59.44 56 HIS B N 1
ATOM 3092 C CA . HIS B 1 56 ? -14.578 -6.498 -26.333 1.00 59.24 56 HIS B CA 1
ATOM 3093 C C . HIS B 1 56 ? -15.065 -5.842 -25.036 1.00 59.16 56 HIS B C 1
ATOM 3094 O O . HIS B 1 56 ? -14.378 -5.008 -24.453 1.00 58.59 56 HIS B O 1
ATOM 3101 N N . GLY B 1 57 ? -16.267 -6.220 -24.609 1.00 57.50 57 GLY B N 1
ATOM 3102 C CA . GLY B 1 57 ? -16.827 -5.723 -23.363 1.00 56.69 57 GLY B CA 1
ATOM 3103 C C . GLY B 1 57 ? -17.292 -4.288 -23.211 1.00 56.00 57 GLY B C 1
ATOM 3104 O O . GLY B 1 57 ? -18.285 -4.044 -22.525 1.00 57.84 57 GLY B O 1
ATOM 3105 N N . VAL B 1 58 ? -16.593 -3.337 -23.821 1.00 53.44 58 VAL B N 1
ATOM 3106 C CA . VAL B 1 58 ? -16.972 -1.933 -23.698 1.00 49.73 58 VAL B CA 1
ATOM 3107 C C . VAL B 1 58 ? -18.108 -1.555 -24.636 1.00 49.59 58 VAL B C 1
ATOM 3108 O O . VAL B 1 58 ? -18.062 -1.854 -25.821 1.00 50.19 58 VAL B O 1
ATOM 3112 N N . PHE B 1 59 ? -19.123 -0.880 -24.106 1.00 49.50 59 PHE B N 1
ATOM 3113 C CA . PHE B 1 59 ? -20.268 -0.476 -24.914 1.00 45.21 59 PHE B CA 1
ATOM 3114 C C . PHE B 1 59 ? -20.582 1.008 -24.808 1.00 44.49 59 PHE B C 1
ATOM 3115 O O . PHE B 1 59 ? -21.739 1.407 -24.670 1.00 43.39 59 PHE B O 1
ATOM 3123 N N . GLY B 1 60 ? -19.535 1.820 -24.878 1.00 45.01 60 GLY B N 1
ATOM 3124 C CA . GLY B 1 60 ? -19.702 3.255 -24.805 1.00 47.42 60 GLY B CA 1
ATOM 3125 C C . GLY B 1 60 ? -20.232 3.803 -26.112 1.00 49.77 60 GLY B C 1
ATOM 3126 O O . GLY B 1 60 ? -20.446 3.052 -27.062 1.00 50.88 60 GLY B O 1
ATOM 3127 N N . TYR B 1 61 ? -20.437 5.114 -26.165 1.00 50.58 61 TYR B N 1
ATOM 3128 C CA . TYR B 1 61 ? -20.957 5.768 -27.356 1.00 53.58 61 TYR B CA 1
ATOM 3129 C C . TYR B 1 61 ? -20.125 5.494 -28.611 1.00 55.69 61 TYR B C 1
ATOM 3130 O O . TYR B 1 61 ? -18.892 5.565 -28.593 1.00 55.49 61 TYR B O 1
ATOM 3139 N N . SER B 1 62 ? -20.814 5.182 -29.706 1.00 56.68 62 SER B N 1
ATOM 3140 C CA . SER B 1 62 ? -20.156 4.908 -30.981 1.00 58.09 62 SER B CA 1
ATOM 3141 C C . SER B 1 62 ? -20.778 5.772 -32.072 1.00 59.22 62 SER B C 1
ATOM 3142 O O . SER B 1 62 ? -21.938 6.169 -31.974 1.00 59.64 62 SER B O 1
ATOM 3145 N N . ARG B 1 63 ? -19.998 6.066 -33.107 1.00 59.97 63 ARG B N 1
ATOM 3146 C CA . ARG B 1 63 ? -20.468 6.878 -34.223 1.00 59.43 63 ARG B CA 1
ATOM 3147 C C . ARG B 1 63 ? -20.911 5.972 -35.368 1.00 59.05 63 ARG B C 1
ATOM 3148 O O . ARG B 1 63 ? -20.306 4.927 -35.600 1.00 60.22 63 ARG B O 1
ATOM 3156 N N . TRP B 1 64 ? -21.966 6.365 -36.081 1.00 56.69 64 TRP B N 1
ATOM 3157 C CA . TRP B 1 64 ? -22.435 5.576 -37.211 1.00 52.43 64 TRP B CA 1
ATOM 3158 C C . TRP B 1 64 ? -21.667 5.980 -38.463 1.00 52.65 64 TRP B C 1
ATOM 3159 O O . TRP B 1 64 ? -21.612 5.220 -39.430 1.00 50.68 64 TRP B O 1
ATOM 3170 N N . LYS B 1 65 ? -21.085 7.181 -38.445 1.00 52.74 65 LYS B N 1
ATOM 3171 C CA . LYS B 1 65 ? -20.285 7.681 -39.566 1.00 52.97 65 LYS B CA 1
ATOM 3172 C C . LYS B 1 65 ? -18.986 6.886 -39.583 1.00 52.60 65 LYS B C 1
ATOM 3173 O O . LYS B 1 65 ? -17.897 7.437 -39.675 1.00 54.98 65 LYS B O 1
ATOM 3179 N N . ASN B 1 66 ? -19.137 5.574 -39.480 1.00 52.55 66 ASN B N 1
ATOM 3180 C CA . ASN B 1 66 ? -18.039 4.623 -39.456 1.00 49.75 66 ASN B CA 1
ATOM 3181 C C . ASN B 1 66 ? -17.706 4.238 -40.899 1.00 46.47 66 ASN B C 1
ATOM 3182 O O . ASN B 1 66 ? -18.593 3.873 -41.675 1.00 45.10 66 ASN B O 1
ATOM 3187 N N . ASP B 1 67 ? -16.431 4.329 -41.259 1.00 42.86 67 ASP B N 1
ATOM 3188 C CA . ASP B 1 67 ? -16.005 4.004 -42.617 1.00 41.14 67 ASP B CA 1
ATOM 3189 C C . ASP B 1 67 ? -16.325 2.587 -43.069 1.00 40.42 67 ASP B C 1
ATOM 3190 O O . ASP B 1 67 ? -16.768 2.377 -44.200 1.00 38.84 67 ASP B O 1
ATOM 3195 N N . GLU B 1 68 ? -16.088 1.611 -42.200 1.00 38.88 68 GLU B N 1
ATOM 3196 C CA . GLU B 1 68 ? -16.381 0.228 -42.540 1.00 38.07 68 GLU B CA 1
ATOM 3197 C C . GLU B 1 68 ? -17.857 0.067 -42.895 1.00 35.18 68 GLU B C 1
ATOM 3198 O O . GLU B 1 68 ? -18.193 -0.556 -43.890 1.00 35.31 68 GLU B O 1
ATOM 3204 N N . PHE B 1 69 ? -18.727 0.637 -42.067 1.00 33.42 69 PHE B N 1
ATOM 3205 C CA . PHE B 1 69 ? -20.165 0.571 -42.276 1.00 30.79 69 PHE B CA 1
ATOM 3206 C C . PHE B 1 69 ? -20.483 1.154 -43.648 1.00 29.10 69 PHE B C 1
ATOM 3207 O O . PHE B 1 69 ? -21.098 0.495 -44.477 1.00 30.65 69 PHE B O 1
ATOM 3215 N N . LEU B 1 70 ? -20.046 2.384 -43.891 1.00 27.83 70 LEU B N 1
ATOM 3216 C CA . LEU B 1 70 ? -20.279 3.025 -45.184 1.00 30.15 70 LEU B CA 1
ATOM 3217 C C . LEU B 1 70 ? -19.639 2.229 -46.319 1.00 30.68 70 LEU B C 1
ATOM 3218 O O . LEU B 1 70 ? -20.240 2.049 -47.382 1.00 35.20 70 LEU B O 1
ATOM 3223 N N . ALA B 1 71 ? -18.423 1.745 -46.106 1.00 26.91 71 ALA B N 1
ATOM 3224 C CA . ALA B 1 71 ? -17.753 0.985 -47.151 1.00 25.33 71 ALA B CA 1
ATOM 3225 C C . ALA B 1 71 ? -18.516 -0.301 -47.433 1.00 25.38 71 ALA B C 1
ATOM 3226 O O . ALA B 1 71 ? -18.585 -0.744 -48.576 1.00 23.20 71 ALA B O 1
ATOM 3228 N N . ALA B 1 72 ? -19.090 -0.898 -46.389 1.00 25.67 72 ALA B N 1
ATOM 3229 C CA . ALA B 1 72 ? -19.837 -2.139 -46.562 1.00 26.83 72 ALA B CA 1
ATOM 3230 C C . ALA B 1 72 ? -21.081 -1.867 -47.407 1.00 28.28 72 ALA B C 1
ATOM 3231 O O . ALA B 1 72 ? -21.433 -2.651 -48.292 1.00 30.58 72 ALA B O 1
ATOM 3233 N N . ILE B 1 73 ? -21.730 -0.738 -47.154 1.00 26.20 73 ILE B N 1
ATOM 3234 C CA . ILE B 1 73 ? -22.912 -0.378 -47.913 1.00 25.86 73 ILE B CA 1
ATOM 3235 C C . ILE B 1 73 ? -22.579 -0.156 -49.387 1.00 28.33 73 ILE B C 1
ATOM 3236 O O . ILE B 1 73 ? -23.263 -0.682 -50.277 1.00 30.86 73 ILE B O 1
ATOM 3241 N N . ALA B 1 74 ? -21.532 0.621 -49.646 1.00 25.27 74 ALA B N 1
ATOM 3242 C CA . ALA B 1 74 ? -21.137 0.898 -51.024 1.00 25.86 74 ALA B CA 1
ATOM 3243 C C . ALA B 1 74 ? -20.830 -0.406 -51.731 1.00 25.33 74 ALA B C 1
ATOM 3244 O O . ALA B 1 74 ? -21.231 -0.619 -52.879 1.00 28.89 74 ALA B O 1
ATOM 3246 N N . HIS B 1 75 ? -20.112 -1.275 -51.031 1.00 24.62 75 HIS B N 1
ATOM 3247 C CA . HIS B 1 75 ? -19.733 -2.571 -51.558 1.00 23.71 75 HIS B CA 1
ATOM 3248 C C . HIS B 1 75 ? -20.973 -3.411 -51.896 1.00 25.59 75 HIS B C 1
ATOM 3249 O O . HIS B 1 75 ? -21.034 -4.059 -52.942 1.00 23.79 75 HIS B O 1
ATOM 3256 N N . TRP B 1 76 ? -21.957 -3.403 -51.004 1.00 22.92 76 TRP B N 1
ATOM 3257 C CA . TRP B 1 76 ? -23.150 -4.187 -51.231 1.00 21.13 76 TRP B CA 1
ATOM 3258 C C . TRP B 1 76 ? -23.906 -3.690 -52.439 1.00 19.32 76 TRP B C 1
ATOM 3259 O O . TRP B 1 76 ? -24.311 -4.471 -53.288 1.00 22.93 76 TRP B O 1
ATOM 3270 N N . PHE B 1 77 ? -24.095 -2.390 -52.544 1.00 20.56 77 PHE B N 1
ATOM 3271 C CA . PHE B 1 77 ? -24.812 -1.878 -53.703 1.00 22.12 77 PHE B CA 1
ATOM 3272 C C . PHE B 1 77 ? -24.138 -2.176 -55.044 1.00 25.44 77 PHE B C 1
ATOM 3273 O O . PHE B 1 77 ? -24.823 -2.489 -56.015 1.00 26.69 77 PHE B O 1
ATOM 3281 N N . SER B 1 78 ? -22.812 -2.108 -55.118 1.00 25.45 78 SER B N 1
ATOM 3282 C CA . SER B 1 78 ? -22.181 -2.375 -56.404 1.00 29.44 78 SER B CA 1
ATOM 3283 C C . SER B 1 78 ? -22.018 -3.855 -56.776 1.00 25.77 78 SER B C 1
ATOM 3284 O O . SER B 1 78 ? -22.007 -4.194 -57.952 1.00 25.89 78 SER B O 1
ATOM 3287 N N . THR B 1 79 ? -21.920 -4.738 -55.791 1.00 26.09 79 THR B N 1
ATOM 3288 C CA . THR B 1 79 ? -21.757 -6.160 -56.077 1.00 24.99 79 THR B CA 1
ATOM 3289 C C . THR B 1 79 ? -23.078 -6.910 -56.185 1.00 27.94 79 THR B C 1
ATOM 3290 O O . THR B 1 79 ? -23.181 -7.903 -56.908 1.00 31.13 79 THR B O 1
ATOM 3294 N N . GLN B 1 80 ? -24.089 -6.434 -55.462 1.00 28.50 80 GLN B N 1
ATOM 3295 C CA . GLN B 1 80 ? -25.406 -7.061 -55.456 1.00 24.27 80 GLN B CA 1
ATOM 3296 C C . GLN B 1 80 ? -26.415 -6.326 -56.329 1.00 26.82 80 GLN B C 1
ATOM 3297 O O . GLN B 1 80 ? -27.362 -6.928 -56.833 1.00 32.52 80 GLN B O 1
ATOM 3303 N N . HIS B 1 81 ? -26.226 -5.026 -56.506 1.00 24.71 81 HIS B N 1
ATOM 3304 C CA . HIS B 1 81 ? -27.165 -4.253 -57.296 1.00 22.27 81 HIS B CA 1
ATOM 3305 C C . HIS B 1 81 ? -26.588 -3.468 -58.454 1.00 20.10 81 HIS B C 1
ATOM 3306 O O . HIS B 1 81 ? -27.312 -2.734 -59.120 1.00 18.20 81 HIS B O 1
ATOM 3313 N N . TYR B 1 82 ? -25.292 -3.634 -58.697 1.00 19.19 82 TYR B N 1
ATOM 3314 C CA . TYR B 1 82 ? -24.617 -2.958 -59.807 1.00 22.19 82 TYR B CA 1
ATOM 3315 C C . TYR B 1 82 ? -24.990 -1.497 -59.895 1.00 24.07 82 TYR B C 1
ATOM 3316 O O . TYR B 1 82 ? -25.203 -0.968 -60.989 1.00 21.58 82 TYR B O 1
ATOM 3325 N N . THR B 1 83 ? -25.074 -0.863 -58.729 1.00 23.32 83 THR B N 1
ATOM 3326 C CA . THR B 1 83 ? -25.410 0.540 -58.626 1.00 23.55 83 THR B CA 1
ATOM 3327 C C . THR B 1 83 ? -24.339 1.245 -57.814 1.00 26.48 83 THR B C 1
ATOM 3328 O O . THR B 1 83 ? -23.959 0.793 -56.728 1.00 25.03 83 THR B O 1
ATOM 3332 N N . ALA B 1 84 ? -23.853 2.356 -58.349 1.00 28.00 84 ALA B N 1
ATOM 3333 C CA . ALA B 1 84 ? -22.818 3.132 -57.688 1.00 29.14 84 ALA B CA 1
ATOM 3334 C C . ALA B 1 84 ? -23.440 4.231 -56.853 1.00 28.75 84 ALA B C 1
ATOM 3335 O O . ALA B 1 84 ? -24.261 4.993 -57.352 1.00 32.36 84 ALA B O 1
ATOM 3337 N N . ILE B 1 85 ? -23.052 4.307 -55.584 1.00 27.61 85 ILE B N 1
ATOM 3338 C CA . ILE B 1 85 ? -23.572 5.332 -54.690 1.00 29.93 85 ILE B CA 1
ATOM 3339 C C . ILE B 1 85 ? -22.439 6.103 -54.023 1.00 30.91 85 ILE B C 1
ATOM 3340 O O . ILE B 1 85 ? -21.331 5.584 -53.878 1.00 30.25 85 ILE B O 1
ATOM 3345 N N . ASP B 1 86 ? -22.735 7.330 -53.600 1.00 30.65 86 ASP B N 1
ATOM 3346 C CA . ASP B 1 86 ? -21.763 8.168 -52.932 1.00 29.35 86 ASP B CA 1
ATOM 3347 C C . ASP B 1 86 ? -21.934 7.963 -51.438 1.00 31.84 86 ASP B C 1
ATOM 3348 O O . ASP B 1 86 ? -22.992 8.261 -50.891 1.00 31.77 86 ASP B O 1
ATOM 3353 N N . SER B 1 87 ? -20.893 7.446 -50.787 1.00 35.51 87 SER B N 1
ATOM 3354 C CA . SER B 1 87 ? -20.914 7.177 -49.347 1.00 36.21 87 SER B CA 1
ATOM 3355 C C . SER B 1 87 ? -21.254 8.400 -48.514 1.00 38.06 87 SER B C 1
ATOM 3356 O O . SER B 1 87 ? -21.793 8.271 -47.415 1.00 38.71 87 SER B O 1
ATOM 3359 N N . GLN B 1 88 ? -20.934 9.582 -49.037 1.00 38.55 88 GLN B N 1
ATOM 3360 C CA . GLN B 1 88 ? -21.186 10.826 -48.326 1.00 39.50 88 GLN B CA 1
ATOM 3361 C C . GLN B 1 88 ? -22.658 11.167 -48.168 1.00 37.48 88 GLN B C 1
ATOM 3362 O O . GLN B 1 88 ? -23.029 11.929 -47.272 1.00 38.00 88 GLN B O 1
ATOM 3368 N N . THR B 1 89 ? -23.491 10.612 -49.038 1.00 31.30 89 THR B N 1
ATOM 3369 C CA . THR B 1 89 ? -24.920 10.874 -48.986 1.00 29.79 89 THR B CA 1
ATOM 3370 C C . THR B 1 89 ? -25.684 9.911 -48.074 1.00 29.13 89 THR B C 1
ATOM 3371 O O . THR B 1 89 ? -26.881 10.087 -47.858 1.00 32.35 89 THR B O 1
ATOM 3375 N N . VAL B 1 90 ? -25.005 8.900 -47.543 1.00 25.17 90 VAL B N 1
ATOM 3376 C CA . VAL B 1 90 ? -25.663 7.928 -46.674 1.00 25.81 90 VAL B CA 1
ATOM 3377 C C . VAL B 1 90 ? -25.861 8.435 -45.251 1.00 27.67 90 VAL B C 1
ATOM 3378 O O . VAL B 1 90 ? -25.036 9.184 -44.717 1.00 30.92 90 VAL B O 1
ATOM 3382 N N . VAL B 1 91 ? -26.972 8.032 -44.642 1.00 30.61 91 VAL B N 1
ATOM 3383 C CA . VAL B 1 91 ? -27.287 8.410 -43.262 1.00 28.64 91 VAL B CA 1
ATOM 3384 C C . VAL B 1 91 ? -27.830 7.207 -42.515 1.00 25.64 91 VAL B C 1
ATOM 3385 O O . VAL B 1 91 ? -28.225 6.230 -43.123 1.00 27.56 91 VAL B O 1
ATOM 3389 N N . TYR B 1 92 ? -27.859 7.291 -41.192 1.00 27.95 92 TYR B N 1
ATOM 3390 C CA . TYR B 1 92 ? -28.356 6.212 -40.347 1.00 22.00 92 TYR B CA 1
ATOM 3391 C C . TYR B 1 92 ? -29.748 6.566 -39.846 1.00 24.31 92 TYR B C 1
ATOM 3392 O O . TYR B 1 92 ? -30.131 7.743 -39.822 1.00 21.01 92 TYR B O 1
ATOM 3401 N N . GLY B 1 93 ? -30.506 5.543 -39.456 1.00 23.26 93 GLY B N 1
ATOM 3402 C CA . GLY B 1 93 ? -31.836 5.754 -38.915 1.00 20.43 93 GLY B CA 1
ATOM 3403 C C . GLY B 1 93 ? -32.148 4.631 -37.940 1.00 21.48 93 GLY B C 1
ATOM 3404 O O . GLY B 1 93 ? -31.547 3.572 -38.032 1.00 25.33 93 GLY B O 1
ATOM 3405 N N . PRO B 1 94 ? -33.051 4.829 -36.973 1.00 21.52 94 PRO B N 1
ATOM 3406 C CA . PRO B 1 94 ? -33.399 3.773 -36.011 1.00 20.09 94 PRO B CA 1
ATOM 3407 C C . PRO B 1 94 ? -34.186 2.662 -36.718 1.00 21.97 94 PRO B C 1
ATOM 3408 O O . PRO B 1 94 ? -34.057 1.482 -36.390 1.00 22.11 94 PRO B O 1
ATOM 3412 N N . SER B 1 95 ? -35.004 3.056 -37.690 1.00 19.46 95 SER B N 1
ATOM 3413 C CA . SER B 1 95 ? -35.816 2.109 -38.438 1.00 19.80 95 SER B CA 1
ATOM 3414 C C . SER B 1 95 ? -36.188 2.784 -39.734 1.00 18.44 95 SER B C 1
ATOM 3415 O O . SER B 1 95 ? -36.088 3.998 -39.839 1.00 21.20 95 SER B O 1
ATOM 3418 N N . VAL B 1 96 ? -36.625 2.012 -40.722 1.00 18.97 96 VAL B N 1
ATOM 3419 C CA . VAL B 1 96 ? -37.026 2.608 -41.990 1.00 18.24 96 VAL B CA 1
ATOM 3420 C C . VAL B 1 96 ? -38.248 3.519 -41.835 1.00 20.89 96 VAL B C 1
ATOM 3421 O O . VAL B 1 96 ? -38.289 4.626 -42.401 1.00 24.19 96 VAL B O 1
ATOM 3425 N N . ILE B 1 97 ? -39.236 3.077 -41.063 1.00 18.94 97 ILE B N 1
ATOM 3426 C CA . ILE B 1 97 ? -40.440 3.872 -40.878 1.00 23.67 97 ILE B CA 1
ATOM 3427 C C . ILE B 1 97 ? -40.176 5.220 -40.192 1.00 24.41 97 ILE B C 1
ATOM 3428 O O . ILE B 1 97 ? -40.847 6.215 -40.472 1.00 24.16 97 ILE B O 1
ATOM 3433 N N . TYR B 1 98 ? -39.196 5.260 -39.302 1.00 26.77 98 TYR B N 1
ATOM 3434 C CA . TYR B 1 98 ? -38.860 6.514 -38.658 1.00 25.40 98 TYR B CA 1
ATOM 3435 C C . TYR B 1 98 ? -38.364 7.509 -39.717 1.00 27.95 98 TYR B C 1
ATOM 3436 O O . TYR B 1 98 ? -38.687 8.706 -39.678 1.00 25.40 98 TYR B O 1
ATOM 3445 N N . MET B 1 99 ? -37.561 7.016 -40.656 1.00 25.45 99 MET B N 1
ATOM 3446 C CA . MET B 1 99 ? -37.026 7.878 -41.708 1.00 25.21 99 MET B CA 1
ATOM 3447 C C . MET B 1 99 ? -38.126 8.329 -42.661 1.00 27.32 99 MET B C 1
ATOM 3448 O O . MET B 1 99 ? -38.129 9.472 -43.105 1.00 29.80 99 MET B O 1
ATOM 3453 N N . VAL B 1 100 ? -39.064 7.437 -42.973 1.00 29.03 100 VAL B N 1
ATOM 3454 C CA . VAL B 1 100 ? -40.181 7.797 -43.838 1.00 27.07 100 VAL B CA 1
ATOM 3455 C C . VAL B 1 100 ? -40.989 8.888 -43.143 1.00 27.27 100 VAL B C 1
ATOM 3456 O O . VAL B 1 100 ? -41.384 9.872 -43.756 1.00 27.59 100 VAL B O 1
ATOM 3460 N N . SER B 1 101 ? -41.231 8.687 -41.853 1.00 27.50 101 SER B N 1
ATOM 3461 C CA . SER B 1 101 ? -42.000 9.617 -41.040 1.00 28.44 101 SER B CA 1
ATOM 3462 C C . SER B 1 101 ? -41.364 11.016 -40.987 1.00 28.94 101 SER B C 1
ATOM 3463 O O . SER B 1 101 ? -42.042 12.019 -41.208 1.00 30.15 101 SER B O 1
ATOM 3466 N N . GLU B 1 102 ? -40.067 11.081 -40.700 1.00 27.48 102 GLU B N 1
ATOM 3467 C CA . GLU B 1 102 ? -39.368 12.355 -40.634 1.00 29.27 102 GLU B CA 1
ATOM 3468 C C . GLU B 1 102 ? -39.366 13.080 -41.977 1.00 30.28 102 GLU B C 1
ATOM 3469 O O . GLU B 1 102 ? -39.642 14.271 -42.033 1.00 32.54 102 GLU B O 1
ATOM 3475 N N . LEU B 1 103 ? -39.048 12.372 -43.059 1.00 30.88 103 LEU B N 1
ATOM 3476 C CA . LEU B 1 103 ? -39.032 12.999 -44.383 1.00 29.95 103 LEU B CA 1
ATOM 3477 C C . LEU B 1 103 ? -40.418 13.535 -44.716 1.00 28.22 103 LEU B C 1
ATOM 3478 O O . LEU B 1 103 ? -40.553 14.564 -45.362 1.00 28.78 103 LEU B O 1
ATOM 3483 N N . ILE B 1 104 ? -41.457 12.845 -44.266 1.00 28.82 104 ILE B N 1
ATOM 3484 C CA . ILE B 1 104 ? -42.814 13.319 -44.523 1.00 28.55 104 ILE B CA 1
ATOM 3485 C C . ILE B 1 104 ? -43.017 14.649 -43.789 1.00 28.27 104 ILE B C 1
ATOM 3486 O O . ILE B 1 104 ? -43.573 15.601 -44.345 1.00 23.94 104 ILE B O 1
ATOM 3491 N N . ARG B 1 105 ? -42.565 14.710 -42.540 1.00 25.66 105 ARG B N 1
ATOM 3492 C CA . ARG B 1 105 ? -42.702 15.936 -41.777 1.00 27.20 105 ARG B CA 1
ATOM 3493 C C . ARG B 1 105 ? -41.862 17.013 -42.432 1.00 31.67 105 ARG B C 1
ATOM 3494 O O . ARG B 1 105 ? -42.187 18.202 -42.384 1.00 33.00 105 ARG B O 1
ATOM 3502 N N . GLN B 1 106 ? -40.794 16.584 -43.083 1.00 32.09 106 GLN B N 1
ATOM 3503 C CA . GLN B 1 106 ? -39.894 17.517 -43.716 1.00 32.12 106 GLN B CA 1
ATOM 3504 C C . GLN B 1 106 ? -40.296 18.004 -45.093 1.00 31.98 106 GLN B C 1
ATOM 3505 O O . GLN B 1 106 ? -40.103 19.165 -45.408 1.00 35.44 106 GLN B O 1
ATOM 3511 N N . TRP B 1 107 ? -40.864 17.127 -45.911 1.00 31.32 107 TRP B N 1
ATOM 3512 C CA . TRP B 1 107 ? -41.236 17.496 -47.269 1.00 27.92 107 TRP B CA 1
ATOM 3513 C C . TRP B 1 107 ? -42.699 17.825 -47.524 1.00 28.51 107 TRP B C 1
ATOM 3514 O O . TRP B 1 107 ? -43.140 17.827 -48.674 1.00 24.59 107 TRP B O 1
ATOM 3525 N N . SER B 1 108 ? -43.455 18.109 -46.469 1.00 29.84 108 SER B N 1
ATOM 3526 C CA . SER B 1 108 ? -44.861 18.443 -46.650 1.00 31.22 108 SER B CA 1
ATOM 3527 C C . SER B 1 108 ? -45.412 19.184 -45.458 1.00 32.90 108 SER B C 1
ATOM 3528 O O . SER B 1 108 ? -44.777 19.258 -44.412 1.00 34.11 108 SER B O 1
ATOM 3531 N N . GLU B 1 109 ? -46.610 19.727 -45.623 1.00 37.99 109 GLU B N 1
ATOM 3532 C CA . GLU B 1 109 ? -47.270 20.458 -44.550 1.00 42.68 109 GLU B CA 1
ATOM 3533 C C . GLU B 1 109 ? -48.413 19.605 -44.035 1.00 42.57 109 GLU B C 1
ATOM 3534 O O . GLU B 1 109 ? -48.969 18.778 -44.766 1.00 42.62 109 GLU B O 1
ATOM 3540 N N . THR B 1 110 ? -48.753 19.809 -42.773 1.00 40.06 110 THR B N 1
ATOM 3541 C CA . THR B 1 110 ? -49.850 19.090 -42.167 1.00 40.14 110 THR B CA 1
ATOM 3542 C C . THR B 1 110 ? -51.028 19.192 -43.148 1.00 38.36 110 THR B C 1
ATOM 3543 O O . THR B 1 110 ? -51.255 20.240 -43.749 1.00 42.08 110 THR B O 1
ATOM 3547 N N . GLY B 1 111 ? -51.749 18.096 -43.348 1.00 38.14 111 GLY B N 1
ATOM 3548 C CA . GLY B 1 111 ? -52.878 18.122 -44.259 1.00 34.63 111 GLY B CA 1
ATOM 3549 C C . GLY B 1 111 ? -52.606 17.774 -45.719 1.00 37.28 111 GLY B C 1
ATOM 3550 O O . GLY B 1 111 ? -53.529 17.370 -46.435 1.00 38.89 111 GLY B O 1
ATOM 3551 N N . GLU B 1 112 ? -51.364 17.913 -46.183 1.00 34.37 112 GLU B N 1
ATOM 3552 C CA . GLU B 1 112 ? -51.076 17.606 -47.579 1.00 31.55 112 GLU B CA 1
ATOM 3553 C C . GLU B 1 112 ? -51.024 16.105 -47.836 1.00 30.52 112 GLU B C 1
ATOM 3554 O O . GLU B 1 112 ? -51.027 15.310 -46.896 1.00 29.87 112 GLU B O 1
ATOM 3560 N N . GLY B 1 113 ? -50.986 15.721 -49.110 1.0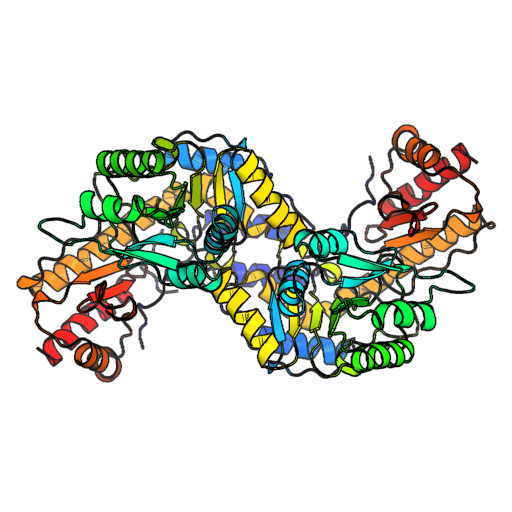0 29.39 113 GLY B N 1
ATOM 3561 C CA . GLY B 1 113 ? -51.005 14.310 -49.460 1.00 29.70 113 GLY B CA 1
ATOM 3562 C C . GLY B 1 113 ? -49.745 13.533 -49.813 1.00 30.64 113 GLY B C 1
ATOM 3563 O O . GLY B 1 113 ? -48.777 14.054 -50.380 1.00 26.12 113 GLY B O 1
ATOM 3564 N N . VAL B 1 114 ? -49.782 12.251 -49.461 1.00 26.54 114 VAL B N 1
ATOM 3565 C CA . VAL B 1 114 ? -48.695 11.339 -49.750 1.00 25.42 114 VAL B CA 1
ATOM 3566 C C . VAL B 1 114 ? -49.305 10.210 -50.583 1.00 28.43 114 VAL B C 1
ATOM 3567 O O . VAL B 1 114 ? -50.302 9.604 -50.186 1.00 26.85 114 VAL B O 1
ATOM 3571 N N . VAL B 1 115 ? -48.717 9.952 -51.749 1.00 28.25 115 VAL B N 1
ATOM 3572 C CA . VAL B 1 115 ? -49.199 8.912 -52.634 1.00 27.95 115 VAL B CA 1
ATOM 3573 C C . VAL B 1 115 ? -48.534 7.590 -52.334 1.00 28.31 115 VAL B C 1
ATOM 3574 O O . VAL B 1 115 ? -47.333 7.535 -52.072 1.00 32.15 115 VAL B O 1
ATOM 3578 N N . ILE B 1 116 ? -49.330 6.530 -52.358 1.00 27.16 116 ILE B N 1
ATOM 3579 C CA . ILE B 1 116 ? -48.830 5.179 -52.158 1.00 27.17 116 ILE B CA 1
ATOM 3580 C C . ILE B 1 116 ? -49.663 4.239 -53.043 1.00 27.61 116 ILE B C 1
ATOM 3581 O O . ILE B 1 116 ? -50.840 4.510 -53.307 1.00 23.52 116 ILE B O 1
ATOM 3586 N N . HIS B 1 117 ? -49.047 3.158 -53.522 1.00 24.44 117 HIS B N 1
ATOM 3587 C CA . HIS B 1 117 ? -49.769 2.193 -54.332 1.00 22.90 117 HIS B CA 1
ATOM 3588 C C . HIS B 1 117 ? -50.374 1.209 -53.362 1.00 20.64 117 HIS B C 1
ATOM 3589 O O . HIS B 1 117 ? -49.714 0.809 -52.407 1.00 20.79 117 HIS B O 1
ATOM 3596 N N . THR B 1 118 ? -51.629 0.835 -53.592 1.00 20.07 118 THR B N 1
ATOM 3597 C CA . THR B 1 118 ? -52.298 -0.119 -52.723 1.00 19.73 118 THR B CA 1
ATOM 3598 C C . THR B 1 118 ? -52.605 -1.405 -53.485 1.00 23.54 118 THR B C 1
ATOM 3599 O O . THR B 1 118 ? -52.768 -1.381 -54.714 1.00 27.50 118 THR B O 1
ATOM 3603 N N . PRO B 1 119 ? -52.708 -2.548 -52.771 1.00 23.54 119 PRO B N 1
ATOM 3604 C CA . PRO B 1 119 ? -52.565 -2.727 -51.320 1.00 21.69 119 PRO B CA 1
ATOM 3605 C C . PRO B 1 119 ? -51.185 -2.303 -50.824 1.00 23.72 119 PRO B C 1
ATOM 3606 O O . PRO B 1 119 ? -50.180 -2.534 -51.486 1.00 23.43 119 PRO B O 1
ATOM 3610 N N . ALA B 1 120 ? -51.139 -1.700 -49.644 1.00 23.32 120 ALA B N 1
ATOM 3611 C CA . ALA B 1 120 ? -49.887 -1.214 -49.100 1.00 22.66 120 ALA B CA 1
ATOM 3612 C C . ALA B 1 120 ? -49.563 -1.792 -47.745 1.00 25.51 120 ALA B C 1
ATOM 3613 O O . ALA B 1 120 ? -50.440 -2.304 -47.047 1.00 26.90 120 ALA B O 1
ATOM 3615 N N . TYR B 1 121 ? -48.284 -1.709 -47.391 1.00 24.65 121 TYR B N 1
ATOM 3616 C CA . TYR B 1 121 ? -47.789 -2.163 -46.110 1.00 23.72 121 TYR B CA 1
ATOM 3617 C C . TYR B 1 121 ? -48.461 -1.286 -45.054 1.00 28.16 121 TYR B C 1
ATOM 3618 O O . TYR B 1 121 ? -48.372 -0.060 -45.090 1.00 28.43 121 TYR B O 1
ATOM 3627 N N . ASP B 1 122 ? -49.140 -1.933 -44.122 1.00 31.17 122 ASP B N 1
ATOM 3628 C CA . ASP B 1 122 ? -49.878 -1.269 -43.055 1.00 33.57 122 ASP B CA 1
ATOM 3629 C C . ASP B 1 122 ? -49.218 -0.054 -42.413 1.00 30.56 122 ASP B C 1
ATOM 3630 O O . ASP B 1 122 ? -49.866 0.970 -42.200 1.00 31.75 122 ASP B O 1
ATOM 3635 N N . ALA B 1 123 ? -47.937 -0.159 -42.090 1.00 27.35 123 ALA B N 1
ATOM 3636 C CA . ALA B 1 123 ? -47.264 0.947 -41.428 1.00 25.28 123 ALA B CA 1
ATOM 3637 C C . ALA B 1 123 ? -47.285 2.270 -42.185 1.00 27.72 123 ALA B C 1
ATOM 3638 O O . ALA B 1 123 ? -47.168 3.319 -41.570 1.00 30.20 123 ALA B O 1
ATOM 3640 N N . PHE B 1 124 ? -47.429 2.232 -43.506 1.00 27.87 124 PHE B N 1
ATOM 3641 C CA . PHE B 1 124 ? -47.473 3.463 -44.288 1.00 29.32 124 PHE B CA 1
ATOM 3642 C C . PHE B 1 124 ? -48.648 4.337 -43.873 1.00 31.50 124 PHE B C 1
ATOM 3643 O O . PHE B 1 124 ? -48.508 5.558 -43.784 1.00 33.92 124 PHE B O 1
ATOM 3651 N N . TYR B 1 125 ? -49.808 3.726 -43.636 1.00 33.26 125 TYR B N 1
ATOM 3652 C CA . TYR B 1 125 ? -50.985 4.493 -43.221 1.00 32.79 125 TYR B CA 1
ATOM 3653 C C . TYR B 1 125 ? -50.707 5.166 -41.886 1.00 34.46 125 TYR B C 1
ATOM 3654 O O . TYR B 1 125 ? -50.970 6.361 -41.705 1.00 36.30 125 TYR B O 1
ATOM 3663 N N . LYS B 1 126 ? -50.174 4.382 -40.956 1.00 32.23 126 LYS B N 1
ATOM 3664 C CA . LYS B 1 126 ? -49.831 4.873 -39.631 1.00 32.50 126 LYS B CA 1
ATOM 3665 C C . LYS B 1 126 ? -48.911 6.077 -39.709 1.00 30.87 126 LYS B C 1
ATOM 3666 O O . LYS B 1 126 ? -49.175 7.116 -39.106 1.00 33.54 126 LYS B O 1
ATOM 3672 N N . ALA B 1 127 ? -47.821 5.922 -40.447 1.00 28.52 127 ALA B N 1
ATOM 3673 C CA . ALA B 1 127 ? -46.848 6.979 -40.596 1.00 26.96 127 ALA B CA 1
ATOM 3674 C C . ALA B 1 127 ? -47.451 8.215 -41.251 1.00 28.68 127 ALA B C 1
ATOM 3675 O O . ALA B 1 127 ? -47.157 9.339 -40.852 1.00 27.14 127 ALA B O 1
ATOM 3677 N N . ILE B 1 128 ? -48.309 8.022 -42.244 1.00 30.09 128 ILE B N 1
ATOM 3678 C CA . ILE B 1 128 ? -48.883 9.173 -42.924 1.00 34.08 128 ILE B CA 1
ATOM 3679 C C . ILE B 1 128 ? -49.935 9.883 -42.104 1.00 36.53 128 ILE B C 1
ATOM 3680 O O . ILE B 1 128 ? -49.870 11.097 -41.912 1.00 39.29 128 ILE B O 1
ATOM 3685 N N . GLU B 1 129 ? -50.916 9.133 -41.623 1.00 37.37 129 GLU B N 1
ATOM 3686 C CA . GLU B 1 129 ? -51.980 9.747 -40.844 1.00 36.71 129 GLU B CA 1
ATOM 3687 C C . GLU B 1 129 ? -51.506 10.119 -39.451 1.00 33.37 129 GLU B C 1
ATOM 3688 O O . GLU B 1 129 ? -52.018 11.050 -38.855 1.00 31.93 129 GLU B O 1
ATOM 3694 N N . GLY B 1 130 ? -50.508 9.409 -38.942 1.00 32.50 130 GLY B N 1
ATOM 3695 C CA . GLY B 1 130 ? -49.988 9.743 -37.629 1.00 32.57 130 GLY B CA 1
ATOM 3696 C C . GLY B 1 130 ? -49.384 11.136 -37.662 1.00 33.14 130 GLY B C 1
ATOM 3697 O O . GLY B 1 130 ? -49.291 11.807 -36.640 1.00 34.29 130 GLY B O 1
ATOM 3698 N N . ASN B 1 131 ? -48.960 11.575 -38.843 1.00 31.73 131 ASN B N 1
ATOM 3699 C CA . ASN B 1 131 ? -48.380 12.901 -38.986 1.00 32.99 131 ASN B CA 1
ATOM 3700 C C . ASN B 1 131 ? -49.454 13.868 -39.488 1.00 33.39 131 ASN B C 1
ATOM 3701 O O . ASN B 1 131 ? -49.154 14.949 -39.989 1.00 33.69 131 ASN B O 1
ATOM 3706 N N . GLN B 1 132 ? -50.712 13.478 -39.330 1.00 34.04 132 GLN B N 1
ATOM 3707 C CA . GLN B 1 132 ? -51.817 14.308 -39.769 1.00 38.30 132 GLN B CA 1
ATOM 3708 C C . GLN B 1 132 ? -51.649 14.720 -41.230 1.00 39.04 132 GLN B C 1
ATOM 3709 O O . GLN B 1 132 ? -51.899 15.867 -41.610 1.00 39.38 132 GLN B O 1
ATOM 3715 N N . ARG B 1 133 ? -51.206 13.776 -42.047 1.00 38.52 133 ARG B N 1
ATOM 3716 C CA . ARG B 1 133 ? -51.028 14.034 -43.463 1.00 36.28 133 ARG B CA 1
ATOM 3717 C C . ARG B 1 133 ? -52.060 13.153 -44.160 1.00 35.98 133 ARG B C 1
ATOM 3718 O O . ARG B 1 133 ? -52.570 12.210 -43.565 1.00 39.87 133 ARG B O 1
ATOM 3726 N N . THR B 1 134 ? -52.387 13.451 -45.406 1.00 35.66 134 THR B N 1
ATOM 3727 C CA . THR B 1 134 ? -53.398 12.668 -46.099 1.00 35.86 134 THR B CA 1
ATOM 3728 C C . THR B 1 134 ? -52.829 11.658 -47.073 1.00 35.85 134 THR B C 1
ATOM 3729 O O . THR B 1 134 ? -51.994 12.000 -47.920 1.00 38.04 134 THR B O 1
ATOM 3733 N N . VAL B 1 135 ? -53.304 10.418 -46.967 1.00 31.06 135 VAL B N 1
ATOM 3734 C CA . VAL B 1 135 ? -52.861 9.358 -47.854 1.00 29.35 135 VAL B CA 1
ATOM 3735 C C . VAL B 1 135 ? -53.697 9.356 -49.133 1.00 29.27 135 VAL B C 1
ATOM 3736 O O . VAL B 1 135 ? -54.918 9.355 -49.077 1.00 29.06 135 VAL B O 1
ATOM 3740 N N . MET B 1 136 ? -53.025 9.389 -50.284 1.00 27.62 136 MET B N 1
ATOM 3741 C CA . MET B 1 136 ? -53.687 9.382 -51.595 1.00 28.39 136 MET B CA 1
ATOM 3742 C C . MET B 1 136 ? -53.300 8.070 -52.291 1.00 30.06 136 MET B C 1
ATOM 3743 O O . MET B 1 136 ? -52.198 7.928 -52.828 1.00 27.19 136 MET B O 1
ATOM 3748 N N . PRO B 1 137 ? -54.219 7.098 -52.299 1.00 31.37 137 PRO B N 1
ATOM 3749 C CA . PRO B 1 137 ? -53.972 5.791 -52.905 1.00 32.20 137 PRO B CA 1
ATOM 3750 C C . PRO B 1 137 ? -54.196 5.614 -54.395 1.00 33.08 137 PRO B C 1
ATOM 3751 O O . PRO B 1 137 ? -55.121 6.166 -54.984 1.00 35.78 137 PRO B O 1
ATOM 3755 N N . VAL B 1 138 ? -53.313 4.828 -54.996 1.00 33.95 138 VAL B N 1
ATOM 3756 C CA . VAL B 1 138 ? -53.387 4.494 -56.407 1.00 30.66 138 VAL B CA 1
ATOM 3757 C C . VAL B 1 138 ? -53.326 2.977 -56.358 1.00 32.37 138 VAL B C 1
ATOM 3758 O O . VAL B 1 138 ? -52.280 2.396 -56.071 1.00 33.14 138 VAL B O 1
ATOM 3762 N N . ALA B 1 139 ? -54.464 2.342 -56.589 1.00 29.32 139 ALA B N 1
ATOM 3763 C CA . ALA B 1 139 ? -54.541 0.894 -56.562 1.00 27.48 139 ALA B CA 1
ATOM 3764 C C . ALA B 1 139 ? -53.785 0.251 -57.720 1.00 26.56 139 ALA B C 1
ATOM 3765 O O . ALA B 1 139 ? -53.819 0.743 -58.844 1.00 23.59 139 ALA B O 1
ATOM 3767 N N . LEU B 1 140 ? -53.094 -0.848 -57.430 1.00 28.45 140 LEU B N 1
ATOM 3768 C CA . LEU B 1 140 ? -52.362 -1.587 -58.458 1.00 29.61 140 LEU B CA 1
ATOM 3769 C C . LEU B 1 140 ? -53.345 -2.540 -59.115 1.00 29.50 140 LEU B C 1
ATOM 3770 O O . LEU B 1 140 ? -54.313 -2.956 -58.493 1.00 29.76 140 LEU B O 1
ATOM 3775 N N . GLU B 1 141 ? -53.095 -2.890 -60.369 1.00 34.05 141 GLU B N 1
ATOM 3776 C CA . GLU B 1 141 ? -53.986 -3.788 -61.091 1.00 34.87 141 GLU B CA 1
ATOM 3777 C C . GLU B 1 141 ? -53.349 -5.121 -61.426 1.00 36.85 141 GLU B C 1
ATOM 3778 O O . GLU B 1 141 ? -52.226 -5.184 -61.929 1.00 38.55 141 GLU B O 1
ATOM 3784 N N . LYS B 1 142 ? -54.067 -6.197 -61.126 1.00 41.06 142 LYS B N 1
ATOM 3785 C CA . LYS B 1 142 ? -53.581 -7.537 -61.424 1.00 42.01 142 LYS B CA 1
ATOM 3786 C C . LYS B 1 142 ? -54.180 -7.951 -62.742 1.00 45.82 142 LYS B C 1
ATOM 3787 O O . LYS B 1 142 ? -55.390 -7.840 -62.944 1.00 46.06 142 LYS B O 1
ATOM 3793 N N . GLN B 1 143 ? -53.331 -8.426 -63.641 1.00 50.25 143 GLN B N 1
ATOM 3794 C CA . GLN B 1 143 ? -53.798 -8.852 -64.946 1.00 54.82 143 GLN B CA 1
ATOM 3795 C C . GLN B 1 143 ? -52.937 -9.982 -65.500 1.00 57.03 143 GLN B C 1
ATOM 3796 O O . GLN B 1 143 ? -52.127 -10.570 -64.781 1.00 56.50 143 GLN B O 1
ATOM 3802 N N . ALA B 1 144 ? -53.138 -10.278 -66.783 1.00 60.74 144 ALA B N 1
ATOM 3803 C CA . ALA B 1 144 ? -52.397 -11.319 -67.484 1.00 62.92 144 ALA B CA 1
ATOM 3804 C C . ALA B 1 144 ? -51.287 -11.876 -66.598 1.00 61.64 144 ALA B C 1
ATOM 3805 O O . ALA B 1 144 ? -51.507 -12.800 -65.816 1.00 60.31 144 ALA B O 1
ATOM 3807 N N . ASP B 1 145 ? -50.097 -11.294 -66.720 1.00 61.83 145 ASP B N 1
ATOM 3808 C CA . ASP B 1 145 ? -48.961 -11.723 -65.923 1.00 61.34 145 ASP B CA 1
ATOM 3809 C C . ASP B 1 145 ? -48.394 -10.578 -65.095 1.00 57.05 145 ASP B C 1
ATOM 3810 O O . ASP B 1 145 ? -47.668 -9.729 -65.607 1.00 58.31 145 ASP B O 1
ATOM 3815 N N . GLY B 1 146 ? -48.740 -10.549 -63.816 1.00 50.04 146 GLY B N 1
ATOM 3816 C CA . GLY B 1 146 ? -48.217 -9.517 -62.949 1.00 43.36 146 GLY B CA 1
ATOM 3817 C C . GLY B 1 146 ? -49.122 -8.346 -62.636 1.00 38.95 146 GLY B C 1
ATOM 3818 O O . GLY B 1 146 ? -50.246 -8.226 -63.126 1.00 37.24 146 GLY B O 1
ATOM 3819 N N . TRP B 1 147 ? -48.594 -7.468 -61.796 1.00 36.25 147 TRP B N 1
ATOM 3820 C CA . TRP B 1 147 ? -49.294 -6.273 -61.362 1.00 32.42 147 TRP B CA 1
ATOM 3821 C C . TRP B 1 147 ? -48.793 -5.068 -62.129 1.00 31.77 147 TRP B C 1
ATOM 3822 O O . TRP B 1 147 ? -47.632 -5.009 -62.519 1.00 35.32 147 TRP B O 1
ATOM 3833 N N . PHE B 1 148 ? -49.670 -4.104 -62.349 1.00 32.22 148 PHE B N 1
ATOM 3834 C CA . PHE B 1 148 ? -49.269 -2.909 -63.069 1.00 35.02 148 PHE B CA 1
ATOM 3835 C C . PHE B 1 148 ? -49.916 -1.682 -62.488 1.00 31.60 148 PHE B C 1
ATOM 3836 O O . PHE B 1 148 ? -50.987 -1.754 -61.887 1.00 30.27 148 PHE B O 1
ATOM 3844 N N . CYS B 1 149 ? -49.239 -0.557 -62.657 1.00 29.98 149 CYS B N 1
ATOM 3845 C CA . CYS B 1 149 ? -49.754 0.714 -62.198 1.00 30.47 149 CYS B CA 1
ATOM 3846 C C . CYS B 1 149 ? -50.182 1.485 -63.442 1.00 31.49 149 CYS B C 1
ATOM 3847 O O . CYS B 1 149 ? -49.411 1.625 -64.395 1.00 30.48 149 CYS B O 1
ATOM 3850 N N . ASP B 1 150 ? -51.425 1.947 -63.455 1.00 33.16 150 ASP B N 1
ATOM 3851 C CA . ASP B 1 150 ? -51.913 2.724 -64.582 1.00 34.18 150 ASP B CA 1
ATOM 3852 C C . ASP B 1 150 ? -51.289 4.111 -64.400 1.00 33.15 150 ASP B C 1
ATOM 3853 O O . ASP B 1 150 ? -51.605 4.818 -63.443 1.00 33.67 150 ASP B O 1
ATOM 3858 N N . MET B 1 151 ? -50.391 4.489 -65.305 1.00 31.34 151 MET B N 1
ATOM 3859 C CA . MET B 1 151 ? -49.714 5.775 -65.193 1.00 30.28 151 MET B CA 1
ATOM 3860 C C . MET B 1 151 ? -50.586 7.011 -65.367 1.00 28.68 151 MET B C 1
ATOM 3861 O O . MET B 1 151 ? -50.268 8.078 -64.834 1.00 28.00 151 MET B O 1
ATOM 3866 N N . GLY B 1 152 ? -51.691 6.875 -66.093 1.00 30.12 152 GLY B N 1
ATOM 3867 C CA . GLY B 1 152 ? -52.584 8.010 -66.269 1.00 29.54 152 GLY B CA 1
ATOM 3868 C C . GLY B 1 152 ? -53.287 8.291 -64.951 1.00 30.97 152 GLY B C 1
ATOM 3869 O O . GLY B 1 152 ? -53.501 9.433 -64.563 1.00 32.47 152 GLY B O 1
ATOM 3870 N N . LYS B 1 153 ? -53.629 7.219 -64.251 1.00 31.98 153 LYS B N 1
ATOM 3871 C CA . LYS B 1 153 ? -54.293 7.311 -62.966 1.00 33.76 153 LYS B CA 1
ATOM 3872 C C . LYS B 1 153 ? -53.343 7.948 -61.952 1.00 31.99 153 LYS B C 1
ATOM 3873 O O . LYS B 1 153 ? -53.708 8.879 -61.233 1.00 34.39 153 LYS B O 1
ATOM 3879 N N . LEU B 1 154 ? -52.118 7.444 -61.905 1.00 28.90 154 LEU B N 1
ATOM 3880 C CA . LEU B 1 154 ? -51.118 7.959 -60.986 1.00 25.99 154 LEU B CA 1
ATOM 3881 C C . LEU B 1 154 ? -50.890 9.455 -61.197 1.00 28.17 154 LEU B C 1
ATOM 3882 O O . LEU B 1 154 ? -50.796 10.223 -60.228 1.00 26.58 154 LEU B O 1
ATOM 3887 N N . GLU B 1 155 ? -50.792 9.863 -62.462 1.00 29.90 155 GLU B N 1
ATOM 3888 C CA . GLU B 1 155 ? -50.577 11.267 -62.789 1.00 30.98 155 GLU B CA 1
ATOM 3889 C C . GLU B 1 155 ? -51.773 12.108 -62.384 1.00 30.35 155 GLU B C 1
ATOM 3890 O O . GLU B 1 155 ? -51.617 13.225 -61.903 1.00 31.36 155 GLU B O 1
ATOM 3896 N N . ALA B 1 156 ? -52.972 11.571 -62.585 1.00 31.94 156 ALA B N 1
ATOM 3897 C CA . ALA B 1 156 ? -54.181 12.294 -62.216 1.00 31.50 156 ALA B CA 1
ATOM 3898 C C . ALA B 1 156 ? -54.079 12.670 -60.741 1.00 33.29 156 ALA B C 1
ATOM 3899 O O . ALA B 1 156 ? -54.506 13.751 -60.345 1.00 35.97 156 ALA B O 1
ATOM 3901 N N . VAL B 1 157 ? -53.504 11.778 -59.936 1.00 32.21 157 VAL B N 1
ATOM 3902 C CA . VAL B 1 157 ? -53.343 12.018 -58.503 1.00 30.94 157 VAL B CA 1
ATOM 3903 C C . VAL B 1 157 ? -52.157 12.923 -58.202 1.00 31.23 157 VAL B C 1
ATOM 3904 O O . VAL B 1 157 ? -52.247 13.783 -57.337 1.00 32.37 157 VAL B O 1
ATOM 3908 N N . LEU B 1 158 ? -51.048 12.724 -58.911 1.00 31.76 158 LEU B N 1
ATOM 3909 C CA . LEU B 1 158 ? -49.844 13.529 -58.698 1.00 30.73 158 LEU B CA 1
ATOM 3910 C C . LEU B 1 158 ? -50.023 14.991 -59.111 1.00 31.05 158 LEU B C 1
ATOM 3911 O O . LEU B 1 158 ? -49.375 15.881 -58.570 1.00 31.83 158 LEU B O 1
ATOM 3916 N N . ALA B 1 159 ? -50.900 15.234 -60.078 1.00 33.97 159 ALA B N 1
ATOM 3917 C CA . ALA B 1 159 ? -51.133 16.591 -60.566 1.00 34.67 159 ALA B CA 1
ATOM 3918 C C . ALA B 1 159 ? -51.895 17.431 -59.549 1.00 34.52 159 ALA B C 1
ATOM 3919 O O . ALA B 1 159 ? -51.999 18.652 -59.699 1.00 33.31 159 ALA B O 1
ATOM 3921 N N . LYS B 1 160 ? -52.428 16.771 -58.522 1.00 33.20 160 LYS B N 1
ATOM 3922 C CA . LYS B 1 160 ? -53.160 17.459 -57.470 1.00 34.23 160 LYS B CA 1
ATOM 3923 C C . LYS B 1 160 ? -52.216 18.444 -56.791 1.00 37.34 160 LYS B C 1
ATOM 3924 O O . LYS B 1 160 ? -51.068 18.118 -56.484 1.00 36.75 160 LYS B O 1
ATOM 3930 N N . PRO B 1 161 ? -52.689 19.666 -56.537 1.00 39.05 161 PRO B N 1
ATOM 3931 C CA . PRO B 1 161 ? -51.855 20.680 -55.890 1.00 39.41 161 PRO B CA 1
ATOM 3932 C C . PRO B 1 161 ? -51.367 20.212 -54.528 1.00 39.14 161 PRO B C 1
ATOM 3933 O O . PRO B 1 161 ? -50.197 20.401 -54.175 1.00 39.44 161 PRO B O 1
ATOM 3937 N N . GLU B 1 162 ? -52.273 19.589 -53.778 1.00 36.84 162 GLU B N 1
ATOM 3938 C CA . GLU B 1 162 ? -51.963 19.106 -52.439 1.00 36.74 162 GLU B CA 1
ATOM 3939 C C . GLU B 1 162 ? -51.128 17.831 -52.358 1.00 31.75 162 GLU B C 1
ATOM 3940 O O . GLU B 1 162 ? -50.785 17.406 -51.269 1.00 27.95 162 GLU B O 1
ATOM 3946 N N . CYS B 1 163 ? -50.810 17.214 -53.491 1.00 29.91 163 CYS B N 1
ATOM 3947 C CA . CYS B 1 163 ? -49.989 16.011 -53.462 1.00 28.75 163 CYS B CA 1
ATOM 3948 C C . CYS B 1 163 ? -48.535 16.454 -53.427 1.00 27.14 163 CYS B C 1
ATOM 3949 O O . CYS B 1 163 ? -48.059 17.115 -54.339 1.00 24.94 163 CYS B O 1
ATOM 3952 N N . LYS B 1 164 ? -47.822 16.074 -52.379 1.00 26.78 164 LYS B N 1
ATOM 3953 C CA . LYS B 1 164 ? -46.443 16.505 -52.239 1.00 29.51 164 LYS B CA 1
ATOM 3954 C C . LYS B 1 164 ? -45.378 15.425 -52.273 1.00 28.97 164 LYS B C 1
ATOM 3955 O O . LYS B 1 164 ? -44.254 15.666 -52.721 1.00 27.37 164 LYS B O 1
ATOM 3961 N N . ILE B 1 165 ? -45.730 14.237 -51.804 1.00 26.39 165 ILE B N 1
ATOM 3962 C CA . ILE B 1 165 ? -44.775 13.149 -51.738 1.00 22.35 165 ILE B CA 1
ATOM 3963 C C . ILE B 1 165 ? -45.323 11.860 -52.336 1.00 23.04 165 ILE B C 1
ATOM 3964 O O . ILE B 1 165 ? -46.523 11.645 -52.335 1.00 24.81 165 ILE B O 1
ATOM 3969 N N . MET B 1 166 ? -44.436 11.019 -52.861 1.00 21.46 166 MET B N 1
ATOM 3970 C CA . MET B 1 166 ? -44.826 9.699 -53.346 1.00 22.39 166 MET B CA 1
ATOM 3971 C C . MET B 1 166 ? -43.971 8.692 -52.569 1.00 23.34 166 MET B C 1
ATOM 3972 O O . MET B 1 166 ? -42.739 8.676 -52.689 1.00 23.17 166 MET B O 1
ATOM 3977 N N . LEU B 1 167 ? -44.628 7.874 -51.757 1.00 23.16 167 LEU B N 1
ATOM 3978 C CA . LEU B 1 167 ? -43.946 6.862 -50.962 1.00 21.93 167 LEU B CA 1
ATOM 3979 C C . LEU B 1 167 ? -43.962 5.614 -51.839 1.00 21.07 167 LEU B C 1
ATOM 3980 O O . LEU B 1 167 ? -45.001 4.974 -52.006 1.00 18.92 167 LEU B O 1
ATOM 3985 N N . LEU B 1 168 ? -42.810 5.275 -52.395 1.00 19.57 168 LEU B N 1
ATOM 3986 C CA . LEU B 1 168 ? -42.710 4.133 -53.292 1.00 21.41 168 LEU B CA 1
ATOM 3987 C C . LEU B 1 168 ? -42.109 2.901 -52.625 1.00 22.80 168 LEU B C 1
ATOM 3988 O O . LEU B 1 168 ? -40.984 2.947 -52.124 1.00 31.67 168 LEU B O 1
ATOM 3993 N N . CYS B 1 169 ? -42.874 1.811 -52.588 1.00 20.06 169 CYS B N 1
ATOM 3994 C CA . CYS B 1 169 ? -42.401 0.542 -52.020 1.00 16.98 169 CYS B CA 1
ATOM 3995 C C . CYS B 1 169 ? -41.818 -0.227 -53.204 1.00 16.24 169 CYS B C 1
ATOM 3996 O O . CYS B 1 169 ? -42.549 -0.665 -54.085 1.00 14.77 169 CYS B O 1
ATOM 3999 N N . SER B 1 170 ? -40.494 -0.373 -53.229 1.00 17.52 170 SER B N 1
ATOM 4000 C CA . SER B 1 170 ? -39.807 -1.018 -54.351 1.00 12.24 170 SER B CA 1
ATOM 4001 C C . SER B 1 170 ? -38.679 -1.921 -53.889 1.00 14.36 170 SER B C 1
ATOM 4002 O O . SER B 1 170 ? -37.657 -1.425 -53.415 1.00 14.35 170 SER B O 1
ATOM 4005 N N . PRO B 1 171 ? -38.838 -3.254 -54.007 1.00 14.75 171 PRO B N 1
ATOM 4006 C CA . PRO B 1 171 ? -39.971 -4.023 -54.528 1.00 16.18 171 PRO B CA 1
ATOM 4007 C C . PRO B 1 171 ? -41.218 -3.738 -53.704 1.00 18.83 171 PRO B C 1
ATOM 4008 O O . PRO B 1 171 ? -41.139 -3.329 -52.538 1.00 16.99 171 PRO B O 1
ATOM 4012 N N . GLN B 1 172 ? -42.368 -3.993 -54.315 1.00 19.36 172 GLN B N 1
ATOM 4013 C CA . GLN B 1 172 ? -43.653 -3.719 -53.696 1.00 19.74 172 GLN B CA 1
ATOM 4014 C C . GLN B 1 172 ? -44.126 -4.851 -52.797 1.00 17.55 172 GLN B C 1
ATOM 4015 O O . GLN B 1 172 ? -44.079 -6.013 -53.172 1.00 21.63 172 GLN B O 1
ATOM 4021 N N . ASN B 1 173 ? -44.560 -4.486 -51.603 1.00 18.25 173 ASN B N 1
ATOM 4022 C CA . ASN B 1 173 ? -45.089 -5.409 -50.606 1.00 19.76 173 ASN B CA 1
ATOM 4023 C C . ASN B 1 173 ? -46.582 -5.054 -50.497 1.00 24.96 173 ASN B C 1
ATOM 4024 O O . ASN B 1 173 ? -46.926 -3.878 -50.295 1.00 28.81 173 ASN B O 1
ATOM 4029 N N . PRO B 1 174 ? -47.485 -6.053 -50.553 1.00 23.07 174 PRO B N 1
ATOM 4030 C CA . PRO B 1 174 ? -47.285 -7.501 -50.696 1.00 23.50 174 PRO B CA 1
ATOM 4031 C C . PRO B 1 174 ? -47.306 -8.139 -52.072 1.00 22.94 174 PRO B C 1
ATOM 4032 O O . PRO B 1 174 ? -47.114 -9.343 -52.157 1.00 23.37 174 PRO B O 1
ATOM 4036 N N . THR B 1 175 ? -47.530 -7.369 -53.137 1.00 22.00 175 THR B N 1
ATOM 4037 C CA . THR B 1 175 ? -47.604 -7.952 -54.476 1.00 21.57 175 THR B CA 1
ATOM 4038 C C . THR B 1 175 ? -46.315 -8.546 -55.001 1.00 22.52 175 THR B C 1
ATOM 4039 O O . THR B 1 175 ? -46.349 -9.389 -55.900 1.00 25.78 175 THR B O 1
ATOM 4043 N N . GLY B 1 176 ? -45.187 -8.106 -54.455 1.00 20.60 176 GLY B N 1
ATOM 4044 C CA . GLY B 1 176 ? -43.903 -8.611 -54.917 1.00 18.18 176 GLY B CA 1
ATOM 4045 C C . GLY B 1 176 ? -43.458 -7.997 -56.239 1.00 19.92 176 GLY B C 1
ATOM 4046 O O . GLY B 1 176 ? -42.440 -8.379 -56.807 1.00 21.20 176 GLY B O 1
ATOM 4047 N N . LYS B 1 177 ? -44.211 -7.028 -56.740 1.00 19.77 177 LYS B N 1
ATOM 4048 C CA . LYS B 1 177 ? -43.844 -6.411 -57.996 1.00 18.49 177 LYS B CA 1
ATOM 4049 C C . LYS B 1 177 ? -42.441 -5.810 -57.944 1.00 18.54 177 LYS B C 1
ATOM 4050 O O . LYS B 1 177 ? -42.075 -5.158 -56.977 1.00 21.66 177 LYS B O 1
ATOM 4056 N N . VAL B 1 178 ? -41.657 -6.049 -58.987 1.00 17.28 178 VAL B N 1
ATOM 4057 C CA . VAL B 1 178 ? -40.324 -5.480 -59.111 1.00 13.72 178 VAL B CA 1
ATOM 4058 C C . VAL B 1 178 ? -40.493 -4.537 -60.303 1.00 17.98 178 VAL B C 1
ATOM 4059 O O . VAL B 1 178 ? -40.684 -4.976 -61.445 1.00 19.90 178 VAL B O 1
ATOM 4063 N N . TRP B 1 179 ? -40.461 -3.239 -60.037 1.00 19.06 179 TRP B N 1
ATOM 4064 C CA . TRP B 1 179 ? -40.659 -2.248 -61.089 1.00 18.07 179 TRP B CA 1
ATOM 4065 C C . TRP B 1 179 ? -39.617 -2.341 -62.193 1.00 16.90 179 TRP B C 1
ATOM 4066 O O . TRP B 1 179 ? -38.450 -2.632 -61.937 1.00 19.88 179 TRP B O 1
ATOM 4077 N N . THR B 1 180 ? -40.053 -2.118 -63.426 1.00 17.07 180 THR B N 1
ATOM 4078 C CA . THR B 1 180 ? -39.161 -2.145 -64.594 1.00 19.72 180 THR B CA 1
ATOM 4079 C C . THR B 1 180 ? -38.517 -0.773 -64.807 1.00 17.60 180 THR B C 1
ATOM 4080 O O . THR B 1 180 ? -39.023 0.238 -64.314 1.00 17.09 180 THR B O 1
ATOM 4084 N N . CYS B 1 181 ? -37.417 -0.742 -65.557 1.00 18.37 181 CYS B N 1
ATOM 4085 C CA . CYS B 1 181 ? -36.722 0.520 -65.862 1.00 17.67 181 CYS B CA 1
ATOM 4086 C C . CYS B 1 181 ? -37.694 1.547 -66.463 1.00 16.65 181 CYS B C 1
ATOM 4087 O O . CYS B 1 181 ? -37.602 2.733 -66.193 1.00 20.48 181 CYS B O 1
ATOM 4090 N N . ASP B 1 182 ? -38.641 1.087 -67.264 1.00 17.43 182 ASP B N 1
ATOM 4091 C CA . ASP B 1 182 ? -39.607 1.989 -67.853 1.00 20.48 182 ASP B CA 1
ATOM 4092 C C . ASP B 1 182 ? -40.589 2.607 -66.862 1.00 23.61 182 ASP B C 1
ATOM 4093 O O . ASP B 1 182 ? -40.838 3.816 -66.901 1.00 28.32 182 ASP B O 1
ATOM 4098 N N . GLU B 1 183 ? -41.151 1.797 -65.970 1.00 23.75 183 GLU B N 1
ATOM 4099 C CA . GLU B 1 183 ? -42.101 2.319 -64.995 1.00 20.01 183 GLU B CA 1
ATOM 4100 C C . GLU B 1 183 ? -41.408 3.304 -64.059 1.00 20.46 183 GLU B C 1
ATOM 4101 O O . GLU B 1 183 ? -41.992 4.317 -63.674 1.00 23.28 183 GLU B O 1
ATOM 4107 N N . LEU B 1 184 ? -40.166 3.005 -63.692 1.00 20.55 184 LEU B N 1
ATOM 4108 C CA . LEU B 1 184 ? -39.395 3.901 -62.822 1.00 19.85 184 LEU B CA 1
ATOM 4109 C C . LEU B 1 184 ? -39.103 5.220 -63.542 1.00 17.40 184 LEU B C 1
ATOM 4110 O O . LEU B 1 184 ? -39.245 6.273 -62.943 1.00 16.59 184 LEU B O 1
ATOM 4115 N N . GLU B 1 185 ? -38.717 5.172 -64.819 1.00 19.85 185 GLU B N 1
ATOM 4116 C CA . GLU B 1 185 ? -38.449 6.409 -65.574 1.00 22.70 185 GLU B CA 1
ATOM 4117 C C . GLU B 1 185 ? -39.695 7.260 -65.622 1.00 22.74 185 GLU B C 1
ATOM 4118 O O . GLU B 1 185 ? -39.679 8.406 -65.193 1.00 26.39 185 GLU B O 1
ATOM 4124 N N . ILE B 1 186 ? -40.776 6.683 -66.136 1.00 24.36 186 ILE B N 1
ATOM 4125 C CA . ILE B 1 186 ? -42.062 7.362 -66.235 1.00 23.13 186 ILE B CA 1
ATOM 4126 C C . ILE B 1 186 ? -42.445 8.024 -64.910 1.00 23.10 186 ILE B C 1
ATOM 4127 O O . ILE B 1 186 ? -42.729 9.218 -64.879 1.00 25.38 186 ILE B O 1
ATOM 4132 N N . MET B 1 187 ? -42.438 7.260 -63.818 1.00 21.72 187 MET B N 1
ATOM 4133 C CA . MET B 1 187 ? -42.776 7.818 -62.508 1.00 23.45 187 MET B CA 1
ATOM 4134 C C . MET B 1 187 ? -41.815 8.923 -62.066 1.00 23.63 187 MET B C 1
ATOM 4135 O O . MET B 1 187 ? -42.247 9.944 -61.555 1.00 22.82 187 MET B O 1
ATOM 4140 N N . ALA B 1 188 ? -40.515 8.712 -62.257 1.00 27.76 188 ALA B N 1
ATOM 4141 C CA . ALA B 1 188 ? -39.517 9.713 -61.875 1.00 28.43 188 ALA B CA 1
ATOM 4142 C C . ALA B 1 188 ? -39.843 10.986 -62.622 1.00 28.18 188 ALA B C 1
ATOM 4143 O O . ALA B 1 188 ? -39.740 12.081 -62.092 1.00 25.94 188 ALA B O 1
ATOM 4145 N N . ASP B 1 189 ? -40.269 10.809 -63.867 1.00 30.82 189 ASP B N 1
ATOM 4146 C CA . ASP B 1 189 ? -40.607 11.906 -64.755 1.00 28.44 189 ASP B CA 1
ATOM 4147 C C . ASP B 1 189 ? -41.883 12.618 -64.336 1.00 28.25 189 ASP B C 1
ATOM 4148 O O . ASP B 1 189 ? -41.931 13.843 -64.313 1.00 24.29 189 ASP B O 1
ATOM 4153 N N . LEU B 1 190 ? -42.924 11.855 -64.017 1.00 27.76 190 LEU B N 1
ATOM 4154 C CA . LEU B 1 190 ? -44.184 12.462 -63.610 1.00 28.75 190 LEU B CA 1
ATOM 4155 C C . LEU B 1 190 ? -44.019 13.228 -62.300 1.00 29.66 190 LEU B C 1
ATOM 4156 O O . LEU B 1 190 ? -44.598 14.298 -62.126 1.00 30.97 190 LEU B O 1
ATOM 4161 N N . CYS B 1 191 ? -43.219 12.690 -61.384 1.00 29.00 191 CYS B N 1
ATOM 4162 C CA . CYS B 1 191 ? -43.002 13.342 -60.100 1.00 30.00 191 CYS B CA 1
ATOM 4163 C C . CYS B 1 191 ? -42.215 14.643 -60.210 1.00 32.10 191 CYS B C 1
ATOM 4164 O O . CYS B 1 191 ? -42.507 15.617 -59.504 1.00 35.53 191 CYS B O 1
ATOM 4167 N N . GLU B 1 192 ? -41.212 14.662 -61.074 1.00 29.29 192 GLU B N 1
ATOM 4168 C CA . GLU B 1 192 ? -40.423 15.869 -61.250 1.00 32.10 192 GLU B CA 1
ATOM 4169 C C . GLU B 1 192 ? -41.319 16.933 -61.859 1.00 29.04 192 GLU B C 1
ATOM 4170 O O . GLU B 1 192 ? -41.334 18.079 -61.425 1.00 26.73 192 GLU B O 1
ATOM 4176 N N . ARG B 1 193 ? -42.074 16.525 -62.865 1.00 27.22 193 ARG B N 1
ATOM 4177 C CA . ARG B 1 193 ? -42.980 17.415 -63.562 1.00 31.36 193 ARG B CA 1
ATOM 4178 C C . ARG B 1 193 ? -43.982 18.118 -62.651 1.00 32.57 193 ARG B C 1
ATOM 4179 O O . ARG B 1 193 ? -44.238 19.310 -62.810 1.00 35.13 193 ARG B O 1
ATOM 4187 N N . HIS B 1 194 ? -44.546 17.386 -61.695 1.00 30.90 194 HIS B N 1
ATOM 4188 C CA . HIS B 1 194 ? -45.540 17.958 -60.806 1.00 27.14 194 HIS B CA 1
ATOM 4189 C C . HIS B 1 194 ? -45.044 18.316 -59.418 1.00 28.08 194 HIS B C 1
ATOM 4190 O O . HIS B 1 194 ? -45.839 18.428 -58.491 1.00 23.02 194 HIS B O 1
ATOM 4197 N N . GLY B 1 195 ? -43.736 18.502 -59.271 1.00 27.65 195 GLY B N 1
ATOM 4198 C CA . GLY B 1 195 ? -43.199 18.860 -57.972 1.00 27.09 195 GLY B CA 1
ATOM 4199 C C . GLY B 1 195 ? -43.647 17.924 -56.863 1.00 31.04 195 GLY B C 1
ATOM 4200 O O . GLY B 1 195 ? -44.360 18.322 -55.943 1.00 31.08 195 GLY B O 1
ATOM 4201 N N . VAL B 1 196 ? -43.232 16.665 -56.963 1.00 31.43 196 VAL B N 1
ATOM 4202 C CA . VAL B 1 196 ? -43.571 15.659 -55.974 1.00 26.97 196 VAL B CA 1
ATOM 4203 C C . VAL B 1 196 ? -42.269 14.953 -55.644 1.00 28.78 196 VAL B C 1
ATOM 4204 O O . VAL B 1 196 ? -41.616 14.425 -56.541 1.00 30.78 196 VAL B O 1
ATOM 4208 N N . ARG B 1 197 ? -41.872 14.962 -54.374 1.00 25.79 197 ARG B N 1
ATOM 4209 C CA . ARG B 1 197 ? -40.640 14.290 -53.966 1.00 25.55 197 ARG B CA 1
ATOM 4210 C C . ARG B 1 197 ? -40.897 12.810 -53.725 1.00 25.54 197 ARG B C 1
ATOM 4211 O O . ARG B 1 197 ? -41.987 12.420 -53.294 1.00 24.12 197 ARG B O 1
ATOM 4219 N N . VAL B 1 198 ? -39.877 11.994 -53.978 1.00 23.59 198 VAL B N 1
ATOM 4220 C CA . VAL B 1 198 ? -40.010 10.562 -53.824 1.00 23.01 198 VAL B CA 1
ATOM 4221 C C . VAL B 1 198 ? -39.191 9.931 -52.709 1.00 26.50 198 VAL B C 1
ATOM 4222 O O . VAL B 1 198 ? -38.007 10.208 -52.570 1.00 28.34 198 VAL B O 1
ATOM 4226 N N . ILE B 1 199 ? -39.856 9.089 -51.917 1.00 25.80 199 ILE B N 1
ATOM 4227 C CA . ILE B 1 199 ? -39.244 8.328 -50.836 1.00 23.04 199 ILE B CA 1
ATOM 4228 C C . ILE B 1 199 ? -39.347 6.867 -51.311 1.00 24.14 199 ILE B C 1
ATOM 4229 O O . ILE B 1 199 ? -40.448 6.340 -51.490 1.00 25.44 199 ILE B O 1
ATOM 4234 N N . SER B 1 200 ? -38.216 6.212 -51.535 1.00 21.07 200 SER B N 1
ATOM 4235 C CA . SER B 1 200 ? -38.243 4.833 -52.006 1.00 18.10 200 SER B CA 1
ATOM 4236 C C . SER B 1 200 ? -37.873 3.876 -50.884 1.00 18.18 200 SER B C 1
ATOM 4237 O O . SER B 1 200 ? -36.760 3.899 -50.388 1.00 17.65 200 SER B O 1
ATOM 4240 N N . ASP B 1 201 ? -38.814 3.033 -50.485 1.00 19.24 201 ASP B N 1
ATOM 4241 C CA . ASP B 1 201 ? -38.585 2.068 -49.408 1.00 17.99 201 ASP B CA 1
ATOM 4242 C C . ASP B 1 201 ? -38.196 0.804 -50.138 1.00 15.94 201 ASP B C 1
ATOM 4243 O O . ASP B 1 201 ? -39.025 0.156 -50.757 1.00 20.76 201 ASP B O 1
ATOM 4248 N N . GLU B 1 202 ? -36.922 0.461 -50.078 1.00 16.66 202 GLU B N 1
ATOM 4249 C CA . GLU B 1 202 ? -36.435 -0.693 -50.807 1.00 17.58 202 GLU B CA 1
ATOM 4250 C C . GLU B 1 202 ? -35.906 -1.794 -49.915 1.00 17.40 202 GLU B C 1
ATOM 4251 O O . GLU B 1 202 ? -34.987 -2.516 -50.282 1.00 16.88 202 GLU B O 1
ATOM 4257 N N . ILE B 1 203 ? -36.525 -1.948 -48.754 1.00 16.73 203 ILE B N 1
ATOM 4258 C CA . ILE B 1 203 ? -36.094 -2.948 -47.804 1.00 17.63 203 ILE B CA 1
ATOM 4259 C C . ILE B 1 203 ? -36.172 -4.398 -48.301 1.00 20.30 203 ILE B C 1
ATOM 4260 O O . ILE B 1 203 ? -35.565 -5.309 -47.703 1.00 17.44 203 ILE B O 1
ATOM 4265 N N . HIS B 1 204 ? -36.916 -4.625 -49.378 1.00 18.05 204 HIS B N 1
ATOM 4266 C CA . HIS B 1 204 ? -36.998 -5.968 -49.953 1.00 18.95 204 HIS B CA 1
ATOM 4267 C C . HIS B 1 204 ? -36.074 -6.177 -51.159 1.00 17.97 204 HIS B C 1
ATOM 4268 O O . HIS B 1 204 ? -36.124 -7.228 -51.793 1.00 19.24 204 HIS B O 1
ATOM 4275 N N . MET B 1 205 ? -35.220 -5.193 -51.445 1.00 19.27 205 MET B N 1
ATOM 4276 C CA . MET B 1 205 ? -34.297 -5.233 -52.592 1.00 24.27 205 MET B CA 1
ATOM 4277 C C . MET B 1 205 ? -33.498 -6.526 -52.826 1.00 24.95 205 MET B C 1
ATOM 4278 O O . MET B 1 205 ? -33.229 -6.896 -53.973 1.00 20.62 205 MET B O 1
ATOM 4283 N N . ASP B 1 206 ? -33.129 -7.218 -51.755 1.00 22.91 206 ASP B N 1
ATOM 4284 C CA . ASP B 1 206 ? -32.333 -8.424 -51.904 1.00 25.16 206 ASP B CA 1
ATOM 4285 C C . ASP B 1 206 ? -33.088 -9.704 -52.263 1.00 27.07 206 ASP B C 1
ATOM 4286 O O . ASP B 1 206 ? -32.477 -10.666 -52.719 1.00 27.82 206 ASP B O 1
ATOM 4291 N N . MET B 1 207 ? -34.401 -9.713 -52.060 1.00 27.48 207 MET B N 1
ATOM 4292 C CA . MET B 1 207 ? -35.217 -10.892 -52.324 1.00 23.56 207 MET B CA 1
ATOM 4293 C C . MET B 1 207 ? -35.918 -10.891 -53.686 1.00 21.02 207 MET B C 1
ATOM 4294 O O . MET B 1 207 ? -37.140 -10.936 -53.735 1.00 21.58 207 MET B O 1
ATOM 4299 N N . VAL B 1 208 ? -35.159 -10.869 -54.777 1.00 18.87 208 VAL B N 1
ATOM 4300 C CA . VAL B 1 208 ? -35.734 -10.839 -56.127 1.00 19.77 208 VAL B CA 1
ATOM 4301 C C . VAL B 1 208 ? -35.617 -12.203 -56.802 1.00 22.85 208 VAL B C 1
ATOM 4302 O O . VAL B 1 208 ? -34.533 -12.777 -56.867 1.00 27.01 208 VAL B O 1
ATOM 4306 N N . TRP B 1 209 ? -36.722 -12.709 -57.339 1.00 25.23 209 TRP B N 1
ATOM 4307 C CA . TRP B 1 209 ? -36.717 -14.035 -57.966 1.00 27.67 209 TRP B CA 1
ATOM 4308 C C . TRP B 1 209 ? -36.699 -14.050 -59.497 1.00 29.83 209 TRP B C 1
ATOM 4309 O O . TRP B 1 209 ? -36.155 -14.971 -60.105 1.00 30.12 209 TRP B O 1
ATOM 4320 N N . GLY B 1 210 ? -37.300 -13.043 -60.120 1.00 34.97 210 GLY B N 1
ATOM 4321 C CA . GLY B 1 210 ? -37.380 -13.016 -61.577 1.00 37.25 210 GLY B CA 1
ATOM 4322 C C . GLY B 1 210 ? -36.134 -12.673 -62.377 1.00 37.75 210 GLY B C 1
ATOM 4323 O O . GLY B 1 210 ? -35.033 -12.564 -61.832 1.00 34.60 210 GLY B O 1
ATOM 4324 N N . GLU B 1 211 ? -36.320 -12.515 -63.686 1.00 39.03 211 GLU B N 1
ATOM 4325 C CA . GLU B 1 211 ? -35.227 -12.175 -64.592 1.00 41.14 211 GLU B CA 1
ATOM 4326 C C . GLU B 1 211 ? -34.894 -10.694 -64.511 1.00 38.65 211 GLU B C 1
ATOM 4327 O O . GLU B 1 211 ? -33.736 -10.297 -64.607 1.00 38.39 211 GLU B O 1
ATOM 4333 N N . GLN B 1 212 ? -35.923 -9.877 -64.344 1.00 35.74 212 GLN B N 1
ATOM 4334 C CA . GLN B 1 212 ? -35.739 -8.448 -64.247 1.00 33.35 212 GLN B CA 1
ATOM 4335 C C . GLN B 1 212 ? -35.191 -8.188 -62.853 1.00 29.24 212 GLN B C 1
ATOM 4336 O O . GLN B 1 212 ? -35.790 -8.586 -61.873 1.00 29.60 212 GLN B O 1
ATOM 4342 N N . PRO B 1 213 ? -34.015 -7.554 -62.754 1.00 27.14 213 PRO B N 1
ATOM 4343 C CA . PRO B 1 213 ? -33.379 -7.239 -61.472 1.00 25.26 213 PRO B CA 1
ATOM 4344 C C . PRO B 1 213 ? -33.974 -5.980 -60.838 1.00 26.22 213 PRO B C 1
ATOM 4345 O O . PRO B 1 213 ? -34.637 -5.174 -61.497 1.00 29.77 213 PRO B O 1
ATOM 4349 N N . HIS B 1 214 ? -33.730 -5.808 -59.555 1.00 24.36 214 HIS B N 1
ATOM 4350 C CA . HIS B 1 214 ? -34.228 -4.636 -58.854 1.00 23.30 214 HIS B CA 1
ATOM 4351 C C . HIS B 1 214 ? -33.356 -3.446 -59.204 1.00 18.89 214 HIS B C 1
ATOM 4352 O O . HIS B 1 214 ? -32.132 -3.546 -59.141 1.00 19.90 214 HIS B O 1
ATOM 4359 N N . ILE B 1 215 ? -33.979 -2.330 -59.579 1.00 19.40 215 ILE B N 1
ATOM 4360 C CA . ILE B 1 215 ? -33.238 -1.107 -59.913 1.00 16.73 215 ILE B CA 1
ATOM 4361 C C . ILE B 1 215 ? -33.375 -0.091 -58.772 1.00 15.92 215 ILE B C 1
ATOM 4362 O O . ILE B 1 215 ? -34.449 0.453 -58.542 1.00 14.60 215 ILE B O 1
ATOM 4367 N N . PRO B 1 216 ? -32.283 0.173 -58.042 1.00 16.19 216 PRO B N 1
ATOM 4368 C CA . PRO B 1 216 ? -32.366 1.139 -56.942 1.00 16.67 216 PRO B CA 1
ATOM 4369 C C . PRO B 1 216 ? -32.825 2.479 -57.493 1.00 19.43 216 PRO B C 1
ATOM 4370 O O . PRO B 1 216 ? -32.425 2.869 -58.594 1.00 19.02 216 PRO B O 1
ATOM 4374 N N . TRP B 1 217 ? -33.657 3.183 -56.728 1.00 20.46 217 TRP B N 1
ATOM 4375 C CA . TRP B 1 217 ? -34.205 4.465 -57.167 1.00 20.59 217 TRP B CA 1
ATOM 4376 C C . TRP B 1 217 ? -33.158 5.508 -57.516 1.00 21.26 217 TRP B C 1
ATOM 4377 O O . TRP B 1 217 ? -33.449 6.445 -58.257 1.00 23.42 217 TRP B O 1
ATOM 4388 N N . SER B 1 218 ? -31.950 5.344 -56.986 1.00 20.93 218 SER B N 1
ATOM 4389 C CA . SER B 1 218 ? -30.872 6.296 -57.224 1.00 20.70 218 SER B CA 1
ATOM 4390 C C . SER B 1 218 ? -30.510 6.401 -58.694 1.00 24.40 218 SER B C 1
ATOM 4391 O O . SER B 1 218 ? -30.025 7.442 -59.142 1.00 28.51 218 SER B O 1
ATOM 4394 N N . ASN B 1 219 ? -30.759 5.331 -59.444 1.00 24.46 219 ASN B N 1
ATOM 4395 C CA . ASN B 1 219 ? -30.447 5.303 -60.865 1.00 21.78 219 ASN B CA 1
ATOM 4396 C C . ASN B 1 219 ? -31.315 6.212 -61.724 1.00 23.52 219 ASN B C 1
ATOM 4397 O O . ASN B 1 219 ? -30.920 6.567 -62.826 1.00 26.95 219 ASN B O 1
ATOM 4402 N N . VAL B 1 220 ? -32.491 6.596 -61.237 1.00 26.80 220 VAL B N 1
ATOM 4403 C CA . VAL B 1 220 ? -33.383 7.474 -62.010 1.00 27.49 220 VAL B CA 1
ATOM 4404 C C . VAL B 1 220 ? -33.742 8.707 -61.192 1.00 24.23 220 VAL B C 1
ATOM 4405 O O . VAL B 1 220 ? -34.484 9.566 -61.639 1.00 28.99 220 VAL B O 1
ATOM 4409 N N . ALA B 1 221 ? -33.205 8.783 -59.988 1.00 22.92 221 ALA B N 1
ATOM 4410 C CA . ALA B 1 221 ? -33.508 9.877 -59.082 1.00 23.72 221 ALA B CA 1
ATOM 4411 C C . ALA B 1 221 ? -33.151 11.275 -59.583 1.00 25.49 221 ALA B C 1
ATOM 4412 O O . ALA B 1 221 ? -32.165 11.456 -60.292 1.00 32.40 221 ALA B O 1
ATOM 4414 N N . ARG B 1 222 ? -33.957 12.263 -59.202 1.00 27.86 222 ARG B N 1
ATOM 4415 C CA . ARG B 1 222 ? -33.724 13.660 -59.579 1.00 30.42 222 ARG B CA 1
ATOM 4416 C C . ARG B 1 222 ? -34.113 14.553 -58.409 1.00 32.89 222 ARG B C 1
ATOM 4417 O O . ARG B 1 222 ? -35.013 14.208 -57.637 1.00 35.18 222 ARG B O 1
ATOM 4425 N N . GLY B 1 223 ? -33.435 15.694 -58.285 1.00 31.84 223 GLY B N 1
ATOM 4426 C CA . GLY B 1 223 ? -33.740 16.648 -57.227 1.00 29.52 223 GLY B CA 1
ATOM 4427 C C . GLY B 1 223 ? -33.672 16.150 -55.796 1.00 28.26 223 GLY B C 1
ATOM 4428 O O . GLY B 1 223 ? -32.631 15.691 -55.344 1.00 28.35 223 GLY B O 1
ATOM 4429 N N . ASP B 1 224 ? -34.781 16.277 -55.074 1.00 27.10 224 ASP B N 1
ATOM 4430 C CA . ASP B 1 224 ? -34.864 15.827 -53.692 1.00 27.64 224 ASP B CA 1
ATOM 4431 C C . ASP B 1 224 ? -35.511 14.452 -53.644 1.00 27.30 224 ASP B C 1
ATOM 4432 O O . ASP B 1 224 ? -36.658 14.299 -54.045 1.00 31.32 224 ASP B O 1
ATOM 4437 N N . TRP B 1 225 ? -34.772 13.461 -53.154 1.00 27.00 225 TRP B N 1
ATOM 4438 C CA . TRP B 1 225 ? -35.269 12.088 -53.054 1.00 23.68 225 TRP B CA 1
ATOM 4439 C C . TRP B 1 225 ? -34.589 11.320 -51.931 1.00 24.09 225 TRP B C 1
ATOM 4440 O O . TRP B 1 225 ? -33.550 11.723 -51.418 1.00 26.09 225 TRP B O 1
ATOM 4451 N N . ALA B 1 226 ? -35.185 10.201 -51.558 1.00 21.61 226 ALA B N 1
ATOM 4452 C CA . ALA B 1 226 ? -34.624 9.349 -50.530 1.00 21.01 226 ALA B CA 1
ATOM 4453 C C . ALA B 1 226 ? -34.808 7.885 -50.898 1.00 20.05 226 ALA B C 1
ATOM 4454 O O . ALA B 1 226 ? -35.818 7.496 -51.483 1.00 20.05 226 ALA B O 1
ATOM 4456 N N . LEU B 1 227 ? -33.801 7.091 -50.566 1.00 20.03 227 LEU B N 1
ATOM 4457 C CA . LEU B 1 227 ? -33.814 5.649 -50.775 1.00 18.33 227 LEU B CA 1
ATOM 4458 C C . LEU B 1 227 ? -33.557 5.107 -49.362 1.00 20.57 227 LEU B C 1
ATOM 4459 O O . LEU B 1 227 ? -32.535 5.422 -48.759 1.00 19.93 227 LEU B O 1
ATOM 4464 N N . LEU B 1 228 ? -34.492 4.320 -48.832 1.00 19.68 228 LEU B N 1
ATOM 4465 C CA . LEU B 1 228 ? -34.372 3.789 -47.483 1.00 17.19 228 LEU B CA 1
ATOM 4466 C C . LEU B 1 228 ? -34.342 2.256 -47.438 1.00 22.90 228 LEU B C 1
ATOM 4467 O O . LEU B 1 228 ? -35.178 1.593 -48.049 1.00 23.04 228 LEU B O 1
ATOM 4472 N N . THR B 1 229 ? -33.375 1.691 -46.713 1.00 23.38 229 THR B N 1
ATOM 4473 C CA . THR B 1 229 ? -33.259 0.240 -46.597 1.00 20.38 229 THR B CA 1
ATOM 4474 C C . THR B 1 229 ? -32.617 -0.187 -45.295 1.00 20.67 229 THR B C 1
ATOM 4475 O O . THR B 1 229 ? -32.391 0.605 -44.393 1.00 20.84 229 THR B O 1
ATOM 4479 N N . SER B 1 230 ? -32.275 -1.466 -45.255 1.00 19.72 230 SER B N 1
ATOM 4480 C CA . SER B 1 230 ? -31.667 -2.081 -44.099 1.00 22.86 230 SER B CA 1
ATOM 4481 C C . SER B 1 230 ? -31.421 -3.531 -44.485 1.00 22.04 230 SER B C 1
ATOM 4482 O O . SER B 1 230 ? -31.865 -3.970 -45.530 1.00 22.80 230 SER B O 1
ATOM 4485 N N . GLY B 1 231 ? -30.703 -4.265 -43.650 1.00 22.43 231 GLY B N 1
ATOM 4486 C CA . GLY B 1 231 ? -30.475 -5.663 -43.927 1.00 18.59 231 GLY B CA 1
ATOM 4487 C C . GLY B 1 231 ? -31.375 -6.483 -43.026 1.00 19.76 231 GLY B C 1
ATOM 4488 O O . GLY B 1 231 ? -31.302 -7.710 -43.007 1.00 20.51 231 GLY B O 1
ATOM 4489 N N . SER B 1 232 ? -32.250 -5.811 -42.279 1.00 22.02 232 SER B N 1
ATOM 4490 C CA . SER B 1 232 ? -33.136 -6.526 -41.353 1.00 22.73 232 SER B CA 1
ATOM 4491 C C . SER B 1 232 ? -34.080 -7.545 -42.004 1.00 22.81 232 SER B C 1
ATOM 4492 O O . SER B 1 232 ? -34.313 -8.605 -41.438 1.00 23.79 232 SER B O 1
ATOM 4495 N N . LYS B 1 233 ? -34.620 -7.244 -43.179 1.00 19.07 233 LYS B N 1
ATOM 4496 C CA . LYS B 1 233 ? -35.526 -8.184 -43.821 1.00 22.08 233 LYS B CA 1
ATOM 4497 C C . LYS B 1 233 ? -34.778 -9.331 -44.502 1.00 25.96 233 LYS B C 1
ATOM 4498 O O . LYS B 1 233 ? -35.222 -10.482 -44.443 1.00 24.31 233 LYS B O 1
ATOM 4504 N N . SER B 1 234 ? -33.644 -9.006 -45.135 1.00 26.03 234 SER B N 1
ATOM 4505 C CA . SER B 1 234 ? -32.788 -9.980 -45.823 1.00 23.18 234 SER B CA 1
ATOM 4506 C C . SER B 1 234 ? -32.087 -10.995 -44.915 1.00 25.05 234 SER B C 1
ATOM 4507 O O . SER B 1 234 ? -32.035 -12.181 -45.241 1.00 31.60 234 SER B O 1
ATOM 4510 N N . PHE B 1 235 ? -31.519 -10.545 -43.800 1.00 20.98 235 PHE B N 1
ATOM 4511 C CA . PHE B 1 235 ? -30.814 -11.469 -42.918 1.00 24.45 235 PHE B CA 1
ATOM 4512 C C . PHE B 1 235 ? -31.557 -11.790 -41.640 1.00 23.86 235 PHE B C 1
ATOM 4513 O O . PHE B 1 235 ? -31.028 -12.452 -40.757 1.00 28.10 235 PHE B O 1
ATOM 4521 N N . ASN B 1 236 ? -32.785 -11.305 -41.549 1.00 23.20 236 ASN B N 1
ATOM 4522 C CA . ASN B 1 236 ? -33.622 -11.540 -40.398 1.00 21.39 236 ASN B CA 1
ATOM 4523 C C . ASN B 1 236 ? -32.999 -11.092 -39.070 1.00 23.02 236 ASN B C 1
ATOM 4524 O O . ASN B 1 236 ? -32.829 -11.893 -38.149 1.00 20.47 236 ASN B O 1
ATOM 4529 N N . ILE B 1 237 ? -32.662 -9.804 -38.984 1.00 22.52 237 ILE B N 1
ATOM 4530 C CA . ILE B 1 237 ? -32.085 -9.221 -37.773 1.00 22.50 237 ILE B CA 1
ATOM 4531 C C . ILE B 1 237 ? -32.840 -7.966 -37.329 1.00 23.41 237 ILE B C 1
ATOM 4532 O O . ILE B 1 237 ? -32.247 -7.038 -36.781 1.00 24.97 237 ILE B O 1
ATOM 4537 N N . PRO B 1 238 ? -34.165 -7.925 -37.533 1.00 23.76 238 PRO B N 1
ATOM 4538 C CA . PRO B 1 238 ? -34.862 -6.711 -37.104 1.00 23.77 238 PRO B CA 1
ATOM 4539 C C . PRO B 1 238 ? -34.702 -6.392 -35.619 1.00 26.27 238 PRO B C 1
ATOM 4540 O O . PRO B 1 238 ? -34.692 -5.218 -35.231 1.00 29.01 238 PRO B O 1
ATOM 4544 N N . ALA B 1 239 ? -34.565 -7.428 -34.791 1.00 28.36 239 ALA B N 1
ATOM 4545 C CA . ALA B 1 239 ? -34.420 -7.235 -33.338 1.00 28.45 239 ALA B CA 1
ATOM 4546 C C . ALA B 1 239 ? -33.117 -6.535 -32.943 1.00 29.39 239 ALA B C 1
ATOM 4547 O O . ALA B 1 239 ? -32.846 -6.348 -31.758 1.00 31.65 239 ALA B O 1
ATOM 4549 N N . LEU B 1 240 ? -32.305 -6.167 -33.926 1.00 28.38 240 LEU B N 1
ATOM 4550 C CA . LEU B 1 240 ? -31.052 -5.478 -33.660 1.00 27.76 240 LEU B CA 1
ATOM 4551 C C . LEU B 1 240 ? -31.248 -3.985 -33.938 1.00 28.60 240 LEU B C 1
ATOM 4552 O O . LEU B 1 240 ? -30.425 -3.154 -33.543 1.00 26.72 240 LEU B O 1
ATOM 4557 N N . THR B 1 241 ? -32.360 -3.665 -34.600 1.00 23.72 241 THR B N 1
ATOM 4558 C CA . THR B 1 241 ? -32.707 -2.300 -35.006 1.00 26.01 241 THR B CA 1
ATOM 4559 C C . THR B 1 241 ? -31.665 -1.777 -35.989 1.00 24.83 241 THR B C 1
ATOM 4560 O O . THR B 1 241 ? -30.688 -2.465 -36.305 1.00 26.31 241 THR B O 1
ATOM 4564 N N . GLY B 1 242 ? -31.889 -0.561 -36.474 1.00 25.57 242 GLY B N 1
ATOM 4565 C CA . GLY B 1 242 ? -30.976 0.049 -37.417 1.00 22.46 242 GLY B CA 1
ATOM 4566 C C . GLY B 1 242 ? -31.476 -0.015 -38.845 1.00 25.79 242 GLY B C 1
ATOM 4567 O O . GLY B 1 242 ? -32.152 -0.961 -39.257 1.00 29.58 242 GLY B O 1
ATOM 4568 N N . ALA B 1 243 ? -31.149 1.016 -39.610 1.00 23.13 243 ALA B N 1
ATOM 4569 C CA . ALA B 1 243 ? -31.524 1.088 -41.007 1.00 20.68 243 ALA B CA 1
ATOM 4570 C C . ALA B 1 243 ? -30.601 2.169 -41.523 1.00 21.36 243 ALA B C 1
ATOM 4571 O O . ALA B 1 243 ? -29.897 2.793 -40.726 1.00 21.27 243 ALA B O 1
ATOM 4573 N N . TYR B 1 244 ? -30.582 2.378 -42.836 1.00 13.72 244 TYR B N 1
ATOM 4574 C CA . TYR B 1 244 ? -29.755 3.398 -43.394 1.00 15.37 244 TYR B CA 1
ATOM 4575 C C . TYR B 1 244 ? -30.391 3.865 -44.678 1.00 22.42 244 TYR B C 1
ATOM 4576 O O . TYR B 1 244 ? -31.290 3.216 -45.202 1.00 26.96 244 TYR B O 1
ATOM 4585 N N . GLY B 1 245 ? -29.941 4.999 -45.196 1.00 23.33 245 GLY B N 1
ATOM 4586 C CA . GLY B 1 245 ? -30.533 5.471 -46.419 1.00 23.58 245 GLY B CA 1
ATOM 4587 C C . GLY B 1 245 ? -29.751 6.568 -47.086 1.00 25.08 245 GLY B C 1
ATOM 4588 O O . GLY B 1 245 ? -28.763 7.069 -46.547 1.00 28.29 245 GLY B O 1
ATOM 4589 N N . ILE B 1 246 ? -30.200 6.923 -48.281 1.00 23.60 246 ILE B N 1
ATOM 4590 C CA . ILE B 1 246 ? -29.587 7.973 -49.046 1.00 25.37 246 ILE B CA 1
ATOM 4591 C C . ILE B 1 246 ? -30.604 9.086 -49.140 1.00 27.33 246 ILE B C 1
ATOM 4592 O O . ILE B 1 246 ? -31.705 8.879 -49.637 1.00 30.50 246 ILE B O 1
ATOM 4597 N N . ILE B 1 247 ? -30.250 10.259 -48.637 1.00 27.19 247 ILE B N 1
ATOM 4598 C CA . ILE B 1 247 ? -31.147 11.398 -48.710 1.00 27.15 247 ILE B CA 1
ATOM 4599 C C . ILE B 1 247 ? -30.432 12.403 -49.572 1.00 26.89 247 ILE B C 1
ATOM 4600 O O . ILE B 1 247 ? -29.307 12.804 -49.270 1.00 25.85 247 ILE B O 1
ATOM 4605 N N . GLU B 1 248 ? -31.082 12.816 -50.648 1.00 29.63 248 GLU B N 1
ATOM 4606 C CA . GLU B 1 248 ? -30.431 13.730 -51.550 1.00 33.63 248 GLU B CA 1
ATOM 4607 C C . GLU B 1 248 ? -30.887 15.166 -51.506 1.00 36.61 248 GLU B C 1
ATOM 4608 O O . GLU B 1 248 ? -32.057 15.494 -51.254 1.00 31.81 248 GLU B O 1
ATOM 4614 N N . ASN B 1 249 ? -29.896 15.984 -51.838 1.00 38.33 249 ASN B N 1
ATOM 4615 C CA . ASN B 1 249 ? -29.917 17.419 -51.819 1.00 33.88 249 ASN B CA 1
ATOM 4616 C C . ASN B 1 249 ? -29.363 17.490 -50.406 1.00 32.67 249 ASN B C 1
ATOM 4617 O O . ASN B 1 249 ? -30.025 17.066 -49.456 1.00 29.11 249 ASN B O 1
ATOM 4622 N N . SER B 1 250 ? -28.125 17.959 -50.287 1.00 29.13 250 SER B N 1
ATOM 4623 C CA . SER B 1 250 ? -27.464 18.056 -49.003 1.00 25.70 250 SER B CA 1
ATOM 4624 C C . SER B 1 250 ? -28.280 18.816 -47.973 1.00 22.75 250 SER B C 1
ATOM 4625 O O . SER B 1 250 ? -28.133 18.581 -46.783 1.00 27.37 250 SER B O 1
ATOM 4628 N N . SER B 1 251 ? -29.144 19.722 -48.407 1.00 22.05 251 SER B N 1
ATOM 4629 C CA . SER B 1 251 ? -29.959 20.458 -47.443 1.00 24.43 251 SER B CA 1
ATOM 4630 C C . SER B 1 251 ? -30.993 19.544 -46.790 1.00 26.67 251 SER B C 1
ATOM 4631 O O . SER B 1 251 ? -31.225 19.631 -45.585 1.00 29.11 251 SER B O 1
ATOM 4634 N N . SER B 1 252 ? -31.619 18.679 -47.590 1.00 26.19 252 SER B N 1
ATOM 4635 C CA . SER B 1 252 ? -32.606 17.743 -47.068 1.00 27.28 252 SER B CA 1
ATOM 4636 C C . SER B 1 252 ? -31.916 16.813 -46.083 1.00 25.80 252 SER B C 1
ATOM 4637 O O . SER B 1 252 ? -32.451 16.505 -45.031 1.00 27.89 252 SER B O 1
ATOM 4640 N N . ARG B 1 253 ? -30.712 16.392 -46.433 1.00 26.69 253 ARG B N 1
ATOM 4641 C CA . ARG B 1 253 ? -29.920 15.509 -45.594 1.00 28.20 253 ARG B CA 1
ATOM 4642 C C . ARG B 1 253 ? -29.571 16.154 -44.244 1.00 29.22 253 ARG B C 1
ATOM 4643 O O . ARG B 1 253 ? -29.755 15.548 -43.194 1.00 30.55 253 ARG B O 1
ATOM 4651 N N . ASP B 1 254 ? -29.065 17.382 -44.265 1.00 31.33 254 ASP B N 1
ATOM 4652 C CA . ASP B 1 254 ? -28.714 18.049 -43.016 1.00 32.21 254 ASP B CA 1
ATOM 4653 C C . ASP B 1 254 ? -29.941 18.242 -42.138 1.00 29.75 254 ASP B C 1
ATOM 4654 O O . ASP B 1 254 ? -29.872 18.040 -40.925 1.00 31.18 254 ASP B O 1
ATOM 4659 N N . ALA B 1 255 ? -31.062 18.629 -42.747 1.00 25.83 255 ALA B N 1
ATOM 4660 C CA . ALA B 1 255 ? -32.302 18.818 -41.999 1.00 27.61 255 ALA B CA 1
ATOM 4661 C C . ALA B 1 255 ? -32.684 17.521 -41.278 1.00 29.45 255 ALA B C 1
ATOM 4662 O O . ALA B 1 255 ? -33.061 17.542 -40.109 1.00 31.40 255 ALA B O 1
ATOM 4664 N N . TYR B 1 256 ? -32.582 16.395 -41.983 1.00 26.78 256 TYR B N 1
ATOM 4665 C CA . TYR B 1 256 ? -32.906 15.110 -41.390 1.00 28.27 256 TYR B CA 1
ATOM 4666 C C . TYR B 1 256 ? -31.985 14.811 -40.216 1.00 27.49 256 TYR B C 1
ATOM 4667 O O . TYR B 1 256 ? -32.432 14.361 -39.166 1.00 31.56 256 TYR B O 1
ATOM 4676 N N . LEU B 1 257 ? -30.694 15.055 -40.403 1.00 28.23 257 LEU B N 1
ATOM 4677 C CA . LEU B 1 257 ? -29.719 14.793 -39.359 1.00 28.30 257 LEU B CA 1
ATOM 4678 C C . LEU B 1 257 ? -29.883 15.635 -38.112 1.00 27.57 257 LEU B C 1
ATOM 4679 O O . LEU B 1 257 ? -29.717 15.126 -37.009 1.00 31.16 257 LEU B O 1
ATOM 4684 N N . SER B 1 258 ? -30.214 16.913 -38.256 1.00 26.86 258 SER B N 1
ATOM 4685 C CA . SER B 1 258 ? -30.345 17.742 -37.059 1.00 29.30 258 SER B CA 1
ATOM 4686 C C . SER B 1 258 ? -31.632 17.413 -36.320 1.00 29.28 258 SER B C 1
ATOM 4687 O O . SER B 1 258 ? -31.788 17.767 -35.153 1.00 28.49 258 SER B O 1
ATOM 4690 N N . ALA B 1 259 ? -32.553 16.739 -37.009 1.00 28.86 259 ALA B N 1
ATOM 4691 C CA . ALA B 1 259 ? -33.800 16.329 -36.386 1.00 30.10 259 ALA B CA 1
ATOM 4692 C C . ALA B 1 259 ? -33.500 15.007 -35.681 1.00 31.00 259 ALA B C 1
ATOM 4693 O O . ALA B 1 259 ? -33.990 14.742 -34.587 1.00 33.38 259 ALA B O 1
ATOM 4695 N N . LEU B 1 260 ? -32.675 14.181 -36.313 1.00 27.99 260 LEU B N 1
ATOM 4696 C CA . LEU B 1 260 ? -32.307 12.893 -35.732 1.00 29.57 260 LEU B CA 1
ATOM 4697 C C . LEU B 1 260 ? -31.467 13.058 -34.467 1.00 31.34 260 LEU B C 1
ATOM 4698 O O . LEU B 1 260 ? -31.737 12.436 -33.447 1.00 32.79 260 LEU B O 1
ATOM 4703 N N . LYS B 1 261 ? -30.444 13.900 -34.542 1.00 34.68 261 LYS B N 1
ATOM 4704 C CA . LYS B 1 261 ? -29.537 14.101 -33.419 1.00 39.13 261 LYS B CA 1
ATOM 4705 C C . LYS B 1 261 ? -29.983 15.185 -32.439 1.00 39.69 261 LYS B C 1
ATOM 4706 O O . LYS B 1 261 ? -30.038 14.949 -31.229 1.00 41.82 261 LYS B O 1
ATOM 4712 N N . GLY B 1 262 ? -30.330 16.361 -32.957 1.00 37.22 262 GLY B N 1
ATOM 4713 C CA . GLY B 1 262 ? -30.758 17.444 -32.097 1.00 32.23 262 GLY B CA 1
ATOM 4714 C C . GLY B 1 262 ? -32.127 17.309 -31.465 1.00 34.32 262 GLY B C 1
ATOM 4715 O O . GLY B 1 262 ? -32.245 17.165 -30.247 1.00 39.11 262 GLY B O 1
ATOM 4716 N N . ARG B 1 263 ? -33.168 17.345 -32.285 1.00 33.17 263 ARG B N 1
ATOM 4717 C CA . ARG B 1 263 ? -34.540 17.275 -31.791 1.00 33.98 263 ARG B CA 1
ATOM 4718 C C . ARG B 1 263 ? -34.951 15.993 -31.081 1.00 35.08 263 ARG B C 1
ATOM 4719 O O . ARG B 1 263 ? -35.471 16.050 -29.975 1.00 37.33 263 ARG B O 1
ATOM 4727 N N . ASP B 1 264 ? -34.724 14.842 -31.710 1.00 37.16 264 ASP B N 1
ATOM 4728 C CA . ASP B 1 264 ? -35.113 13.555 -31.133 1.00 35.49 264 ASP B CA 1
ATOM 4729 C C . ASP B 1 264 ? -34.058 12.735 -30.379 1.00 32.58 264 ASP B C 1
ATOM 4730 O O . ASP B 1 264 ? -34.374 11.670 -29.856 1.00 33.57 264 ASP B O 1
ATOM 4735 N N . GLY B 1 265 ? -32.821 13.216 -30.326 1.00 30.91 265 GLY B N 1
ATOM 4736 C CA . GLY B 1 265 ? -31.770 12.495 -29.625 1.00 30.31 265 GLY B CA 1
ATOM 4737 C C . GLY B 1 265 ? -31.610 11.017 -29.977 1.00 32.69 265 GLY B C 1
ATOM 4738 O O . GLY B 1 265 ? -31.545 10.170 -29.085 1.00 30.87 265 GLY B O 1
ATOM 4739 N N . LEU B 1 266 ? -31.514 10.707 -31.269 1.00 33.73 266 LEU B N 1
ATOM 4740 C CA . LEU B 1 266 ? -31.372 9.326 -31.735 1.00 35.45 266 LEU B CA 1
ATOM 4741 C C . LEU B 1 266 ? -30.141 9.102 -32.604 1.00 38.70 266 LEU B C 1
ATOM 4742 O O . LEU B 1 266 ? -30.076 8.106 -33.320 1.00 39.38 266 LEU B O 1
ATOM 4747 N N . SER B 1 267 ? -29.172 10.013 -32.559 1.00 41.40 267 SER B N 1
ATOM 4748 C CA . SER B 1 267 ? -27.972 9.873 -33.395 1.00 41.32 267 SER B CA 1
ATOM 4749 C C . SER B 1 267 ? -27.057 8.725 -32.971 1.00 40.70 267 SER B C 1
ATOM 4750 O O . SER B 1 267 ? -26.311 8.191 -33.793 1.00 41.58 267 SER B O 1
ATOM 4753 N N . SER B 1 268 ? -27.101 8.358 -31.692 1.00 40.75 268 SER B N 1
ATOM 4754 C CA . SER B 1 268 ? -26.281 7.263 -31.178 1.00 41.76 268 SER B CA 1
ATOM 4755 C C . SER B 1 268 ? -26.911 5.935 -31.616 1.00 41.98 268 SER B C 1
ATOM 4756 O O . SER B 1 268 ? -28.004 5.581 -31.178 1.00 45.71 268 SER B O 1
ATOM 4759 N N . PRO B 1 269 ? -26.220 5.176 -32.478 1.00 39.95 269 PRO B N 1
ATOM 4760 C CA . PRO B 1 269 ? -26.720 3.897 -32.984 1.00 39.68 269 PRO B CA 1
ATOM 4761 C C . PRO B 1 269 ? -26.360 2.700 -32.135 1.00 40.36 269 PRO B C 1
ATOM 4762 O O . PRO B 1 269 ? -25.472 2.771 -31.297 1.00 41.23 269 PRO B O 1
ATOM 4766 N N . SER B 1 270 ? -27.052 1.589 -32.358 1.00 41.32 270 SER B N 1
ATOM 4767 C CA . SER B 1 270 ? -26.710 0.382 -31.637 1.00 40.02 270 SER B CA 1
ATOM 4768 C C . SER B 1 270 ? -25.512 -0.139 -32.418 1.00 39.57 270 SER B C 1
ATOM 4769 O O . SER B 1 270 ? -25.608 -0.469 -33.608 1.00 34.02 270 SER B O 1
ATOM 4772 N N . VAL B 1 271 ? -24.371 -0.160 -31.739 1.00 39.17 271 VAL B N 1
ATOM 4773 C CA . VAL B 1 271 ? -23.122 -0.613 -32.325 1.00 34.26 271 VAL B CA 1
ATOM 4774 C C . VAL B 1 271 ? -23.259 -2.018 -32.918 1.00 32.60 271 VAL B C 1
ATOM 4775 O O . VAL B 1 271 ? -22.571 -2.351 -33.885 1.00 35.09 271 VAL B O 1
ATOM 4779 N N . LEU B 1 272 ? -24.138 -2.842 -32.350 1.00 28.95 272 LEU B N 1
ATOM 4780 C CA . LEU B 1 272 ? -24.310 -4.197 -32.866 1.00 28.28 272 LEU B CA 1
ATOM 4781 C C . LEU B 1 272 ? -25.056 -4.239 -34.193 1.00 27.16 272 LEU B C 1
ATOM 4782 O O . LEU B 1 272 ? -24.837 -5.144 -34.993 1.00 29.93 272 LEU B O 1
ATOM 4787 N N . ALA B 1 273 ? -25.927 -3.266 -34.431 1.00 23.27 273 ALA B N 1
ATOM 4788 C CA . ALA B 1 273 ? -26.650 -3.209 -35.689 1.00 26.03 273 ALA B CA 1
ATOM 4789 C C . ALA B 1 273 ? -25.626 -2.909 -36.787 1.00 26.41 273 ALA B C 1
ATOM 4790 O O . ALA B 1 273 ? -25.682 -3.482 -37.862 1.00 30.66 273 ALA B O 1
ATOM 4792 N N . LEU B 1 274 ? -24.688 -2.011 -36.506 1.00 28.70 274 LEU B N 1
ATOM 4793 C CA . LEU B 1 274 ? -23.644 -1.676 -37.465 1.00 29.83 274 LEU B CA 1
ATOM 4794 C C . LEU B 1 274 ? -22.787 -2.899 -37.741 1.00 30.07 274 LEU B C 1
ATOM 4795 O O . LEU B 1 274 ? -22.519 -3.227 -38.889 1.00 33.93 274 LEU B O 1
ATOM 4800 N N . THR B 1 275 ? -22.357 -3.573 -36.678 1.00 31.89 275 THR B N 1
ATOM 4801 C CA . THR B 1 275 ? -21.524 -4.766 -36.808 1.00 29.53 275 THR B CA 1
ATOM 4802 C C . THR B 1 275 ? -22.196 -5.856 -37.630 1.00 28.54 275 THR B C 1
ATOM 4803 O O . THR B 1 275 ? -21.550 -6.485 -38.464 1.00 28.68 275 THR B O 1
ATOM 4807 N N . ALA B 1 276 ? -23.490 -6.076 -37.405 1.00 27.71 276 ALA B N 1
ATOM 4808 C CA . ALA B 1 276 ? -24.230 -7.095 -38.153 1.00 24.83 276 ALA B CA 1
ATOM 4809 C C . ALA B 1 276 ? -24.268 -6.755 -39.644 1.00 26.76 276 ALA B C 1
ATOM 4810 O O . ALA B 1 276 ? -24.081 -7.629 -40.487 1.00 28.59 276 ALA B O 1
ATOM 4812 N N . HIS B 1 277 ? -24.502 -5.492 -39.976 1.00 24.86 277 HIS B N 1
ATOM 4813 C CA . HIS B 1 277 ? -24.544 -5.105 -41.381 1.00 27.45 277 HIS B CA 1
ATOM 4814 C C . HIS B 1 277 ? -23.187 -5.277 -42.059 1.00 28.31 277 HIS B C 1
ATOM 4815 O O . HIS B 1 277 ? -23.100 -5.783 -43.181 1.00 29.56 277 HIS B O 1
ATOM 4822 N N . ILE B 1 278 ? -22.128 -4.859 -41.378 1.00 28.37 278 ILE B N 1
ATOM 4823 C CA . ILE B 1 278 ? -20.792 -4.976 -41.944 1.00 28.46 278 ILE B CA 1
ATOM 4824 C C . ILE B 1 278 ? -20.495 -6.426 -42.287 1.00 26.33 278 ILE B C 1
ATOM 4825 O O . ILE B 1 278 ? -20.007 -6.729 -43.367 1.00 27.20 278 ILE B O 1
ATOM 4830 N N . ALA B 1 279 ? -20.825 -7.322 -41.367 1.00 26.68 279 ALA B N 1
ATOM 4831 C CA . ALA B 1 279 ? -20.583 -8.739 -41.565 1.00 24.33 279 ALA B CA 1
ATOM 4832 C C . ALA B 1 279 ? -21.507 -9.299 -42.629 1.00 25.40 279 ALA B C 1
ATOM 4833 O O . ALA B 1 279 ? -21.132 -10.192 -43.373 1.00 28.24 279 ALA B O 1
ATOM 4835 N N . ALA B 1 280 ? -22.720 -8.769 -42.706 1.00 25.50 280 ALA B N 1
ATOM 4836 C CA . ALA B 1 280 ? -23.679 -9.253 -43.679 1.00 25.20 280 ALA B CA 1
ATOM 4837 C C . ALA B 1 280 ? -23.269 -8.889 -45.097 1.00 25.99 280 ALA B C 1
ATOM 4838 O O . ALA B 1 280 ? -23.237 -9.741 -45.986 1.00 24.58 280 ALA B O 1
ATOM 4840 N N . TYR B 1 281 ? -22.930 -7.623 -45.300 1.00 26.10 281 TYR B N 1
ATOM 4841 C CA . TYR B 1 281 ? -22.538 -7.132 -46.617 1.00 25.62 281 TYR B CA 1
ATOM 4842 C C . TYR B 1 281 ? -21.138 -7.555 -47.066 1.00 27.72 281 TYR B C 1
ATOM 4843 O O . TYR B 1 281 ? -20.843 -7.590 -48.261 1.00 27.20 281 TYR B O 1
ATOM 4852 N N . GLN B 1 282 ? -20.276 -7.887 -46.112 1.00 28.90 282 GLN B N 1
ATOM 4853 C CA . GLN B 1 282 ? -18.918 -8.299 -46.453 1.00 30.96 282 GLN B CA 1
ATOM 4854 C C . GLN B 1 282 ? -18.736 -9.807 -46.552 1.00 30.05 282 GLN B C 1
ATOM 4855 O O . GLN B 1 282 ? -17.888 -10.266 -47.297 1.00 31.01 282 GLN B O 1
ATOM 4861 N N . GLN B 1 283 ? -19.528 -10.577 -45.812 1.00 30.43 283 GLN B N 1
ATOM 4862 C CA . GLN B 1 283 ? -19.386 -12.024 -45.846 1.00 32.75 283 GLN B CA 1
ATOM 4863 C C . GLN B 1 283 ? -20.679 -12.812 -45.958 1.00 31.57 283 GLN B C 1
ATOM 4864 O O . GLN B 1 283 ? -20.643 -14.043 -46.023 1.00 32.23 283 GLN B O 1
ATOM 4870 N N . GLY B 1 284 ? -21.811 -12.118 -45.985 1.00 29.78 284 GLY B N 1
ATOM 4871 C CA . GLY B 1 284 ? -23.086 -12.810 -46.026 1.00 27.56 284 GLY B CA 1
ATOM 4872 C C . GLY B 1 284 ? -23.623 -13.272 -47.357 1.00 26.27 284 GLY B C 1
ATOM 4873 O O . GLY B 1 284 ? -24.659 -13.921 -47.391 1.00 26.49 284 GLY B O 1
ATOM 4874 N N . ALA B 1 285 ? -22.926 -12.956 -48.444 1.00 27.93 285 ALA B N 1
ATOM 4875 C CA . ALA B 1 285 ? -23.374 -13.339 -49.775 1.00 28.55 285 ALA B CA 1
ATOM 4876 C C . ALA B 1 285 ? -23.648 -14.829 -49.927 1.00 29.79 285 ALA B C 1
ATOM 4877 O O . ALA B 1 285 ? -24.713 -15.210 -50.395 1.00 32.20 285 ALA B O 1
ATOM 4879 N N . PRO B 1 286 ? -22.697 -15.690 -49.529 1.00 29.99 286 PRO B N 1
ATOM 4880 C CA . PRO B 1 286 ? -22.879 -17.146 -49.645 1.00 29.02 286 PRO B CA 1
ATOM 4881 C C . PRO B 1 286 ? -24.111 -17.642 -48.894 1.00 30.99 286 PRO B C 1
ATOM 4882 O O . PRO B 1 286 ? -24.816 -18.543 -49.357 1.00 32.88 286 PRO B O 1
ATOM 4886 N N . TRP B 1 287 ? -24.367 -17.055 -47.730 1.00 29.35 287 TRP B N 1
ATOM 4887 C CA . TRP B 1 287 ? -25.512 -17.455 -46.937 1.00 27.62 287 TRP B CA 1
ATOM 4888 C C . TRP B 1 287 ? -26.786 -16.928 -47.566 1.00 27.85 287 TRP B C 1
ATOM 4889 O O . TRP B 1 287 ? -27.803 -17.621 -47.603 1.00 32.46 287 TRP B O 1
ATOM 4900 N N . LEU B 1 288 ? -26.737 -15.697 -48.054 1.00 25.64 288 LEU B N 1
ATOM 4901 C CA . LEU B 1 288 ? -27.911 -15.100 -48.653 1.00 24.38 288 LEU B CA 1
ATOM 4902 C C . LEU B 1 288 ? -28.305 -15.820 -49.943 1.00 27.71 288 LEU B C 1
ATOM 4903 O O . LEU B 1 288 ? -29.492 -15.911 -50.272 1.00 30.73 288 LEU B O 1
ATOM 4908 N N . ASP B 1 289 ? -27.321 -16.338 -50.668 1.00 25.97 289 ASP B N 1
ATOM 4909 C CA . ASP B 1 289 ? -27.602 -17.036 -51.908 1.00 26.30 289 ASP B CA 1
ATOM 4910 C C . ASP B 1 289 ? -28.260 -18.378 -51.639 1.00 28.00 289 ASP B C 1
ATOM 4911 O O . ASP B 1 289 ? -29.128 -18.822 -52.396 1.00 29.44 289 ASP B O 1
ATOM 4916 N N . ALA B 1 290 ? -27.848 -19.031 -50.564 1.00 25.82 290 ALA B N 1
ATOM 4917 C CA . ALA B 1 290 ? -28.436 -20.319 -50.233 1.00 28.81 290 ALA B CA 1
ATOM 4918 C C . ALA B 1 290 ? -29.875 -20.080 -49.786 1.00 27.85 290 ALA B C 1
ATOM 4919 O O . ALA B 1 290 ? -30.768 -20.886 -50.062 1.00 30.06 290 ALA B O 1
ATOM 4921 N N . LEU B 1 291 ? -30.101 -18.964 -49.107 1.00 24.47 291 LEU B N 1
ATOM 4922 C CA . LEU B 1 291 ? -31.441 -18.651 -48.625 1.00 25.39 291 LEU B CA 1
ATOM 4923 C C . LEU B 1 291 ? -32.365 -18.315 -49.791 1.00 24.41 291 LEU B C 1
ATOM 4924 O O . LEU B 1 291 ? -33.513 -18.755 -49.829 1.00 26.64 291 LEU B O 1
ATOM 4929 N N . ARG B 1 292 ? -31.868 -17.533 -50.742 1.00 23.71 292 ARG B N 1
ATOM 4930 C CA . ARG B 1 292 ? -32.682 -17.173 -51.897 1.00 27.95 292 ARG B CA 1
ATOM 4931 C C . ARG B 1 292 ? -33.209 -18.422 -52.622 1.00 26.75 292 ARG B C 1
ATOM 4932 O O . ARG B 1 292 ? -34.379 -18.486 -53.015 1.00 27.30 292 ARG B O 1
ATOM 4940 N N . ILE B 1 293 ? -32.341 -19.414 -52.790 1.00 25.75 293 ILE B N 1
ATOM 4941 C CA . ILE B 1 293 ? -32.712 -20.653 -53.474 1.00 30.29 293 ILE B CA 1
ATOM 4942 C C . ILE B 1 293 ? -33.764 -21.418 -52.685 1.00 32.17 293 ILE B C 1
ATOM 4943 O O . ILE B 1 293 ? -34.771 -21.867 -53.244 1.00 32.27 293 ILE B O 1
ATOM 4948 N N . TYR B 1 294 ? -33.526 -21.562 -51.385 1.00 27.47 294 TYR B N 1
ATOM 4949 C CA . TYR B 1 294 ? -34.464 -22.266 -50.530 1.00 27.66 294 TYR B CA 1
ATOM 4950 C C . TYR B 1 294 ? -35.841 -21.590 -50.532 1.00 28.75 294 TYR B C 1
ATOM 4951 O O . TYR B 1 294 ? -36.880 -22.260 -50.602 1.00 27.75 294 TYR B O 1
ATOM 4960 N N . LEU B 1 295 ? -35.842 -20.258 -50.460 1.00 27.92 295 LEU B N 1
ATOM 4961 C CA . LEU B 1 295 ? -37.086 -19.487 -50.438 1.00 23.92 295 LEU B CA 1
ATOM 4962 C C . LEU B 1 295 ? -37.826 -19.579 -51.759 1.00 26.69 295 LEU B C 1
ATOM 4963 O O . LEU B 1 295 ? -39.043 -19.777 -51.786 1.00 25.25 295 LEU B O 1
ATOM 4968 N N . LYS B 1 296 ? -37.088 -19.436 -52.859 1.00 26.89 296 LYS B N 1
ATOM 4969 C CA . LYS B 1 296 ? -37.692 -19.512 -54.180 1.00 28.83 296 LYS B CA 1
ATOM 4970 C C . LYS B 1 296 ? -38.357 -20.875 -54.382 1.00 27.23 296 LYS B C 1
ATOM 4971 O O . LYS B 1 296 ? -39.449 -20.952 -54.927 1.00 32.02 296 LYS B O 1
ATOM 4977 N N . ASP B 1 297 ? -37.713 -21.948 -53.934 1.00 25.72 297 ASP B N 1
ATOM 4978 C CA . ASP B 1 297 ? -38.307 -23.278 -54.077 1.00 29.70 297 ASP B CA 1
ATOM 4979 C C . ASP B 1 297 ? -39.568 -23.406 -53.215 1.00 30.13 297 ASP B C 1
ATOM 4980 O O . ASP B 1 297 ? -40.534 -24.072 -53.611 1.00 31.96 297 ASP B O 1
ATOM 4985 N N . ASN B 1 298 ? -39.542 -22.776 -52.041 1.00 23.94 298 ASN B N 1
ATOM 4986 C CA . ASN B 1 298 ? -40.682 -22.776 -51.144 1.00 24.19 298 ASN B CA 1
ATOM 4987 C C . ASN B 1 298 ? -41.858 -22.109 -51.858 1.00 23.48 298 ASN B C 1
ATOM 4988 O O . ASN B 1 298 ? -42.958 -22.641 -51.885 1.00 25.69 298 ASN B O 1
ATOM 4993 N N . LEU B 1 299 ? -41.625 -20.928 -52.421 1.00 24.54 299 LEU B N 1
ATOM 4994 C CA . LEU B 1 299 ? -42.661 -20.207 -53.140 1.00 23.94 299 LEU B CA 1
ATOM 4995 C C . LEU B 1 299 ? -43.173 -21.103 -54.279 1.00 26.98 299 LEU B C 1
ATOM 4996 O O . LEU B 1 299 ? -44.386 -21.209 -54.516 1.00 24.31 299 LEU B O 1
ATOM 5001 N N . THR B 1 300 ? -42.241 -21.750 -54.977 1.00 27.39 300 THR B N 1
ATOM 5002 C CA . THR B 1 300 ? -42.594 -22.653 -56.067 1.00 28.45 300 THR B CA 1
ATOM 5003 C C . THR B 1 300 ? -43.490 -23.799 -55.562 1.00 28.57 300 THR B C 1
ATOM 5004 O O . THR B 1 300 ? -44.473 -24.168 -56.214 1.00 30.20 300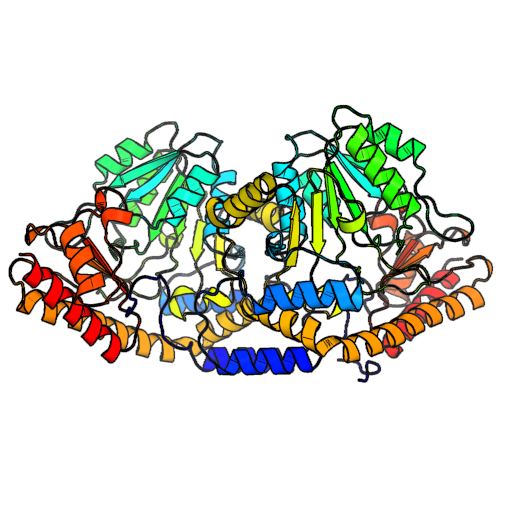 THR B O 1
ATOM 5008 N N . TYR B 1 301 ? -43.146 -24.360 -54.410 1.00 22.85 301 TYR B N 1
ATOM 5009 C CA . TYR B 1 301 ? -43.931 -25.443 -53.829 1.00 24.88 301 TYR B CA 1
ATOM 5010 C C . TYR B 1 301 ? -45.385 -25.000 -53.678 1.00 25.06 301 TYR B C 1
ATOM 5011 O O . TYR B 1 301 ? -46.313 -25.745 -53.976 1.00 27.30 301 TYR B O 1
ATOM 5020 N N . ILE B 1 302 ? -45.585 -23.778 -53.213 1.00 26.45 302 ILE B N 1
ATOM 5021 C CA . ILE B 1 302 ? -46.937 -23.266 -53.034 1.00 28.22 302 ILE B CA 1
ATOM 5022 C C . ILE B 1 302 ? -47.690 -23.180 -54.357 1.00 27.89 302 ILE B C 1
ATOM 5023 O O . ILE B 1 302 ? -48.878 -23.469 -54.418 1.00 30.07 302 ILE B O 1
ATOM 5028 N N . ALA B 1 303 ? -46.992 -22.794 -55.418 1.00 25.27 303 ALA B N 1
ATOM 5029 C CA . ALA B 1 303 ? -47.618 -22.674 -56.718 1.00 22.99 303 ALA B CA 1
ATOM 5030 C C . ALA B 1 303 ? -48.080 -24.035 -57.218 1.00 28.45 303 ALA B C 1
ATOM 5031 O O . ALA B 1 303 ? -49.206 -24.188 -57.711 1.00 29.29 303 ALA B O 1
ATOM 5033 N N . ASP B 1 304 ? -47.206 -25.028 -57.092 1.00 29.56 304 ASP B N 1
ATOM 5034 C CA . ASP B 1 304 ? -47.533 -26.369 -57.539 1.00 29.25 304 ASP B CA 1
ATOM 5035 C C . ASP B 1 304 ? -48.705 -26.946 -56.763 1.00 28.89 304 ASP B C 1
ATOM 5036 O O . ASP B 1 304 ? -49.662 -27.428 -57.367 1.00 31.03 304 ASP B O 1
ATOM 5041 N N . LYS B 1 305 ? -48.646 -26.899 -55.434 1.00 26.77 305 LYS B N 1
ATOM 5042 C CA . LYS B 1 305 ? -49.734 -27.455 -54.634 1.00 27.70 305 LYS B CA 1
ATOM 5043 C C . LYS B 1 305 ? -51.071 -26.741 -54.840 1.00 27.56 305 LYS B C 1
ATOM 5044 O O . LYS B 1 305 ? -52.109 -27.385 -54.961 1.00 30.31 305 LYS B O 1
ATOM 5050 N N . MET B 1 306 ? -51.055 -25.416 -54.892 1.00 25.06 306 MET B N 1
ATOM 5051 C CA . MET B 1 306 ? -52.295 -24.684 -55.068 1.00 24.21 306 MET B CA 1
ATOM 5052 C C . MET B 1 306 ? -52.886 -24.825 -56.470 1.00 26.01 306 MET B C 1
ATOM 5053 O O . MET B 1 306 ? -54.094 -24.989 -56.626 1.00 26.97 306 MET B O 1
ATOM 5058 N N . ASN B 1 307 ? -52.049 -24.759 -57.499 1.00 26.34 307 ASN B N 1
ATOM 5059 C CA . ASN B 1 307 ? -52.564 -24.881 -58.854 1.00 24.15 307 ASN B CA 1
ATOM 5060 C C . ASN B 1 307 ? -53.045 -26.305 -59.174 1.00 25.03 307 ASN B C 1
ATOM 5061 O O . ASN B 1 307 ? -53.951 -26.500 -59.990 1.00 25.80 307 ASN B O 1
ATOM 5066 N N . ALA B 1 308 ? -52.448 -27.300 -58.528 1.00 22.12 308 ALA B N 1
ATOM 5067 C CA . ALA B 1 308 ? -52.848 -28.679 -58.761 1.00 23.45 308 ALA B CA 1
ATOM 5068 C C . ALA B 1 308 ? -54.228 -28.903 -58.155 1.00 25.39 308 ALA B C 1
ATOM 5069 O O . ALA B 1 308 ? -55.074 -29.553 -58.745 1.00 25.72 308 ALA B O 1
ATOM 5071 N N . ALA B 1 309 ? -54.456 -28.353 -56.973 1.00 27.04 309 ALA B N 1
ATOM 5072 C CA . ALA B 1 309 ? -55.740 -28.515 -56.314 1.00 31.02 309 ALA B CA 1
ATOM 5073 C C . ALA B 1 309 ? -56.802 -27.618 -56.928 1.00 34.82 309 ALA B C 1
ATOM 5074 O O . ALA B 1 309 ? -57.960 -28.021 -57.069 1.00 35.34 309 ALA B O 1
ATOM 5076 N N . PHE B 1 310 ? -56.408 -26.396 -57.286 1.00 35.90 310 PHE B N 1
ATOM 5077 C CA . PHE B 1 310 ? -57.344 -25.433 -57.843 1.00 33.59 310 PHE B CA 1
ATOM 5078 C C . PHE B 1 310 ? -56.820 -24.811 -59.142 1.00 36.91 310 PHE B C 1
ATOM 5079 O O . PHE B 1 310 ? -56.383 -23.654 -59.166 1.00 35.97 310 PHE B O 1
ATOM 5087 N N . PRO B 1 311 ? -56.870 -25.569 -60.250 1.00 37.30 311 PRO B N 1
ATOM 5088 C CA . PRO B 1 311 ? -56.401 -25.102 -61.559 1.00 38.62 311 PRO B CA 1
ATOM 5089 C C . PRO B 1 311 ? -56.852 -23.688 -61.948 1.00 41.66 311 PRO B C 1
ATOM 5090 O O . PRO B 1 311 ? -56.119 -22.972 -62.632 1.00 44.13 311 PRO B O 1
ATOM 5094 N N . GLU B 1 312 ? -58.044 -23.287 -61.505 1.00 41.78 312 GLU B N 1
ATOM 5095 C CA . GLU B 1 312 ? -58.579 -21.957 -61.798 1.00 41.39 312 GLU B CA 1
ATOM 5096 C C . GLU B 1 312 ? -57.707 -20.824 -61.254 1.00 41.63 312 GLU B C 1
ATOM 5097 O O . GLU B 1 312 ? -57.714 -19.719 -61.790 1.00 41.22 312 GLU B O 1
ATOM 5103 N N . LEU B 1 313 ? -56.986 -21.086 -60.169 1.00 40.94 313 LEU B N 1
ATOM 5104 C CA . LEU B 1 313 ? -56.150 -20.057 -59.565 1.00 38.47 313 LEU B CA 1
ATOM 5105 C C . LEU B 1 313 ? -55.105 -19.498 -60.515 1.00 37.48 313 LEU B C 1
ATOM 5106 O O . LEU B 1 313 ? -54.961 -18.285 -60.647 1.00 37.01 313 LEU B O 1
ATOM 5111 N N . ASN B 1 314 ? -54.379 -20.383 -61.181 1.00 36.48 314 ASN B N 1
ATOM 5112 C CA . ASN B 1 314 ? -53.332 -19.950 -62.094 1.00 34.81 314 ASN B CA 1
ATOM 5113 C C . ASN B 1 314 ? -52.474 -18.922 -61.378 1.00 32.61 314 ASN B C 1
ATOM 5114 O O . ASN B 1 314 ? -52.280 -17.808 -61.849 1.00 32.36 314 ASN B O 1
ATOM 5119 N N . TRP B 1 315 ? -51.984 -19.307 -60.214 1.00 33.41 315 TRP B N 1
ATOM 5120 C CA . TRP B 1 315 ? -51.132 -18.447 -59.415 1.00 31.16 315 TRP B CA 1
ATOM 5121 C C . TRP B 1 315 ? -49.659 -18.596 -59.841 1.00 31.32 315 TRP B C 1
ATOM 5122 O O . TRP B 1 315 ? -49.138 -19.708 -59.966 1.00 30.33 315 TRP B O 1
ATOM 5133 N N . GLN B 1 316 ? -49.003 -17.466 -60.070 1.00 29.72 316 GLN B N 1
ATOM 5134 C CA . GLN B 1 316 ? -47.591 -17.438 -60.441 1.00 29.18 316 GLN B CA 1
ATOM 5135 C C . GLN B 1 316 ? -46.855 -16.990 -59.188 1.00 24.89 316 GLN B C 1
ATOM 5136 O O . GLN B 1 316 ? -47.409 -16.231 -58.405 1.00 24.74 316 GLN B O 1
ATOM 5142 N N . ILE B 1 317 ? -45.619 -17.433 -58.989 1.00 24.19 317 ILE B N 1
ATOM 5143 C CA . ILE B 1 317 ? -44.876 -16.985 -57.814 1.00 23.47 317 ILE B CA 1
ATOM 5144 C C . ILE B 1 317 ? -44.509 -15.507 -58.030 1.00 24.65 317 ILE B C 1
ATOM 5145 O O . ILE B 1 317 ? -44.317 -15.077 -59.166 1.00 27.96 317 ILE B O 1
ATOM 5150 N N . PRO B 1 318 ? -44.403 -14.714 -56.946 1.00 22.16 318 PRO B N 1
ATOM 5151 C CA . PRO B 1 318 ? -44.063 -13.293 -57.063 1.00 19.27 318 PRO B CA 1
ATOM 5152 C C . PRO B 1 318 ? -42.685 -13.032 -57.658 1.00 21.98 318 PRO B C 1
ATOM 5153 O O . PRO B 1 318 ? -41.845 -13.926 -57.696 1.00 20.67 318 PRO B O 1
ATOM 5157 N N . GLN B 1 319 ? -42.460 -11.801 -58.114 1.00 17.76 319 GLN B N 1
ATOM 5158 C CA . GLN B 1 319 ? -41.174 -11.446 -58.678 1.00 21.58 319 GLN B CA 1
ATOM 5159 C C . GLN B 1 319 ? -40.148 -11.271 -57.564 1.00 22.27 319 GLN B C 1
ATOM 5160 O O . GLN B 1 319 ? -38.945 -11.427 -57.799 1.00 25.25 319 GLN B O 1
ATOM 5166 N N . SER B 1 320 ? -40.625 -10.953 -56.361 1.00 19.96 320 SER B N 1
ATOM 5167 C CA . SER B 1 320 ? -39.753 -10.738 -55.204 1.00 20.94 320 SER B CA 1
ATOM 5168 C C . SER B 1 320 ? -40.496 -10.988 -53.899 1.00 22.73 320 SER B C 1
ATOM 5169 O O . SER B 1 320 ? -41.710 -11.107 -53.907 1.00 24.57 320 SER B O 1
ATOM 5172 N N . THR B 1 321 ? -39.768 -11.066 -52.781 1.00 25.38 321 THR B N 1
ATOM 5173 C CA . THR B 1 321 ? -40.393 -11.276 -51.469 1.00 23.52 321 THR B CA 1
ATOM 5174 C C . THR B 1 321 ? -40.588 -12.754 -51.092 1.00 28.19 321 THR B C 1
ATOM 5175 O O . THR B 1 321 ? -40.645 -13.635 -51.965 1.00 28.50 321 THR B O 1
ATOM 5179 N N . TYR B 1 322 ? -40.656 -13.029 -49.791 1.00 23.65 322 TYR B N 1
ATOM 5180 C CA . TYR B 1 322 ? -40.894 -14.384 -49.337 1.00 25.54 322 TYR B CA 1
ATOM 5181 C C . TYR B 1 322 ? -42.327 -14.475 -48.794 1.00 26.86 322 TYR B C 1
ATOM 5182 O O . TYR B 1 322 ? -42.671 -15.366 -48.015 1.00 27.42 322 TYR B O 1
ATOM 5191 N N . LEU B 1 323 ? -43.152 -13.532 -49.224 1.00 24.06 323 LEU B N 1
ATOM 5192 C CA . LEU B 1 323 ? -44.554 -13.467 -48.843 1.00 25.90 323 LEU B CA 1
ATOM 5193 C C . LEU B 1 323 ? -45.372 -13.879 -50.063 1.00 26.23 323 LEU B C 1
ATOM 5194 O O . LEU B 1 323 ? -45.068 -13.482 -51.184 1.00 25.97 323 LEU B O 1
ATOM 5199 N N . ALA B 1 324 ? -46.402 -14.688 -49.848 1.00 26.37 324 ALA B N 1
ATOM 5200 C CA . ALA B 1 324 ? -47.236 -15.133 -50.949 1.00 23.39 324 ALA B CA 1
ATOM 5201 C C . ALA B 1 324 ? -48.551 -14.384 -50.864 1.00 24.20 324 ALA B C 1
ATOM 5202 O O . ALA B 1 324 ? -49.306 -14.525 -49.898 1.00 22.38 324 ALA B O 1
ATOM 5204 N N . TRP B 1 325 ? -48.802 -13.556 -51.869 1.00 23.97 325 TRP B N 1
ATOM 5205 C CA . TRP B 1 325 ? -50.029 -12.783 -51.941 1.00 21.28 325 TRP B CA 1
ATOM 5206 C C . TRP B 1 325 ? -50.914 -13.622 -52.875 1.00 24.43 325 TRP B C 1
ATOM 5207 O O . TRP B 1 325 ? -50.888 -13.459 -54.107 1.00 25.05 325 TRP B O 1
ATOM 5218 N N . LEU B 1 326 ? -51.688 -14.522 -52.278 1.00 23.14 326 LEU B N 1
ATOM 5219 C CA . LEU B 1 326 ? -52.554 -15.419 -53.032 1.00 25.53 326 LEU B CA 1
ATOM 5220 C C . LEU B 1 326 ? -53.942 -14.873 -53.343 1.00 26.16 326 LEU B C 1
ATOM 5221 O O . LEU B 1 326 ? -54.700 -14.538 -52.440 1.00 27.06 326 LEU B O 1
ATOM 5226 N N . ASP B 1 327 ? -54.265 -14.813 -54.635 1.00 29.10 327 ASP B N 1
ATOM 5227 C CA . ASP B 1 327 ? -55.559 -14.332 -55.124 1.00 26.14 327 ASP B CA 1
ATOM 5228 C C . ASP B 1 327 ? -56.528 -15.515 -55.157 1.00 28.51 327 ASP B C 1
ATOM 5229 O O . ASP B 1 327 ? -56.377 -16.441 -55.955 1.00 28.84 327 ASP B O 1
ATOM 5234 N N . LEU B 1 328 ? -57.526 -15.478 -54.283 1.00 29.94 328 LEU B N 1
ATOM 5235 C CA . LEU B 1 328 ? -58.493 -16.560 -54.210 1.00 30.38 328 LEU B CA 1
ATOM 5236 C C . LEU B 1 328 ? -59.839 -16.196 -54.842 1.00 30.03 328 LEU B C 1
ATOM 5237 O O . LEU B 1 328 ? -60.733 -17.042 -54.954 1.00 31.19 328 LEU B O 1
ATOM 5242 N N . ARG B 1 329 ? -59.979 -14.946 -55.272 1.00 29.33 329 ARG B N 1
ATOM 5243 C CA . ARG B 1 329 ? -61.227 -14.497 -55.890 1.00 32.25 329 ARG B CA 1
ATOM 5244 C C . ARG B 1 329 ? -61.834 -15.469 -56.919 1.00 32.73 329 ARG B C 1
ATOM 5245 O O . ARG B 1 329 ? -63.049 -15.615 -56.990 1.00 35.59 329 ARG B O 1
ATOM 5253 N N . PRO B 1 330 ? -61.003 -16.139 -57.730 1.00 32.19 330 PRO B N 1
ATOM 5254 C CA . PRO B 1 330 ? -61.554 -17.075 -58.714 1.00 33.08 330 PRO B CA 1
ATOM 5255 C C . PRO B 1 330 ? -62.362 -18.231 -58.092 1.00 34.26 330 PRO B C 1
ATOM 5256 O O . PRO B 1 330 ? -63.081 -18.933 -58.796 1.00 33.81 330 PRO B O 1
ATOM 5260 N N . LEU B 1 331 ? -62.236 -18.434 -56.783 1.00 35.56 331 LEU B N 1
ATOM 5261 C CA . LEU B 1 331 ? -62.943 -19.518 -56.119 1.00 36.00 331 LEU B CA 1
ATOM 5262 C C . LEU B 1 331 ? -64.293 -19.130 -55.535 1.00 39.23 331 LEU B C 1
ATOM 5263 O O . LEU B 1 331 ? -65.044 -19.988 -55.066 1.00 42.67 331 LEU B O 1
ATOM 5268 N N . ASN B 1 332 ? -64.603 -17.841 -55.555 1.00 44.37 332 ASN B N 1
ATOM 5269 C CA . ASN B 1 332 ? -65.872 -17.341 -55.018 1.00 48.88 332 ASN B CA 1
ATOM 5270 C C . ASN B 1 332 ? -66.116 -17.844 -53.598 1.00 47.80 332 ASN B C 1
ATOM 5271 O O . ASN B 1 332 ? -67.244 -18.129 -53.217 1.00 52.25 332 ASN B O 1
ATOM 5276 N N . ILE B 1 333 ? -65.047 -17.949 -52.825 1.00 45.08 333 ILE B N 1
ATOM 5277 C CA . ILE B 1 333 ? -65.118 -18.421 -51.452 1.00 43.02 333 ILE B CA 1
ATOM 5278 C C . ILE B 1 333 ? -65.373 -17.197 -50.574 1.00 40.64 333 ILE B C 1
ATOM 5279 O O . ILE B 1 333 ? -65.230 -16.073 -51.043 1.00 39.05 333 ILE B O 1
ATOM 5284 N N . ASP B 1 334 ? -65.774 -17.403 -49.319 1.00 41.56 334 ASP B N 1
ATOM 5285 C CA . ASP B 1 334 ? -66.009 -16.281 -48.401 1.00 42.19 334 ASP B CA 1
ATOM 5286 C C . ASP B 1 334 ? -64.833 -16.116 -47.434 1.00 42.08 334 ASP B C 1
ATOM 5287 O O . ASP B 1 334 ? -64.504 -17.034 -46.673 1.00 40.04 334 ASP B O 1
ATOM 5292 N N . ASP B 1 335 ? -64.231 -14.927 -47.454 1.00 40.36 335 ASP B N 1
ATOM 5293 C CA . ASP B 1 335 ? -63.069 -14.609 -46.629 1.00 38.10 335 ASP B CA 1
ATOM 5294 C C . ASP B 1 335 ? -63.212 -14.954 -45.147 1.00 38.58 335 ASP B C 1
ATOM 5295 O O . ASP B 1 335 ? -62.301 -15.526 -44.536 1.00 37.28 335 ASP B O 1
ATOM 5300 N N . ASN B 1 336 ? -64.351 -14.605 -44.563 1.00 38.16 336 ASN B N 1
ATOM 5301 C CA . ASN B 1 336 ? -64.572 -14.880 -43.148 1.00 38.76 336 ASN B CA 1
ATOM 5302 C C . ASN B 1 336 ? -64.820 -16.354 -42.846 1.00 35.03 336 ASN B C 1
ATOM 5303 O O . ASN B 1 336 ? -64.313 -16.876 -41.862 1.00 32.89 336 ASN B O 1
ATOM 5308 N N . ALA B 1 337 ? -65.585 -17.023 -43.702 1.00 33.81 337 ALA B N 1
ATOM 5309 C CA . ALA B 1 337 ? -65.850 -18.444 -43.535 1.00 32.63 337 ALA B CA 1
ATOM 5310 C C . ALA B 1 337 ? -64.516 -19.201 -43.588 1.00 34.51 337 ALA B C 1
ATOM 5311 O O . ALA B 1 337 ? -64.219 -20.040 -42.732 1.00 34.66 337 ALA B O 1
ATOM 5313 N N . LEU B 1 338 ? -63.723 -18.889 -44.614 1.00 37.49 338 LEU B N 1
ATOM 5314 C CA . LEU B 1 338 ? -62.406 -19.487 -44.838 1.00 36.20 338 LEU B CA 1
ATOM 5315 C C . LEU B 1 338 ? -61.532 -19.261 -43.611 1.00 36.68 338 LEU B C 1
ATOM 5316 O O . LEU B 1 338 ? -60.877 -20.175 -43.105 1.00 38.10 338 LEU B O 1
ATOM 5321 N N . GLN B 1 339 ? -61.549 -18.031 -43.121 1.00 37.65 339 GLN B N 1
ATOM 5322 C CA . GLN B 1 339 ? -60.756 -17.666 -41.957 1.00 37.15 339 GLN B CA 1
ATOM 5323 C C . GLN B 1 339 ? -61.186 -18.511 -40.757 1.00 37.25 339 GLN B C 1
ATOM 5324 O O . GLN B 1 339 ? -60.361 -18.999 -39.989 1.00 36.10 339 GLN B O 1
ATOM 5330 N N . LYS B 1 340 ? -62.493 -18.700 -40.626 1.00 40.15 340 LYS B N 1
ATOM 5331 C CA . LYS B 1 340 ? -63.063 -19.470 -39.529 1.00 39.70 340 LYS B CA 1
ATOM 5332 C C . LYS B 1 340 ? -62.601 -20.915 -39.602 1.00 39.11 340 LYS B C 1
ATOM 5333 O O . LYS B 1 340 ? -62.218 -21.507 -38.587 1.00 43.80 340 LYS B O 1
ATOM 5339 N N . ALA B 1 341 ? -62.627 -21.481 -40.801 1.00 31.20 341 ALA B N 1
ATOM 5340 C CA . ALA B 1 341 ? -62.214 -22.861 -40.986 1.00 29.45 341 ALA B CA 1
ATOM 5341 C C . ALA B 1 341 ? -60.721 -23.061 -40.706 1.00 28.43 341 ALA B C 1
ATOM 5342 O O . ALA B 1 341 ? -60.325 -24.072 -40.137 1.00 28.40 341 ALA B O 1
ATOM 5344 N N . LEU B 1 342 ? -59.894 -22.104 -41.122 1.00 27.16 342 LEU B N 1
ATOM 5345 C CA . LEU B 1 342 ? -58.454 -22.196 -40.901 1.00 26.24 342 LEU B CA 1
ATOM 5346 C C . LEU B 1 342 ? -58.136 -22.217 -39.406 1.00 28.06 342 LEU B C 1
ATOM 5347 O O . LEU B 1 342 ? -57.355 -23.044 -38.934 1.00 27.25 342 LEU B O 1
ATOM 5352 N N . ILE B 1 343 ? -58.752 -21.294 -38.670 1.00 30.16 343 ILE B N 1
ATOM 5353 C CA . ILE B 1 343 ? -58.545 -21.169 -37.244 1.00 31.94 343 ILE B CA 1
ATOM 5354 C C . ILE B 1 343 ? -59.066 -22.355 -36.430 1.00 33.46 343 ILE B C 1
ATOM 5355 O O . ILE B 1 343 ? -58.289 -23.069 -35.800 1.00 30.82 343 ILE B O 1
ATOM 5360 N N . GLU B 1 344 ? -60.379 -22.564 -36.456 1.00 32.46 344 GLU B N 1
ATOM 5361 C CA . GLU B 1 344 ? -60.997 -23.642 -35.689 1.00 35.05 344 GLU B CA 1
ATOM 5362 C C . GLU B 1 344 ? -60.740 -25.060 -36.201 1.00 35.37 344 GLU B C 1
ATOM 5363 O O . GLU B 1 344 ? -60.450 -25.968 -35.418 1.00 36.66 344 GLU B O 1
ATOM 5369 N N . GLN B 1 345 ? -60.841 -25.256 -37.507 1.00 32.14 345 GLN B N 1
ATOM 5370 C CA . GLN B 1 345 ? -60.664 -26.585 -38.062 1.00 32.74 345 GLN B CA 1
ATOM 5371 C C . GLN B 1 345 ? -59.219 -27.004 -38.324 1.00 33.50 345 GLN B C 1
ATOM 5372 O O . GLN B 1 345 ? -58.804 -28.094 -37.930 1.00 30.32 345 GLN B O 1
ATOM 5378 N N . GLU B 1 346 ? -58.450 -26.138 -38.976 1.00 32.82 346 GLU B N 1
ATOM 5379 C CA . GLU B 1 346 ? -57.061 -26.451 -39.312 1.00 31.60 346 GLU B CA 1
ATOM 5380 C C . GLU B 1 346 ? -56.034 -25.945 -38.301 1.00 30.55 346 GLU B C 1
ATOM 5381 O O . GLU B 1 346 ? -54.892 -26.390 -38.301 1.00 29.52 346 GLU B O 1
ATOM 5387 N N . LYS B 1 347 ? -56.443 -25.016 -37.445 1.00 35.34 347 LYS B N 1
ATOM 5388 C CA . LYS B 1 347 ? -55.555 -24.463 -36.419 1.00 36.72 347 LYS B CA 1
ATOM 5389 C C . LYS B 1 347 ? -54.308 -23.882 -37.047 1.00 36.57 347 LYS B C 1
ATOM 5390 O O . LYS B 1 347 ? -53.183 -24.091 -36.584 1.00 37.95 347 LYS B O 1
ATOM 5396 N N . VAL B 1 348 ? -54.540 -23.140 -38.120 1.00 33.17 348 VAL B N 1
ATOM 5397 C CA . VAL B 1 348 ? -53.492 -22.479 -38.862 1.00 32.42 348 VAL B CA 1
ATOM 5398 C C . VAL B 1 348 ? -53.828 -20.992 -38.895 1.00 32.34 348 VAL B C 1
ATOM 5399 O O . VAL B 1 348 ? -54.995 -20.607 -39.007 1.00 33.87 348 VAL B O 1
ATOM 5403 N N . ALA B 1 349 ? -52.815 -20.147 -38.785 1.00 31.37 349 ALA B N 1
ATOM 5404 C CA . ALA B 1 349 ? -53.057 -18.713 -38.821 1.00 30.22 349 ALA B CA 1
ATOM 5405 C C . ALA B 1 349 ? -52.446 -18.129 -40.080 1.00 29.70 349 ALA B C 1
ATOM 5406 O O . ALA B 1 349 ? -51.226 -18.104 -40.224 1.00 31.70 349 ALA B O 1
ATOM 5408 N N . ILE B 1 350 ? -53.302 -17.665 -40.987 1.00 28.39 350 ILE B N 1
ATOM 5409 C CA . ILE B 1 350 ? -52.869 -17.059 -42.246 1.00 29.24 350 ILE B CA 1
ATOM 5410 C C . ILE B 1 350 ? -53.551 -15.696 -42.418 1.00 29.76 350 ILE B C 1
ATOM 5411 O O . ILE B 1 350 ? -54.777 -15.607 -42.454 1.00 27.30 350 ILE B O 1
ATOM 5416 N N . MET B 1 351 ? -52.740 -14.641 -42.518 1.00 33.01 351 MET B N 1
ATOM 5417 C CA . MET B 1 351 ? -53.231 -13.261 -42.656 1.00 32.02 351 MET B CA 1
ATOM 5418 C C . MET B 1 351 ? -54.280 -13.065 -43.750 1.00 31.87 351 MET B C 1
ATOM 5419 O O . MET B 1 351 ? -54.012 -13.298 -44.925 1.00 33.34 351 MET B O 1
ATOM 5424 N N . PRO B 1 352 ? -55.505 -12.665 -43.370 1.00 30.70 352 PRO B N 1
ATOM 5425 C CA . PRO B 1 352 ? -56.571 -12.441 -44.350 1.00 28.20 352 PRO B CA 1
ATOM 5426 C C . PRO B 1 352 ? -56.349 -11.107 -45.062 1.00 31.74 352 PRO B C 1
ATOM 5427 O O . PRO B 1 352 ? -56.200 -10.062 -44.424 1.00 34.03 352 PRO B O 1
ATOM 5431 N N . GLY B 1 353 ? -56.326 -11.153 -46.389 1.00 30.91 353 GLY B N 1
ATOM 5432 C CA . GLY B 1 353 ? -56.088 -9.964 -47.176 1.00 31.78 353 GLY B CA 1
ATOM 5433 C C . GLY B 1 353 ? -56.956 -8.754 -46.918 1.00 34.43 353 GLY B C 1
ATOM 5434 O O . GLY B 1 353 ? -56.558 -7.638 -47.245 1.00 37.09 353 GLY B O 1
ATOM 5435 N N . TYR B 1 354 ? -58.134 -8.931 -46.335 1.00 36.99 354 TYR B N 1
ATOM 5436 C CA . TYR B 1 354 ? -58.974 -7.765 -46.117 1.00 38.82 354 TYR B CA 1
ATOM 5437 C C . TYR B 1 354 ? -58.418 -6.809 -45.077 1.00 39.96 354 TYR B C 1
ATOM 5438 O O . TYR B 1 354 ? -58.979 -5.739 -44.856 1.00 41.29 354 TYR B O 1
ATOM 5447 N N . THR B 1 355 ? -57.311 -7.187 -44.446 1.00 39.04 355 THR B N 1
ATOM 5448 C CA . THR B 1 355 ? -56.703 -6.310 -43.461 1.00 37.92 355 THR B CA 1
ATOM 5449 C C . THR B 1 355 ? -56.132 -5.104 -44.206 1.00 37.32 355 THR B C 1
ATOM 5450 O O . THR B 1 355 ? -55.821 -4.092 -43.590 1.00 36.86 355 THR B O 1
ATOM 5454 N N . TYR B 1 356 ? -55.999 -5.217 -45.529 1.00 36.70 356 TYR B N 1
ATOM 5455 C CA . TYR B 1 356 ? -55.474 -4.123 -46.358 1.00 37.26 356 TYR B CA 1
ATOM 5456 C C . TYR B 1 356 ? -56.606 -3.348 -47.025 1.00 39.92 356 TYR B C 1
ATOM 5457 O O . TYR B 1 356 ? -56.400 -2.737 -48.078 1.00 44.21 356 TYR B O 1
ATOM 5466 N N . GLY B 1 357 ? -57.801 -3.388 -46.449 1.00 39.81 357 GLY B N 1
ATOM 5467 C CA . GLY B 1 357 ? -58.914 -2.684 -47.061 1.00 41.72 357 GLY B CA 1
ATOM 5468 C C . GLY B 1 357 ? -59.496 -3.471 -48.221 1.00 46.43 357 GLY B C 1
ATOM 5469 O O . GLY B 1 357 ? -59.275 -4.674 -48.330 1.00 49.51 357 GLY B O 1
ATOM 5470 N N . GLU B 1 358 ? -60.240 -2.808 -49.098 1.00 48.87 358 GLU B N 1
ATOM 5471 C CA . GLU B 1 358 ? -60.842 -3.494 -50.231 1.00 49.94 358 GLU B CA 1
ATOM 5472 C C . GLU B 1 358 ? -59.845 -4.235 -51.116 1.00 50.66 358 GLU B C 1
ATOM 5473 O O . GLU B 1 358 ? -60.063 -5.400 -51.438 1.00 49.75 358 GLU B O 1
ATOM 5479 N N . GLU B 1 359 ? -58.766 -3.560 -51.518 1.00 51.42 359 GLU B N 1
ATOM 5480 C CA . GLU B 1 359 ? -57.734 -4.161 -52.375 1.00 50.64 359 GLU B CA 1
ATOM 5481 C C . GLU B 1 359 ? -57.370 -5.607 -52.036 1.00 48.65 359 GLU B C 1
ATOM 5482 O O . GLU B 1 359 ? -57.033 -6.385 -52.924 1.00 51.04 359 GLU B O 1
ATOM 5488 N N . GLY B 1 360 ? -57.426 -5.960 -50.754 1.00 47.33 360 GLY B N 1
ATOM 5489 C CA . GLY B 1 360 ? -57.069 -7.304 -50.334 1.00 42.83 360 GLY B CA 1
ATOM 5490 C C . GLY B 1 360 ? -58.218 -8.272 -50.126 1.00 40.73 360 GLY B C 1
ATOM 5491 O O . GLY B 1 360 ? -58.023 -9.385 -49.640 1.00 42.22 360 GLY B O 1
ATOM 5492 N N . ARG B 1 361 ? -59.421 -7.855 -50.478 1.00 38.32 361 ARG B N 1
ATOM 5493 C CA . ARG B 1 361 ? -60.582 -8.716 -50.338 1.00 37.66 361 ARG B CA 1
ATOM 5494 C C . ARG B 1 361 ? -60.405 -9.870 -51.319 1.00 34.35 361 ARG B C 1
ATOM 5495 O O . ARG B 1 361 ? -60.245 -9.651 -52.516 1.00 32.24 361 ARG B O 1
ATOM 5503 N N . GLY B 1 362 ? -60.414 -11.097 -50.804 1.00 32.94 362 GLY B N 1
ATOM 5504 C CA . GLY B 1 362 ? -60.233 -12.264 -51.650 1.00 28.06 362 GLY B CA 1
ATOM 5505 C C . GLY B 1 362 ? -58.798 -12.778 -51.701 1.00 30.65 362 GLY B C 1
ATOM 5506 O O . GLY B 1 362 ? -58.477 -13.674 -52.506 1.00 30.03 362 GLY B O 1
ATOM 5507 N N . PHE B 1 363 ? -57.930 -12.218 -50.852 1.00 28.82 363 PHE B N 1
ATOM 5508 C CA . PHE B 1 363 ? -56.524 -12.631 -50.791 1.00 24.06 363 PHE B CA 1
ATOM 5509 C C . PHE B 1 363 ? -56.156 -13.103 -49.399 1.00 24.19 363 PHE B C 1
ATOM 5510 O O . PHE B 1 363 ? -56.866 -12.843 -48.432 1.00 22.78 363 PHE B O 1
ATOM 5518 N N . VAL B 1 364 ? -55.036 -13.812 -49.313 1.00 23.99 364 VAL B N 1
ATOM 5519 C CA . VAL B 1 364 ? -54.490 -14.266 -48.040 1.00 24.51 364 VAL B CA 1
ATOM 5520 C C . VAL B 1 364 ? -52.992 -14.121 -48.224 1.00 24.76 364 VAL B C 1
ATOM 5521 O O . VAL B 1 364 ? -52.476 -14.333 -49.323 1.00 27.13 364 VAL B O 1
ATOM 5525 N N . ARG B 1 365 ? -52.294 -13.731 -47.170 1.00 24.56 365 ARG B N 1
ATOM 5526 C CA . ARG B 1 365 ? -50.859 -13.571 -47.276 1.00 26.22 365 ARG B CA 1
ATOM 5527 C C . ARG B 1 365 ? -50.260 -14.680 -46.452 1.00 25.36 365 ARG B C 1
ATOM 5528 O O . ARG B 1 365 ? -50.594 -14.841 -45.286 1.00 29.21 365 ARG B O 1
ATOM 5536 N N . LEU B 1 366 ? -49.394 -15.462 -47.081 1.00 26.08 366 LEU B N 1
ATOM 5537 C CA . LEU B 1 366 ? -48.749 -16.595 -46.444 1.00 24.86 366 LEU B CA 1
ATOM 5538 C C . LEU B 1 366 ? -47.230 -16.382 -46.441 1.00 24.52 366 LEU B C 1
ATOM 5539 O O . LEU B 1 366 ? -46.609 -16.293 -47.498 1.00 28.49 366 LEU B O 1
ATOM 5544 N N . ASN B 1 367 ? -46.637 -16.299 -45.254 1.00 24.03 367 ASN B N 1
ATOM 5545 C CA . ASN B 1 367 ? -45.196 -16.078 -45.120 1.00 22.84 367 ASN B CA 1
ATOM 5546 C C . ASN B 1 367 ? -44.444 -17.368 -45.411 1.00 22.15 367 ASN B C 1
ATOM 5547 O O . ASN B 1 367 ? -44.544 -18.343 -44.658 1.00 23.91 367 ASN B O 1
ATOM 5552 N N . ALA B 1 368 ? -43.679 -17.367 -46.491 1.00 20.48 368 ALA B N 1
ATOM 5553 C CA . ALA B 1 368 ? -42.922 -18.548 -46.900 1.00 19.93 368 ALA B CA 1
ATOM 5554 C C . ALA B 1 368 ? -41.510 -18.566 -46.346 1.00 21.46 368 ALA B C 1
ATOM 5555 O O . ALA B 1 368 ? -40.721 -19.452 -46.681 1.00 20.86 368 ALA B O 1
ATOM 5557 N N . GLY B 1 369 ? -41.190 -17.594 -45.497 1.00 22.28 369 GLY B N 1
ATOM 5558 C CA . GLY B 1 369 ? -39.864 -17.550 -44.904 1.00 23.92 369 GLY B CA 1
ATOM 5559 C C . GLY B 1 369 ? -39.807 -18.470 -43.700 1.00 22.34 369 GLY B C 1
ATOM 5560 O O . GLY B 1 369 ? -39.768 -18.014 -42.556 1.00 24.60 369 GLY B O 1
ATOM 5561 N N . CYS B 1 370 ? -39.792 -19.771 -43.950 1.00 22.48 370 CYS B N 1
ATOM 5562 C CA . CYS B 1 370 ? -39.779 -20.741 -42.862 1.00 24.51 370 CYS B CA 1
ATOM 5563 C C . CYS B 1 370 ? -39.367 -22.094 -43.384 1.00 25.10 370 CYS B C 1
ATOM 5564 O O . CYS B 1 370 ? -39.267 -22.297 -44.591 1.00 27.97 370 CYS B O 1
ATOM 5567 N N . PRO B 1 371 ? -39.124 -23.052 -42.482 1.00 27.11 371 PRO B N 1
ATOM 5568 C CA . PRO B 1 371 ? -38.729 -24.385 -42.945 1.00 25.32 371 PRO B CA 1
ATOM 5569 C C . PRO B 1 371 ? -39.864 -24.988 -43.773 1.00 26.48 371 PRO B C 1
ATOM 5570 O O . PRO B 1 371 ? -41.040 -24.713 -43.517 1.00 28.99 371 PRO B O 1
ATOM 5574 N N . ARG B 1 372 ? -39.537 -25.804 -44.769 1.00 26.47 372 ARG B N 1
ATOM 5575 C CA . ARG B 1 372 ? -40.608 -26.385 -45.565 1.00 28.41 372 ARG B CA 1
ATOM 5576 C C . ARG B 1 372 ? -41.564 -27.278 -44.801 1.00 27.95 372 ARG B C 1
ATOM 5577 O O . ARG B 1 372 ? -42.756 -27.342 -45.115 1.00 28.25 372 ARG B O 1
ATOM 5585 N N . SER B 1 373 ? -41.042 -27.987 -43.813 1.00 29.33 373 SER B N 1
ATOM 5586 C CA . SER B 1 373 ? -41.881 -28.868 -43.025 1.00 29.50 373 SER B CA 1
ATOM 5587 C C . SER B 1 373 ? -43.022 -28.048 -42.442 1.00 29.30 373 SER B C 1
ATOM 5588 O O . SER B 1 373 ? -44.144 -28.537 -42.313 1.00 33.66 373 SER B O 1
ATOM 5591 N N . LYS B 1 374 ? -42.737 -26.794 -42.107 1.00 27.53 374 LYS B N 1
ATOM 5592 C CA . LYS B 1 374 ? -43.757 -25.921 -41.543 1.00 28.83 374 LYS B CA 1
ATOM 5593 C C . LYS B 1 374 ? -44.701 -25.458 -42.644 1.00 30.23 374 LYS B C 1
ATOM 5594 O O . LYS B 1 374 ? -45.925 -25.458 -42.478 1.00 29.58 374 LYS B O 1
ATOM 5600 N N . LEU B 1 375 ? -44.122 -25.054 -43.770 1.00 30.97 375 LEU B N 1
ATOM 5601 C CA . LEU B 1 375 ? -44.908 -24.587 -44.911 1.00 29.89 375 LEU B CA 1
ATOM 5602 C C . LEU B 1 375 ? -45.898 -25.663 -45.355 1.00 30.75 375 LEU B C 1
ATOM 5603 O O . LEU B 1 375 ? -47.051 -25.373 -45.653 1.00 33.49 375 LEU B O 1
ATOM 5608 N N . GLU B 1 376 ? -45.444 -26.909 -45.399 1.00 32.14 376 GLU B N 1
ATOM 5609 C CA . GLU B 1 376 ? -46.311 -28.010 -45.792 1.00 31.83 376 GLU B CA 1
ATOM 5610 C C . GLU B 1 376 ? -47.641 -27.998 -45.046 1.00 29.95 376 GLU B C 1
ATOM 5611 O O . GLU B 1 376 ? -48.692 -28.180 -45.651 1.00 28.91 376 GLU B O 1
ATOM 5617 N N . LYS B 1 377 ? -47.597 -27.771 -43.740 1.00 27.66 377 LYS B N 1
ATOM 5618 C CA . LYS B 1 377 ? -48.811 -27.766 -42.942 1.00 29.86 377 LYS B CA 1
ATOM 5619 C C . LYS B 1 377 ? -49.675 -26.562 -43.250 1.00 28.91 377 LYS B C 1
ATOM 5620 O O . LYS B 1 377 ? -50.899 -26.630 -43.188 1.00 29.99 377 LYS B O 1
ATOM 5626 N N . GLY B 1 378 ? -49.026 -25.450 -43.563 1.00 30.05 378 GLY B N 1
ATOM 5627 C CA . GLY B 1 378 ? -49.751 -24.240 -43.879 1.00 26.70 378 GLY B CA 1
ATOM 5628 C C . GLY B 1 378 ? -50.499 -24.380 -45.190 1.00 27.08 378 GLY B C 1
ATOM 5629 O O . GLY B 1 378 ? -51.666 -23.997 -45.279 1.00 29.46 378 GLY B O 1
ATOM 5630 N N . VAL B 1 379 ? -49.846 -24.920 -46.214 1.00 24.00 379 VAL B N 1
ATOM 5631 C CA . VAL B 1 379 ? -50.524 -25.086 -47.487 1.00 28.46 379 VAL B CA 1
ATOM 5632 C C . VAL B 1 379 ? -51.623 -26.150 -47.337 1.00 28.86 379 VAL B C 1
ATOM 5633 O O . VAL B 1 379 ? -52.792 -25.904 -47.664 1.00 30.26 379 VAL B O 1
ATOM 5637 N N . ALA B 1 380 ? -51.259 -27.322 -46.823 1.00 25.86 380 ALA B N 1
ATOM 5638 C CA . ALA B 1 380 ? -52.237 -28.374 -46.612 1.00 25.22 380 ALA B CA 1
ATOM 5639 C C . ALA B 1 380 ? -53.429 -27.772 -45.868 1.00 26.58 380 ALA B C 1
ATOM 5640 O O . ALA B 1 380 ? -54.587 -28.093 -46.150 1.00 26.83 380 ALA B O 1
ATOM 5642 N N . GLY B 1 381 ? -53.134 -26.875 -44.931 1.00 29.04 381 GLY B N 1
ATOM 5643 C CA . GLY B 1 381 ? -54.180 -26.232 -44.152 1.00 28.44 381 GLY B CA 1
ATOM 5644 C C . GLY B 1 381 ? -55.079 -25.374 -45.014 1.00 30.06 381 GLY B C 1
ATOM 5645 O O . GLY B 1 381 ? -56.310 -25.472 -44.930 1.00 28.81 381 GLY B O 1
ATOM 5646 N N . LEU B 1 382 ? -54.465 -24.546 -45.860 1.00 30.82 382 LEU B N 1
ATOM 5647 C CA . LEU B 1 382 ? -55.215 -23.651 -46.749 1.00 32.97 382 LEU B CA 1
ATOM 5648 C C . LEU B 1 382 ? -56.112 -24.462 -47.670 1.00 33.69 382 LEU B C 1
ATOM 5649 O O . LEU B 1 382 ? -57.312 -24.175 -47.823 1.00 32.53 382 LEU B O 1
ATOM 5654 N N . ILE B 1 383 ? -55.517 -25.473 -48.295 1.00 32.60 383 ILE B N 1
ATOM 5655 C CA . ILE B 1 383 ? -56.268 -26.322 -49.200 1.00 32.50 383 ILE B CA 1
ATOM 5656 C C . ILE B 1 383 ? -57.467 -26.980 -48.496 1.00 31.35 383 ILE B C 1
ATOM 5657 O O . ILE B 1 383 ? -58.574 -26.959 -49.036 1.00 33.04 383 ILE B O 1
ATOM 5662 N N . ASN B 1 384 ? -57.266 -27.533 -47.297 1.00 26.69 384 ASN B N 1
ATOM 5663 C CA . ASN B 1 384 ? -58.376 -28.163 -46.577 1.00 27.75 384 ASN B CA 1
ATOM 5664 C C . ASN B 1 384 ? -59.479 -27.145 -46.310 1.00 28.58 384 ASN B C 1
ATOM 5665 O O . ASN B 1 384 ? -60.656 -27.396 -46.568 1.00 30.68 384 ASN B O 1
ATOM 5670 N N . ALA B 1 385 ? -59.087 -25.991 -45.785 1.00 28.69 385 ALA B N 1
ATOM 5671 C CA . ALA B 1 385 ? -60.017 -24.919 -45.459 1.00 25.26 385 ALA B CA 1
ATOM 5672 C C . ALA B 1 385 ? -60.813 -24.456 -46.672 1.00 25.11 385 ALA B C 1
ATOM 5673 O O . ALA B 1 385 ? -62.029 -24.283 -46.606 1.00 23.81 385 ALA B O 1
ATOM 5675 N N . ILE B 1 386 ? -60.123 -24.254 -47.785 1.00 26.33 386 ILE B N 1
ATOM 5676 C CA . ILE B 1 386 ? -60.791 -23.813 -49.000 1.00 27.66 386 ILE B CA 1
ATOM 5677 C C . ILE B 1 386 ? -61.862 -24.829 -49.408 1.00 29.26 386 ILE B C 1
ATOM 5678 O O . ILE B 1 386 ? -62.992 -24.469 -49.750 1.00 26.85 386 ILE B O 1
ATOM 5683 N N . ARG B 1 387 ? -61.504 -26.104 -49.362 1.00 31.86 387 ARG B N 1
ATOM 5684 C CA . ARG B 1 387 ? -62.448 -27.156 -49.716 1.00 35.91 387 ARG B CA 1
ATOM 5685 C C . ARG B 1 387 ? -63.584 -27.227 -48.699 1.00 37.13 387 ARG B C 1
ATOM 5686 O O . ARG B 1 387 ? -64.738 -27.433 -49.057 1.00 41.73 387 ARG B O 1
ATOM 5694 N N . ALA B 1 388 ? -63.258 -27.046 -47.429 1.00 37.61 388 ALA B N 1
ATOM 5695 C CA . ALA B 1 388 ? -64.278 -27.105 -46.395 1.00 41.49 388 ALA B CA 1
ATOM 5696 C C . ALA B 1 388 ? -65.395 -26.092 -46.619 1.00 42.16 388 ALA B C 1
ATOM 5697 O O . ALA B 1 388 ? -66.504 -26.273 -46.121 1.00 45.16 388 ALA B O 1
ATOM 5699 N N . VAL B 1 389 ? -65.123 -25.037 -47.381 1.00 42.40 389 VAL B N 1
ATOM 5700 C CA . VAL B 1 389 ? -66.140 -24.016 -47.581 1.00 40.49 389 VAL B CA 1
ATOM 5701 C C . VAL B 1 389 ? -66.507 -23.671 -49.017 1.00 44.90 389 VAL B C 1
ATOM 5702 O O . VAL B 1 389 ? -67.216 -22.691 -49.234 1.00 43.37 389 VAL B O 1
ATOM 5706 N N . ARG B 1 390 ? -66.037 -24.451 -49.994 1.00 49.26 390 ARG B N 1
ATOM 5707 C CA . ARG B 1 390 ? -66.378 -24.168 -51.395 1.00 53.83 390 ARG B CA 1
ATOM 5708 C C . ARG B 1 390 ? -67.891 -24.186 -51.546 1.00 56.00 390 ARG B C 1
ATOM 5709 O O . ARG B 1 390 ? -68.427 -23.276 -52.217 1.00 58.20 390 ARG B O 1
#

Organism: Escherichia coli (strain K12) (NCBI:txid83333)

InterPro domains:
  IPR004839 Aminotransferase, class I/classII, large domain [PF00155] (29-380)
  IPR015421 Pyridoxal phosphate-dependent transferase, major domain [G3DSA:3.40.640.10] (68-290)
  IPR015422 Pyridoxal phosphate-dependent transferase, small domain [G3DSA:3.90.1150.10] (12-379)
  IPR015424 Pyridoxal phosphate-dependent transferase [SSF53383] (1-386)
  IPR027619 C-S lyase, PatB-like [TIGR04350] (4-386)
  IPR051798 Class-II Pyridoxal-Phosphate-Dependent Aminotransferase [PTHR43525] (2-388)

Sequence (729 aa):
LLPFTISDMDFATAPCIIEALNQRLMHGVFGYSRWKNDEFLAAIAHWFSTQHYTAIDSQTVVYGPSVIYMVSELIRQWSETGEGVVIHTPAYDAFYKAIEGNQRTVMPVALEKQADGWFCDMGKLEAVLAKPECKIMLLCSPQNPTGKVWTCDELEIMADLCERHGVRVISDEIHMDMVWGEQPHIPWSNVARGDWALLTSGSKSFNIPALTGAYGIIENSSSRDAYLSALKGRDGLSSPSVLALTAHIAAYQQGAPWLDALRIYLKDNLTYIADKMNAAFPELNWQIPQSTYLAWLDLRPLNIDDNALQKALIEQEKVAIMPGYTYGEEGRGFVRLNAGCPRSKLEKGVAGLINAIRAVRFDFSKVVLLPFTISDMDFATAPCIIEALNQRLMHGVFGYSRWKNDEFLAAIAHWFSTQHYTAIDSQTVVYGPSVIYMVSELIRQWSETGEGVVIHTPAYDAFYKAIEGNQRTVMPVALEKQADGWFCDMGKLEAVLAKPECKIMLLCSPQNPTGKVWTCDELEIMADLCERHGVRVISDEIHMDMVWGEQPHIPWSNVARGDWALLTSGSKSFNIPALTGAYGIIENSSSRDAYLSALKGRDGLSSPSVLALTAHIAAYQQGAPWLDALRIYLKDNLTYIADKMNAAFPELNWQIPQSTYLAWLDLRPLNIDDNALQKALIEQEKVAIMPGYTYGEEGRGFVRLNAGCPRSKLEKGVAGLINAIRAVR

GO terms:
  GO:0005515 protein binding (F, IPI)
  GO:0030170 pyridoxal phosphate binding (F, IDA)
  GO:0042803 protein homodimerization activity (F, IDA)
  GO:0047804 cysteine-S-conjugate beta-lyase activity (F, IDA)
  GO:0080146 L-cysteine desulfhydrase activity (F, IMP)
  GO:0030170 pyridoxal phosphate binding (F, IMP)
  GO:0140297 DNA-binding transcription factor binding (F, IPI)
  GO:0006355 regulation of DNA-templated transcription (P, IDA)

Radius of gyration: 28.18 Å; Cα contacts (8 Å, |Δi|>4): 1481; chains: 2; bounding box: 68×63×71 Å

Solvent-accessible surface area: 26890 Å² total; per-residue (Å²): 136,53,68,3,34,94,27,14,4,69,35,47,5,0,90,24,0,30,123,21,0,50,135,49,0,131,101,3,26,1,10,70,30,163,23,95,54,119,112,4,14,55,0,1,29,76,2,2,57,69,42,12,171,5,100,30,81,32,114,12,2,0,8,0,17,26,12,19,0,0,0,0,4,0,0,62,54,14,10,118,95,46,36,1,0,0,1,8,1,1,4,61,85,22,3,58,90,0,0,91,29,9,126,27,71,27,20,71,1,45,11,88,80,96,98,102,27,31,88,9,69,37,49,82,0,51,60,16,1,53,91,114,81,2,74,0,0,1,0,11,2,1,2,13,0,6,0,6,2,2,46,70,102,20,1,73,79,0,5,57,11,3,111,150,57,52,10,84,6,0,0,6,1,21,6,4,2,0,35,15,39,173,46,69,11,27,1,5,29,83,11,24,80,61,34,22,0,1,0,0,1,0,13,13,0,0,2,3,8,0,3,30,7,3,2,0,6,0,47,63,69,76,10,35,86,40,0,45,61,9,0,104,5,34,1,19,9,38,40,0,4,17,5,2,7,24,0,5,35,3,0,5,84,108,0,34,98,53,0,69,63,14,46,113,90,0,81,71,0,0,53,40,0,11,86,102,0,35,80,30,3,104,70,14,119,17,97,52,15,64,0,0,2,8,0,10,1,12,5,122,66,4,138,25,74,17,79,39,3,27,121,12,0,61,112,98,36,116,5,17,1,44,20,0,71,79,26,42,136,62,0,103,8,6,5,24,0,8,0,1,0,53,71,74,35,0,78,134,0,5,46,4,0,17,78,0,0,145,54,43,148,140,101,15,75,113,105,84,126,64,70,2,34,95,26,15,4,54,7,32,5,0,71,24,0,30,125,21,0,49,135,48,0,133,116,3,42,1,9,70,30,160,22,96,54,119,112,4,14,54,0,0,30,73,2,1,55,65,43,17,181,5,97,28,81,31,116,13,2,0,7,0,16,27,12,19,0,0,0,0,4,0,0,63,53,20,10,116,94,47,36,0,0,0,1,8,2,2,3,60,85,23,4,56,90,0,0,93,28,9,125,27,71,24,20,72,1,44,11,88,79,96,99,100,33,34,81,12,67,38,51,82,0,51,61,16,0,52,89,110,80,2,67,0,0,1,0,11,2,0,2,11,0,7,0,6,2,2,48,78,92,21,2,78,78,0,4,57,11,3,109,150,55,53,10,91,6,0,0,6,1,23,6,2,2,0,34,14,40,173,48,85,10,35,2,6,29,83,17,23,74,61,30,23,0,0,0,0,2,0,14,12,0,0,2,2,10,0,4,29,7,4,4,0,6,0,45,60,64,78,10,32,87,40,0,45,62,9,1,104,5,33,1,19,10,37,42,0,4,17,5,2,8,23,0,5,34,4,0,6,84,110,0,35,82,10,0,70,30,0,45,116,38,0,80,71,0,0,53,41,0,11,88,95,0,41,83,29,6,95,91,11,107,12,105,52,15,67,0,0,2,7,0,11,0,11,4,123,61,5,138,22,74,17,80,38,3,26,123,11,0,60,101,108,40,123,6,16,1,42,20,0,71,78,26,43,133,62,0,104,7,6,5,24,0,9,0,2,1,4,69,58,33,0,68,108,0,2,49,2,0,17,66,0,0,138,54,43,158

Foldseek 3Di:
DQEQDDLAFPDAFDVLLVVLLVVVVVVPDFDFDALLDPLLLVLVQLLCCVQVVDGDDSVQKDKDQAQLVLVLLVPVVFADQAFEEEEEPPADVSVVCSQVVSNYHYDYFYWDQDDHAIHGDLVSVLVRLLDLRAAEYEAEAVGPPRLRHDAPVNLQSVLVSCVVNNHEYEYEDAQQLFFDDPGHHHFSVVNHDDWYKYWYACCRQRVPCVQGMIMMGTDDPVSSVVSVCCCCPVPNNRGHRVSSSSSSSSCSPPVPVVSVVQSVQLVVLLVVLQVVVCVLPVLDNDDRHRGASKGWDAQVSLVFAQVQLQVCLCVVLVYDWAQQCVSPPSRGRTTIGRSNYDSVSVVSHSVSSSCSSVVTD/DDQQDQPLLEQDDLAFRDAFDVLLVVLLVVVVVVPDFDFDALLDPLLLVLVQLLCCVQPVDGDDSVQKDKDQAQLVLVLLVPVVFADQAFEEEEEPPADVSVVCSQVVSNYHYDYFYWDDDDPAIHGDLVSVLVRLLDLRAAEYEAEAVGPPQLRHDAPVVLQSVLVSCVVNNHEYEYEDAQQLFFDDPGHHHFSVVNHDDWYKYWYACCRQRVPCVQGMIMIGTDDVVSVVSSVCCCCPVVNNRGHRVSSSSSSSSCSPPVPVVSVVQSVQLVVLLVVLQVLVCVLPVQQNDDRHRGASKGWGAQVSLVFAQVQLCVCLCVPLSHDWAQQCVSPPSRGRTTIGRSNHNSVSSVSNSVSSSVSSVVTD

Nearest PDB structures (foldseek):
  1d2f-assembly1_A  TM=1.003E+00  e=1.143E-76  Escherichia coli
  8bob-assembly1_B  TM=1.000E+00  e=8.745E-68  Escherichia coli K-12
  6qp2-assembly1_A  TM=9.363E-01  e=3.395E-31  Staphylococcus hominis
  6qp2-assembly1_B  TM=9.362E-01  e=6.791E-31  Staphylococcus hominis
  6qp1-assembly1_A  TM=9.325E-01  e=2.880E-30  Staphylococcus hominis

B-factor: mean 47.18, std 20.95, range [5.77, 100.0]

CATH classification: 3.90.1150.10 (+1 more: 3.40.640.10)

Secondary structure (DSSP, 8-state):
-EE--SSS-SS---HHHHHHHHHHHTT-------S--HHHHHHHHHHHHHHS-----GGGEEEES-HHHHHHHHHHHSS-TT-EEEEEES--HHHHHHHHHTT-EEEEEE-EE-SSSEE--HHHHHHHHTSTTEEEEEEESS-TTT-----TTHHHHHHHHHHHTT-EEEEE-TTTT-B-SSSPP--GGGT--SSEEEEE-SHHHHT-GGG--EEEEE-SHHHHHHHHHIIIIIS---S--HHHHHHHHHHHHH-HHHHHHHHHHHHHHHHHHHHHHHHH-SS------SB-SEEEEE-GGG---HHHHHHIIIIIT-EE-EEGGGG-GGGTTEEEEE--S-HHHHHHHHHHHHHHHHHH-/----S---EE--SSS-SS---HHHHHHHHHHHTT-------S--HHHHHHHHHHHHHHS-----GGGEEEES-HHHHHHHHHHHHS-TT-EEEEEES--THHHHHHHHTT-EEEEEE-EEETTEEE--HHHHHHHHTSTTEEEEEEESS-TTT-----HHHHHHHHHHHHHTT-EEEEE-TTTT-B-SSSPP--GGGT--SSEEEEE-SHHHHT-GGG--EEEEE-SHHHHHHHHHIIIIIS---S--HHHHHHHHHHHHH-HHHHHHHHHHHHHHHHHHHHHHHHH-TTT-----SB-SEEEEE-GGG---HHHHHHIIIIII-EE-EEGGGG-GGGTTEEEEE--S-HHHHHHHHHHHHHHHHHH-